Protein AF-A0A6J7UFH6-F1 (afdb_monomer)

Nearest PDB structures (foldseek):
  3pvs-assembly1_D  TM=4.794E-01  e=1.520E-27  Escherichia coli
  3pvs-assembly1_B  TM=4.710E-01  e=4.633E-27  Escherichia coli
  3pvs-assembly1_C  TM=4.801E-01  e=1.006E-26  Escherichia coli
  3pvs-assembly1_A  TM=4.812E-01  e=8.486E-26  Escherichia coli
  1njf-assembly4_D  TM=7.980E-01  e=8.397E-08  Escherichia coli

InterPro domains:
  IPR003593 AAA+ ATPase domain [SM00382] (1-115)
  IPR003959 ATPase, AAA-type, core [PF00004] (1-104)
  IPR008921 DNA polymerase III, clamp loader complex, gamma/delta/delta subunit, C-terminal [SSF48019] (193-374)
  IPR021886 MgsA AAA+ ATPase, C-terminal [PF12002] (208-372)
  IPR027417 P-loop containing nucleoside triphosphate hydrolase [G3DSA:3.40.50.300] (1-111)
  IPR027417 P-loop containing nucleoside triphosphate hydrolase [SSF52540] (2-182)
  IPR032423 AAA C-terminal domain [PF16193] (129-207)
  IPR051314 AAA ATPase RarA/MGS1/WRNIP1 [PTHR13779] (1-361)

pLDDT: mean 88.42, std 12.58, range [38.62, 98.88]

Secondary structure (DSSP, 8-state):
-B--TTSSHHHHHHHHHHHTT-EEEEEETTT--HHHHHHHHHHHHHHHHHH---EEEEEETGGGS-HHHHHHHHHHHHTTSEEEEE-BSS-HHHHS-HHHHHT---PBP-PPPHHHHHHHHHHHHHHTT-EE-HHHHHHHHHHHTT-HHHHHHHHHHHHHHHHHH-TT-SS-EE-HHHHHHHHHHS-----TTHHHHHHHHHHHHHHTT-HHHHHHHHHHHHHTT--HHHHHHHHHHHIIIIIGGGSTTHHHHHHHHHHHHHHT-TTTHHHHHHHHHHHHHHSPP--HHHHHHHHHHHHHHHS---PPPGGGS---STTGGGGTTTTT---GGGSTTS------S-GGGTT-------SSHHHHHHHHHHHHHHT-SPPP-TTGGGS--

Foldseek 3Di:
DEAFAQLCLVVVLVVVCVVVVAAEAEDELQPDDLVNLVVVLVVLVCCCVVPVHAHEYEYEALLSHDPVSLVSCLVCLVVSSYRYRYYHHDDCVPRHDPSVVVSDDDDYGYQADLVSLLVLLVVLCVVVQAEEDPLLSSLLSVVCRSRNVSSNQLSVQLQVVQCVVCVPDPHGYRYNVSSVVSCVVVVQADGPNVVCVLLVQLLVLLLVLNLVSNLVSLVSCVVNVHQQLVLLVSQLVSLCQWQNQLDPCLNVLSVVLNVCCVPVNPDVSSVSSSVSSNCSSNGWTDRQVVQLVVQVVVCVVPHDQADFPQLQADCPDDCSVVVSHNPPNDQLVVDPLSDDDDQGGHPRCSVPDRGDFDCHHNRVVVVVSVCVSVVVDPPDDPVPVPPPD

Solvent-accessible surface area (backbone atoms only — not comparable to full-atom values): 20992 Å² total; per-residue (Å²): 64,34,30,57,70,41,52,44,66,69,58,52,54,52,51,52,23,62,76,67,67,28,51,75,43,80,46,54,26,86,77,58,48,62,64,54,55,51,52,53,50,52,54,31,51,51,38,32,74,76,66,70,37,46,32,32,40,34,26,46,45,41,60,59,37,52,71,72,48,55,60,67,46,45,69,40,45,76,71,60,53,30,46,76,46,47,28,25,68,63,67,57,88,78,45,44,58,67,75,61,51,79,76,50,80,86,45,78,51,61,63,42,52,69,66,59,38,50,53,50,51,51,54,50,29,61,72,69,60,36,48,64,40,69,66,18,51,50,52,42,42,69,71,26,74,26,19,50,52,53,33,52,53,38,48,52,43,8,47,53,48,24,39,67,74,47,76,82,58,96,54,46,57,26,42,49,68,26,36,52,49,22,39,66,77,50,68,45,70,66,46,89,66,46,51,59,55,41,53,47,50,23,53,49,21,27,67,68,49,32,42,66,59,22,50,52,36,48,51,53,39,55,68,36,66,49,59,64,68,58,57,26,52,51,43,35,48,41,19,47,44,39,20,20,56,12,35,76,59,40,42,58,47,20,46,52,27,38,49,35,41,74,75,68,24,82,78,68,25,54,56,44,47,49,53,35,48,40,50,55,6,70,43,39,58,27,38,30,68,46,52,14,51,53,47,49,54,52,44,63,77,73,49,73,65,64,60,83,48,46,40,76,35,76,46,87,53,94,62,18,72,83,71,46,22,32,47,88,51,78,64,32,84,79,32,96,67,59,45,69,96,70,89,81,57,20,80,74,42,63,86,68,81,47,74,61,79,56,74,36,57,50,26,28,63,53,51,50,58,49,37,48,48,74,58,79,46,80,78,80,62,84,75,64,75,78,77,78,125

Structure (mmCIF, N/CA/C/O backbone):
data_AF-A0A6J7UFH6-F1
#
_entry.id   AF-A0A6J7UFH6-F1
#
loop_
_atom_site.group_PDB
_atom_site.id
_atom_site.type_symbol
_atom_site.label_atom_id
_atom_site.label_alt_id
_atom_site.label_comp_id
_atom_site.label_asym_id
_atom_site.label_entity_id
_atom_site.label_seq_id
_atom_site.pdbx_PDB_ins_code
_atom_site.Cartn_x
_atom_site.Cartn_y
_atom_site.Cartn_z
_atom_site.occupancy
_atom_site.B_iso_or_equiv
_atom_site.auth_seq_id
_atom_site.auth_comp_id
_atom_site.auth_asym_id
_atom_site.auth_atom_id
_atom_site.pdbx_PDB_model_num
ATOM 1 N N . MET A 1 1 ? 0.489 -13.964 16.312 1.00 94.00 1 MET A N 1
ATOM 2 C CA . MET A 1 1 ? -0.966 -13.934 16.062 1.00 94.00 1 MET A CA 1
ATOM 3 C C . MET A 1 1 ? -1.206 -13.170 14.783 1.00 94.00 1 MET A C 1
ATOM 5 O O . MET A 1 1 ? -0.707 -12.061 14.653 1.00 94.00 1 MET A O 1
ATOM 9 N N . TRP A 1 2 ? -1.936 -13.772 13.856 1.00 93.38 2 TRP A N 1
ATOM 10 C CA . TRP A 1 2 ? -2.231 -13.199 12.551 1.00 93.38 2 TRP A CA 1
ATOM 11 C C . TRP A 1 2 ? -3.736 -13.146 12.346 1.00 93.38 2 TRP A C 1
ATOM 13 O O . TRP A 1 2 ? -4.409 -14.156 12.525 1.00 93.38 2 TRP A O 1
ATOM 23 N N . GLY A 1 3 ? -4.273 -11.995 11.984 1.00 85.56 3 GLY A N 1
ATOM 24 C CA . GLY A 1 3 ? -5.670 -11.889 11.597 1.00 85.56 3 GLY A CA 1
ATOM 25 C C . GLY A 1 3 ? -6.145 -10.444 11.564 1.00 85.56 3 GLY A C 1
ATOM 26 O O . GLY A 1 3 ? -5.376 -9.563 11.960 1.00 85.56 3 GLY A O 1
ATOM 27 N N . PRO A 1 4 ? -7.402 -10.225 11.151 1.00 77.50 4 PRO A N 1
ATOM 28 C CA . PRO A 1 4 ? -7.961 -8.894 10.935 1.00 77.50 4 PRO A CA 1
ATOM 29 C C . PRO A 1 4 ? -7.903 -7.949 12.149 1.00 77.50 4 PRO A C 1
ATOM 31 O O . PRO A 1 4 ? -7.701 -8.412 13.286 1.00 77.50 4 PRO A O 1
ATOM 34 N N . PRO A 1 5 ? -8.045 -6.620 11.983 1.00 78.00 5 PRO A N 1
ATOM 35 C CA . PRO A 1 5 ? -8.246 -5.705 13.100 1.00 78.00 5 PRO A CA 1
ATOM 36 C C . PRO A 1 5 ? -9.499 -6.096 13.892 1.00 78.00 5 PRO A C 1
ATOM 38 O O . PRO A 1 5 ? -10.355 -6.853 13.438 1.00 78.00 5 PRO A O 1
ATOM 41 N N . GLY A 1 6 ? -9.547 -5.675 15.155 1.00 82.25 6 GLY A N 1
ATOM 42 C CA . GLY A 1 6 ? -10.726 -5.924 15.985 1.00 82.25 6 GLY A CA 1
ATOM 43 C C . GLY A 1 6 ? -10.953 -7.356 16.459 1.00 82.25 6 GLY A C 1
ATOM 44 O O . GLY A 1 6 ? -11.842 -7.576 17.273 1.00 82.25 6 GLY A O 1
ATOM 45 N N . THR A 1 7 ? -10.141 -8.334 16.047 1.00 89.88 7 THR A N 1
ATOM 46 C CA . THR A 1 7 ? -10.322 -9.746 16.443 1.00 89.88 7 THR A CA 1
ATOM 47 C C . THR A 1 7 ? -9.770 -10.080 17.835 1.00 89.88 7 THR A C 1
ATOM 49 O O . THR A 1 7 ? -9.611 -11.247 18.185 1.00 89.88 7 THR A O 1
ATOM 52 N N . GLY A 1 8 ? -9.390 -9.072 18.628 1.00 90.19 8 GLY A N 1
ATOM 53 C CA . GLY A 1 8 ? -8.934 -9.261 20.008 1.00 90.19 8 GLY A CA 1
ATOM 54 C C . GLY A 1 8 ? -7.473 -9.691 20.192 1.00 90.19 8 GLY A C 1
ATOM 55 O O . GLY A 1 8 ? -7.134 -10.148 21.278 1.00 90.19 8 GLY A O 1
ATOM 56 N N . LYS A 1 9 ? -6.584 -9.520 19.197 1.00 92.06 9 LYS A N 1
ATOM 57 C CA . LYS A 1 9 ? -5.138 -9.850 19.297 1.00 92.06 9 LYS A CA 1
ATOM 58 C C . LYS A 1 9 ? -4.493 -9.316 20.588 1.00 92.06 9 LYS A C 1
ATOM 60 O O . LYS A 1 9 ? -3.967 -10.084 21.392 1.00 92.06 9 LYS A O 1
ATOM 65 N N . THR A 1 10 ? -4.577 -8.006 20.813 1.00 89.62 10 THR A N 1
ATOM 66 C CA . THR A 1 10 ? -4.017 -7.343 22.003 1.00 89.62 10 THR A CA 1
ATOM 67 C C . THR A 1 10 ? -4.684 -7.829 23.291 1.00 89.62 10 THR A C 1
ATOM 69 O O . THR A 1 10 ? -4.010 -8.047 24.296 1.00 89.62 10 THR A O 1
ATOM 72 N N . THR A 1 11 ? -6.003 -8.038 23.265 1.00 91.44 11 THR A N 1
ATOM 73 C CA . THR A 1 11 ? -6.776 -8.513 24.420 1.00 91.44 11 THR A CA 1
ATOM 74 C C . THR A 1 11 ? -6.356 -9.923 24.826 1.00 91.44 11 THR A C 1
ATOM 76 O O . THR A 1 11 ? -6.086 -10.165 25.998 1.00 91.44 11 THR A O 1
ATOM 79 N N . ILE A 1 12 ? -6.209 -10.835 23.862 1.00 94.06 12 ILE A N 1
ATOM 80 C CA . ILE A 1 12 ? -5.718 -12.200 24.088 1.00 94.06 12 ILE A CA 1
ATOM 81 C C . ILE A 1 12 ? -4.306 -12.165 24.682 1.00 94.06 12 ILE A C 1
ATOM 83 O O . ILE A 1 12 ? -4.043 -12.863 25.657 1.00 94.06 12 ILE A O 1
ATOM 87 N N . ALA A 1 13 ? -3.412 -11.318 24.161 1.00 92.56 13 ALA A N 1
ATOM 88 C CA . ALA A 1 13 ? -2.058 -11.184 24.703 1.00 92.56 13 ALA A CA 1
ATOM 89 C C . ALA A 1 13 ? -2.059 -10.742 26.179 1.00 92.56 13 ALA A C 1
ATOM 91 O O . ALA A 1 13 ? -1.327 -11.306 26.994 1.00 92.56 13 ALA A O 1
ATOM 92 N N . ARG A 1 14 ? -2.916 -9.775 26.535 1.00 92.25 14 ARG A N 1
ATOM 93 C CA . ARG A 1 14 ? -3.088 -9.323 27.925 1.00 92.25 14 ARG A CA 1
ATOM 94 C C . ARG A 1 14 ? -3.644 -10.429 28.822 1.00 92.25 14 ARG A C 1
ATOM 96 O O . ARG A 1 14 ? -3.125 -10.629 29.917 1.00 92.25 14 ARG A O 1
ATOM 103 N N . LEU A 1 15 ? -4.640 -11.180 28.350 1.00 94.12 15 LEU A N 1
ATOM 104 C CA . LEU A 1 15 ? -5.210 -12.311 29.090 1.00 94.12 15 LEU A CA 1
ATOM 105 C C . LEU A 1 15 ? -4.175 -13.417 29.331 1.00 94.12 15 LEU A C 1
ATOM 107 O O . LEU A 1 15 ? -4.104 -13.953 30.433 1.00 94.12 15 LEU A O 1
ATOM 111 N N . ILE A 1 16 ? -3.330 -13.721 28.340 1.00 93.38 16 ILE A N 1
ATOM 112 C CA . ILE A 1 16 ? -2.222 -14.676 28.495 1.00 93.38 16 ILE A CA 1
ATOM 113 C C . ILE A 1 16 ? -1.241 -14.189 29.564 1.00 93.38 16 ILE A C 1
ATOM 115 O O . ILE A 1 16 ? -0.802 -14.983 30.397 1.00 93.38 16 ILE A O 1
ATOM 119 N N . ALA A 1 17 ? -0.901 -12.899 29.580 1.00 91.62 17 ALA A N 1
ATOM 120 C CA . ALA A 1 17 ? 0.002 -12.352 30.589 1.00 91.62 17 ALA A CA 1
ATOM 121 C C . ALA A 1 17 ? -0.575 -12.428 32.003 1.00 91.62 17 ALA A C 1
ATOM 123 O O . ALA A 1 17 ? 0.114 -12.880 32.918 1.00 91.62 17 ALA A O 1
ATOM 124 N N . GLN A 1 18 ? -1.858 -12.100 32.159 1.00 92.12 18 GLN A N 1
ATOM 125 C CA . GLN A 1 18 ? -2.556 -12.226 33.433 1.00 92.12 18 GLN A CA 1
ATOM 126 C C . GLN A 1 18 ? -2.632 -13.689 33.897 1.00 92.12 18 GLN A C 1
ATOM 128 O O . GLN A 1 18 ? -2.281 -13.990 35.034 1.00 92.12 18 GLN A O 1
ATOM 133 N N . ALA A 1 19 ? -3.021 -14.613 33.013 1.00 94.38 19 ALA A N 1
ATOM 134 C CA . ALA A 1 19 ? -3.126 -16.037 33.335 1.00 94.38 19 ALA A CA 1
ATOM 135 C C . ALA A 1 19 ? -1.764 -16.682 33.649 1.00 94.38 19 ALA A C 1
ATOM 137 O O . ALA A 1 19 ? -1.682 -17.591 34.471 1.00 94.38 19 ALA A O 1
ATOM 138 N N . SER A 1 20 ? -0.690 -16.209 33.010 1.00 93.00 20 SER A N 1
ATOM 139 C CA . SER A 1 20 ? 0.675 -16.702 33.237 1.00 93.00 20 SER A CA 1
ATOM 140 C C . SER A 1 20 ? 1.431 -15.967 34.345 1.00 93.00 20 SER A C 1
ATOM 142 O O . SER A 1 20 ? 2.580 -16.319 34.610 1.00 93.00 20 SER A O 1
ATOM 144 N N . SER A 1 21 ? 0.808 -14.981 35.006 1.00 93.06 21 SER A N 1
ATOM 145 C CA . SER A 1 21 ? 1.437 -14.141 36.038 1.00 93.06 21 SER A CA 1
ATOM 146 C C . SER A 1 21 ? 2.767 -13.530 35.574 1.00 93.06 21 SER A C 1
ATOM 148 O O . SER A 1 21 ? 3.748 -13.520 36.315 1.00 93.06 21 SER A O 1
ATOM 150 N N . LYS A 1 22 ? 2.821 -13.062 34.321 1.00 94.44 22 LYS A N 1
ATOM 151 C CA . LYS A 1 22 ? 3.998 -12.413 33.723 1.00 94.44 22 LYS A CA 1
ATOM 152 C C . LYS A 1 22 ? 3.743 -10.927 33.530 1.00 94.44 22 LYS A C 1
ATOM 154 O O . LYS A 1 22 ? 2.620 -10.515 33.251 1.00 94.44 22 LYS A O 1
ATOM 159 N N . GLU A 1 23 ? 4.806 -10.135 33.610 1.00 95.44 23 GLU A N 1
ATOM 160 C CA . GLU A 1 23 ? 4.727 -8.713 33.285 1.00 95.44 23 GLU A CA 1
ATOM 161 C C . GLU A 1 23 ? 4.423 -8.530 31.794 1.00 95.44 23 GLU A C 1
ATOM 163 O O . GLU A 1 23 ? 5.101 -9.119 30.948 1.00 95.44 23 GLU A O 1
ATOM 168 N N . PHE A 1 24 ? 3.430 -7.703 31.467 1.00 95.88 24 PHE A N 1
ATOM 169 C CA . PHE A 1 24 ? 3.049 -7.398 30.090 1.00 95.88 24 PHE A CA 1
ATOM 170 C C . PHE A 1 24 ? 3.663 -6.073 29.639 1.00 95.88 24 PHE A C 1
ATOM 172 O O . PHE A 1 24 ? 3.269 -5.011 30.118 1.00 95.88 24 PHE A O 1
ATOM 179 N N . ILE A 1 25 ? 4.580 -6.127 28.675 1.00 95.56 25 ILE A N 1
ATOM 180 C CA . ILE A 1 25 ? 5.214 -4.944 28.091 1.00 95.56 25 ILE A CA 1
ATOM 181 C C . ILE A 1 25 ? 4.716 -4.772 26.651 1.00 95.56 25 ILE A C 1
ATOM 183 O O . ILE A 1 25 ? 5.128 -5.538 25.777 1.00 95.56 25 ILE A O 1
ATOM 187 N N . PRO A 1 26 ? 3.826 -3.802 26.375 1.00 92.62 26 PRO A N 1
ATOM 188 C CA . PRO A 1 26 ? 3.460 -3.450 25.012 1.00 92.62 26 PRO A CA 1
ATOM 189 C C . PRO A 1 26 ? 4.528 -2.550 24.387 1.00 92.62 26 PRO A C 1
ATOM 191 O O . PRO A 1 26 ? 4.991 -1.597 25.011 1.00 92.62 26 PRO A O 1
ATOM 194 N N . LEU A 1 27 ? 4.872 -2.816 23.132 1.00 91.19 27 LEU A N 1
ATOM 195 C CA . LEU A 1 27 ? 5.768 -1.982 22.345 1.00 91.19 27 LEU A CA 1
ATOM 196 C C . LEU A 1 27 ? 5.216 -1.857 20.917 1.00 91.19 27 LEU A C 1
ATOM 198 O O . LEU A 1 27 ? 4.791 -2.840 20.310 1.00 91.19 27 LEU A O 1
ATOM 202 N N . SER A 1 28 ? 5.180 -0.630 20.394 1.00 83.88 28 SER A N 1
ATOM 203 C CA . SER A 1 28 ? 4.693 -0.352 19.039 1.00 83.88 28 SER A CA 1
ATOM 204 C C . SER A 1 28 ? 5.805 -0.576 18.025 1.00 83.88 28 SER A C 1
ATOM 206 O O . SER A 1 28 ? 6.846 0.083 18.101 1.00 83.88 28 SER A O 1
ATOM 208 N N . ALA A 1 29 ? 5.580 -1.454 17.045 1.00 80.75 29 ALA A N 1
ATOM 209 C CA . ALA A 1 29 ? 6.581 -1.725 16.020 1.00 80.75 29 ALA A CA 1
ATOM 210 C C . ALA A 1 29 ? 6.843 -0.527 15.085 1.00 80.75 29 ALA A C 1
ATOM 212 O O . ALA A 1 29 ? 7.881 -0.467 14.436 1.00 80.75 29 ALA A O 1
ATOM 213 N N . VAL A 1 30 ? 5.930 0.449 15.039 1.00 77.12 30 VAL A N 1
ATOM 214 C CA . VAL A 1 30 ? 6.052 1.649 14.192 1.00 77.12 30 VAL A CA 1
ATOM 215 C C . VAL A 1 30 ? 7.105 2.621 14.725 1.00 77.12 30 VAL A C 1
ATOM 217 O O . VAL A 1 30 ? 7.799 3.272 13.949 1.00 77.12 30 VAL A O 1
ATOM 220 N N . THR A 1 31 ? 7.219 2.742 16.048 1.00 79.88 31 THR A N 1
ATOM 221 C CA . THR A 1 31 ? 8.057 3.767 16.691 1.00 79.88 31 THR A CA 1
ATOM 222 C C . THR A 1 31 ? 9.272 3.191 17.401 1.00 79.88 31 THR A C 1
ATOM 224 O O . THR A 1 31 ? 10.207 3.930 17.695 1.00 79.88 31 THR A O 1
ATOM 227 N N . ALA A 1 32 ? 9.264 1.896 17.718 1.00 87.62 32 ALA A N 1
ATOM 228 C CA . ALA A 1 32 ? 10.317 1.292 18.515 1.00 87.62 32 ALA A CA 1
ATOM 229 C C . ALA A 1 32 ? 11.607 1.077 17.722 1.00 87.62 32 ALA A C 1
ATOM 231 O O . ALA A 1 32 ? 11.613 0.619 16.584 1.00 87.62 32 ALA A O 1
ATOM 232 N N . THR A 1 33 ? 12.728 1.357 18.366 1.00 91.81 33 THR A N 1
ATOM 233 C CA . THR A 1 33 ? 14.083 1.215 17.841 1.00 91.81 33 THR A CA 1
ATOM 234 C C . THR A 1 33 ? 14.774 -0.028 18.409 1.00 91.81 33 THR A C 1
ATOM 236 O O . THR A 1 33 ? 14.324 -0.640 19.378 1.00 91.81 33 THR A O 1
ATOM 239 N N . VAL A 1 34 ? 15.938 -0.385 17.854 1.00 92.62 34 VAL A N 1
ATOM 240 C CA . VAL A 1 34 ? 16.802 -1.446 18.418 1.00 92.62 34 VAL A CA 1
ATOM 241 C C . VAL A 1 34 ? 17.218 -1.131 19.861 1.00 92.62 34 VAL A C 1
ATOM 243 O O . VAL A 1 34 ? 17.420 -2.043 20.662 1.00 92.62 34 VAL A O 1
ATOM 246 N N . LYS A 1 35 ? 17.339 0.155 20.211 1.00 93.25 35 LYS A N 1
ATOM 247 C CA . LYS A 1 35 ? 17.670 0.584 21.570 1.00 93.25 35 LYS A CA 1
ATOM 248 C C . LYS A 1 35 ? 16.546 0.224 22.542 1.00 93.25 35 LYS A C 1
ATOM 250 O O . LYS A 1 35 ? 16.828 -0.397 23.561 1.00 93.25 35 LYS A O 1
ATOM 255 N N . ASP A 1 36 ? 15.299 0.513 22.179 1.00 93.12 36 ASP A N 1
ATOM 256 C CA . ASP A 1 36 ? 14.129 0.223 23.017 1.00 93.12 36 ASP A CA 1
ATOM 257 C C . ASP A 1 36 ? 13.998 -1.284 23.289 1.00 93.12 36 ASP A C 1
ATOM 259 O O . ASP A 1 36 ? 13.754 -1.705 24.418 1.00 93.12 36 ASP A O 1
ATOM 263 N N . ILE A 1 37 ? 14.268 -2.126 22.284 1.00 93.12 37 ILE A N 1
ATOM 264 C CA . ILE A 1 37 ? 14.275 -3.593 22.431 1.00 93.12 37 ILE A CA 1
ATOM 265 C C . ILE A 1 37 ? 15.325 -4.053 23.456 1.00 93.12 37 ILE A C 1
ATOM 267 O O . ILE A 1 37 ? 15.061 -4.931 24.286 1.00 93.12 37 ILE A O 1
ATOM 271 N N . ARG A 1 38 ? 16.525 -3.462 23.417 1.00 93.44 38 ARG A N 1
ATOM 272 C CA . ARG A 1 38 ? 17.603 -3.775 24.366 1.00 93.44 38 ARG A CA 1
ATOM 273 C C . ARG A 1 38 ? 17.263 -3.312 25.778 1.00 93.44 38 ARG A C 1
ATOM 275 O O . ARG A 1 38 ? 17.520 -4.054 26.722 1.00 93.44 38 ARG A O 1
ATOM 282 N N . GLU A 1 39 ? 16.663 -2.134 25.919 1.00 94.94 39 GLU A N 1
ATOM 283 C CA . GLU A 1 39 ? 16.207 -1.607 27.210 1.00 94.94 39 GLU A CA 1
ATOM 284 C C . GLU A 1 39 ? 15.126 -2.511 27.828 1.00 94.94 39 GLU A C 1
ATOM 286 O O . GLU A 1 39 ? 15.237 -2.896 28.993 1.00 94.94 39 GLU A O 1
ATOM 291 N N . VAL A 1 40 ? 14.147 -2.960 27.032 1.00 95.31 40 VAL A N 1
ATOM 292 C CA . VAL A 1 40 ? 13.127 -3.932 27.468 1.00 95.31 40 VAL A CA 1
ATOM 293 C C . VAL A 1 40 ? 13.757 -5.258 27.896 1.00 95.31 40 VAL A C 1
ATOM 295 O O . VAL A 1 40 ? 13.377 -5.818 28.926 1.00 95.31 40 VAL A O 1
ATOM 298 N N . SER A 1 41 ? 14.736 -5.757 27.139 1.00 95.19 41 SER A N 1
ATOM 299 C CA . SER A 1 41 ? 15.430 -7.011 27.459 1.00 95.19 41 SER A CA 1
ATOM 300 C C . SER A 1 41 ? 16.226 -6.903 28.765 1.00 95.19 41 SER A C 1
ATOM 302 O O . SER A 1 41 ? 16.154 -7.796 29.608 1.00 95.19 41 SER A O 1
ATOM 304 N N . ALA A 1 42 ? 16.933 -5.790 28.980 1.00 94.94 42 ALA A N 1
ATOM 305 C CA . ALA A 1 42 ? 17.666 -5.537 30.219 1.00 94.94 42 ALA A CA 1
ATOM 306 C C . ALA A 1 42 ? 16.724 -5.453 31.433 1.00 94.94 42 ALA A C 1
ATOM 308 O O . ALA A 1 42 ? 16.965 -6.103 32.451 1.00 94.94 42 ALA A O 1
ATOM 309 N N . ALA A 1 43 ? 15.606 -4.733 31.302 1.00 95.19 43 ALA A N 1
ATOM 310 C CA . ALA A 1 43 ? 14.596 -4.640 32.354 1.00 95.19 43 ALA A CA 1
ATOM 311 C C . ALA A 1 43 ? 13.937 -5.999 32.656 1.00 95.19 43 ALA A C 1
ATOM 313 O O . ALA A 1 43 ? 13.647 -6.313 33.812 1.00 95.19 43 ALA A O 1
ATOM 314 N N . ALA A 1 44 ? 13.715 -6.834 31.636 1.00 95.75 44 ALA A N 1
ATOM 315 C CA . ALA A 1 44 ? 13.220 -8.196 31.823 1.00 95.75 44 ALA A CA 1
ATOM 316 C C . ALA A 1 44 ? 14.218 -9.071 32.595 1.00 95.75 44 ALA A C 1
ATOM 318 O O . ALA A 1 44 ? 13.803 -9.845 33.458 1.00 95.75 44 ALA A O 1
ATOM 319 N N . GLN A 1 45 ? 15.521 -8.914 32.340 1.00 95.44 45 GLN A N 1
ATOM 320 C CA . GLN A 1 45 ? 16.573 -9.662 33.034 1.00 95.44 45 GLN A CA 1
ATOM 321 C C . GLN A 1 45 ? 16.635 -9.298 34.516 1.00 95.44 45 GLN A C 1
ATOM 323 O O . GLN A 1 45 ? 16.703 -10.184 35.369 1.00 95.44 45 GLN A O 1
ATOM 328 N N . GLU A 1 46 ? 16.564 -8.005 34.829 1.00 94.44 46 GLU A N 1
ATOM 329 C CA . GLU A 1 46 ? 16.516 -7.519 36.207 1.00 94.44 46 GLU A CA 1
ATOM 330 C C . GLU A 1 46 ? 15.269 -8.038 36.934 1.00 94.44 46 GLU A C 1
ATOM 332 O O . GLU A 1 46 ? 15.362 -8.577 38.038 1.00 94.44 46 GLU A O 1
ATOM 337 N N . ARG A 1 47 ? 14.099 -7.951 36.289 1.00 94.19 47 ARG A N 1
ATOM 338 C CA . ARG A 1 47 ? 12.825 -8.423 36.843 1.00 94.19 47 ARG A CA 1
ATOM 339 C C . ARG A 1 47 ? 12.848 -9.923 37.142 1.00 94.19 47 ARG A C 1
ATOM 341 O O . ARG A 1 47 ? 12.401 -10.339 38.215 1.00 94.19 47 ARG A O 1
ATOM 348 N N . LEU A 1 48 ? 13.396 -10.720 36.226 1.00 93.56 48 LEU A N 1
ATOM 349 C CA . LEU A 1 48 ? 13.521 -12.162 36.403 1.00 93.56 48 LEU A CA 1
ATOM 350 C C . LEU A 1 48 ? 14.502 -12.501 37.533 1.00 93.56 48 LEU A C 1
ATOM 352 O O . LEU A 1 48 ? 14.179 -13.323 38.384 1.00 93.56 48 LEU A O 1
ATOM 356 N N . GLY A 1 49 ? 15.661 -11.836 37.587 1.00 91.50 49 GLY A N 1
ATOM 357 C CA . GLY A 1 49 ? 16.683 -12.085 38.607 1.00 91.50 49 GLY A CA 1
ATOM 358 C C . GLY A 1 49 ? 16.273 -11.652 40.018 1.00 91.50 49 GLY A C 1
ATOM 359 O O . GLY A 1 49 ? 16.526 -12.374 40.978 1.00 91.50 49 GLY A O 1
ATOM 360 N N . ALA A 1 50 ? 15.619 -10.497 40.156 1.00 91.50 50 ALA A N 1
ATOM 361 C CA . ALA A 1 50 ? 15.263 -9.939 41.460 1.00 91.50 50 ALA A CA 1
ATOM 362 C C . ALA A 1 50 ? 13.945 -10.489 42.023 1.00 91.50 50 ALA A C 1
ATOM 364 O O . ALA A 1 50 ? 13.786 -10.578 43.239 1.00 91.50 50 ALA A O 1
ATOM 365 N N . ARG A 1 51 ? 12.972 -10.808 41.157 1.00 89.81 51 ARG A N 1
ATOM 366 C CA . ARG A 1 51 ? 11.595 -11.139 41.571 1.00 89.81 51 ARG A CA 1
ATOM 367 C C . ARG A 1 51 ? 11.100 -12.493 41.065 1.00 89.81 51 ARG A C 1
ATOM 369 O O . ARG A 1 51 ? 9.977 -12.864 41.385 1.00 89.81 51 ARG A O 1
ATOM 376 N N . GLY A 1 52 ? 11.882 -13.205 40.249 1.00 90.62 52 GLY A N 1
ATOM 377 C CA . GLY A 1 52 ? 11.429 -14.435 39.587 1.00 90.62 52 GLY A CA 1
ATOM 378 C C . GLY A 1 52 ? 10.283 -14.208 38.594 1.00 90.62 52 GLY A C 1
ATOM 379 O O . GLY A 1 52 ? 9.595 -15.154 38.221 1.00 90.62 52 GLY A O 1
ATOM 380 N N . LEU A 1 53 ? 10.046 -12.957 38.183 1.00 92.62 53 LEU A N 1
ATOM 381 C CA . LEU A 1 53 ? 8.882 -12.568 37.395 1.00 92.62 53 LEU A CA 1
ATOM 382 C C . LEU A 1 53 ? 9.241 -12.521 35.904 1.00 92.62 53 LEU A C 1
ATOM 384 O O . LEU A 1 53 ? 10.014 -11.672 35.458 1.00 92.62 53 LEU A O 1
ATOM 388 N N . GLY A 1 54 ? 8.669 -13.445 35.130 1.00 94.31 54 GLY A N 1
ATOM 389 C CA . GLY A 1 54 ? 8.844 -13.500 33.678 1.00 94.31 54 GLY A CA 1
ATOM 390 C C . GLY A 1 54 ? 8.173 -12.329 32.955 1.00 94.31 54 GLY A C 1
ATOM 391 O O . GLY A 1 54 ? 7.276 -11.682 33.492 1.00 94.31 54 GLY A O 1
ATOM 392 N N . THR A 1 55 ? 8.592 -12.072 31.714 1.00 96.81 55 THR A N 1
ATOM 393 C CA . THR A 1 55 ? 8.096 -10.941 30.912 1.00 96.81 55 THR A CA 1
ATOM 394 C C . THR A 1 55 ? 7.532 -11.420 29.572 1.00 96.81 55 THR A C 1
ATOM 396 O O . THR A 1 55 ? 8.142 -12.245 28.887 1.00 96.81 55 THR A O 1
ATOM 399 N N . ILE A 1 56 ? 6.363 -10.901 29.197 1.00 96.44 56 ILE A N 1
ATOM 400 C CA . ILE A 1 56 ? 5.789 -10.998 27.854 1.00 96.44 56 ILE A CA 1
ATOM 401 C C . ILE A 1 56 ? 6.000 -9.663 27.149 1.00 96.44 56 ILE A C 1
ATOM 403 O O . ILE A 1 56 ? 5.539 -8.626 27.626 1.00 96.44 56 ILE A O 1
ATOM 407 N N . LEU A 1 57 ? 6.667 -9.705 25.998 1.00 96.25 57 LEU A N 1
ATOM 408 C CA . LEU A 1 57 ? 6.777 -8.568 25.093 1.00 96.25 57 LEU A CA 1
ATOM 409 C C . LEU A 1 57 ? 5.704 -8.702 24.015 1.00 96.25 57 LEU A C 1
ATOM 411 O O . LEU A 1 57 ? 5.738 -9.637 23.212 1.00 96.25 57 LEU A O 1
ATOM 415 N N . PHE A 1 58 ? 4.753 -7.774 24.004 1.00 96.12 58 PHE A N 1
ATOM 416 C CA . PHE A 1 58 ? 3.746 -7.680 22.958 1.00 96.12 58 PHE A CA 1
ATOM 417 C C . PHE A 1 58 ? 4.178 -6.661 21.908 1.00 96.12 58 PHE A C 1
ATOM 419 O O . PHE A 1 58 ? 4.369 -5.490 22.234 1.00 96.12 58 PHE A O 1
ATOM 426 N N . LEU A 1 59 ? 4.304 -7.114 20.662 1.00 93.19 59 LEU A N 1
ATOM 427 C CA . LEU A 1 59 ? 4.594 -6.263 19.510 1.00 93.19 59 LEU A CA 1
ATOM 428 C C . LEU A 1 59 ? 3.364 -6.190 18.620 1.00 93.19 59 LEU A C 1
ATOM 430 O O . LEU A 1 59 ? 3.001 -7.193 18.004 1.00 93.19 59 LEU A O 1
ATOM 434 N N . ASP A 1 60 ? 2.745 -5.015 18.555 1.00 88.69 60 ASP A N 1
ATOM 435 C CA . ASP A 1 60 ? 1.687 -4.759 17.578 1.00 88.69 60 ASP A CA 1
ATOM 436 C C . ASP A 1 60 ? 2.299 -4.349 16.241 1.00 88.69 60 ASP A C 1
ATOM 438 O O . ASP A 1 60 ? 3.294 -3.622 16.215 1.00 88.69 60 ASP A O 1
ATOM 442 N N . GLU A 1 61 ? 1.706 -4.827 15.152 1.00 86.94 61 GLU A N 1
ATOM 443 C CA . GLU A 1 61 ? 2.195 -4.654 13.781 1.00 86.94 61 GLU A CA 1
ATOM 444 C C . GLU A 1 61 ? 3.657 -5.057 13.579 1.00 86.94 61 GLU A C 1
ATOM 446 O O . GLU A 1 61 ? 4.450 -4.321 12.995 1.00 86.94 61 GLU A O 1
ATOM 451 N N . ILE A 1 62 ? 4.024 -6.264 14.029 1.00 90.44 62 ILE A N 1
ATOM 452 C CA . ILE A 1 62 ? 5.406 -6.775 13.947 1.00 90.44 62 ILE A CA 1
ATOM 453 C C . ILE A 1 62 ? 5.992 -6.729 12.522 1.00 90.44 62 ILE A C 1
ATOM 455 O O . ILE A 1 62 ? 7.206 -6.624 12.372 1.00 90.44 62 ILE A O 1
ATOM 459 N N . HIS A 1 63 ? 5.150 -6.725 11.483 1.00 87.25 63 HIS A N 1
ATOM 460 C CA . HIS A 1 63 ? 5.569 -6.545 10.090 1.00 87.25 63 HIS A CA 1
ATOM 461 C C . HIS A 1 63 ? 6.242 -5.186 9.808 1.00 87.25 63 HIS A C 1
ATOM 463 O O . HIS A 1 63 ? 6.957 -5.036 8.826 1.00 87.25 63 HIS A O 1
ATOM 469 N N . ARG A 1 64 ? 6.056 -4.174 10.666 1.00 88.12 64 ARG A N 1
ATOM 470 C CA . ARG A 1 64 ? 6.709 -2.860 10.534 1.00 88.12 64 ARG A CA 1
ATOM 471 C C . ARG A 1 64 ? 8.153 -2.850 11.031 1.00 88.12 64 ARG A C 1
ATOM 473 O O . ARG A 1 64 ? 8.880 -1.901 10.743 1.00 88.12 64 ARG A O 1
ATOM 480 N N . PHE A 1 65 ? 8.592 -3.886 11.747 1.00 91.62 65 PHE A N 1
ATOM 481 C CA . PHE A 1 65 ? 9.991 -4.014 12.138 1.00 91.62 65 PHE A CA 1
ATOM 482 C C . PHE A 1 65 ? 10.874 -4.401 10.956 1.00 91.62 65 PHE A C 1
ATOM 484 O O . PHE A 1 65 ? 10.683 -5.425 10.304 1.00 91.62 65 PHE A O 1
ATOM 491 N N . THR A 1 66 ? 11.936 -3.624 10.769 1.00 90.69 66 THR A N 1
ATOM 492 C CA . THR A 1 66 ? 13.067 -3.977 9.911 1.00 90.69 66 THR A CA 1
ATOM 493 C C . THR A 1 66 ? 13.725 -5.278 10.374 1.00 90.69 66 THR A C 1
ATOM 495 O O . THR A 1 66 ? 13.682 -5.634 11.555 1.00 90.69 66 THR A O 1
ATOM 498 N N . LYS A 1 67 ? 14.437 -5.955 9.463 1.00 89.88 67 LYS A N 1
ATOM 499 C CA . LYS A 1 67 ? 15.198 -7.178 9.783 1.00 89.88 67 LYS A CA 1
ATOM 500 C C . LYS A 1 67 ? 16.130 -6.993 10.987 1.00 89.88 67 LYS A C 1
ATOM 502 O O . LYS A 1 67 ? 16.137 -7.828 11.879 1.00 89.88 67 LYS A O 1
ATOM 507 N N . ALA A 1 68 ? 16.822 -5.855 11.076 1.00 89.62 68 ALA A N 1
ATOM 508 C CA . ALA A 1 68 ? 17.720 -5.558 12.192 1.00 89.62 68 ALA A CA 1
ATOM 509 C C . ALA A 1 68 ? 16.996 -5.451 13.551 1.00 89.62 68 ALA A C 1
ATOM 511 O O . ALA A 1 68 ? 17.538 -5.876 14.571 1.00 89.62 68 ALA A O 1
ATOM 512 N N . GLN A 1 69 ? 15.776 -4.901 13.586 1.00 93.50 69 GLN A N 1
ATOM 513 C CA . GLN A 1 69 ? 14.959 -4.864 14.808 1.00 93.50 69 GLN A CA 1
ATOM 514 C C . GLN A 1 69 ? 14.468 -6.262 15.196 1.00 93.50 69 GLN A C 1
ATOM 516 O O . GLN A 1 69 ? 14.481 -6.608 16.374 1.00 93.50 69 GLN A O 1
ATOM 521 N N . GLN A 1 70 ? 14.088 -7.084 14.217 1.00 93.75 70 GLN A N 1
ATOM 522 C CA . GLN A 1 70 ? 13.685 -8.470 14.458 1.00 93.75 70 GLN A CA 1
ATOM 523 C C . GLN A 1 70 ? 14.851 -9.324 14.981 1.00 93.75 70 GLN A C 1
ATOM 525 O O . GLN A 1 70 ? 14.699 -10.047 15.965 1.0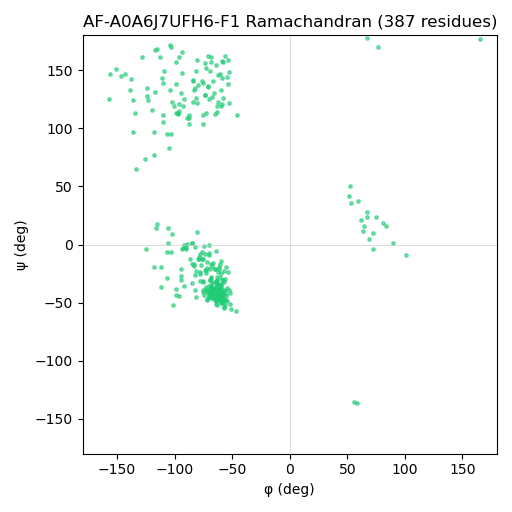0 93.75 70 GLN A O 1
ATOM 530 N N . ASP A 1 71 ? 16.039 -9.185 14.392 1.00 92.88 71 ASP A N 1
ATOM 531 C CA . ASP A 1 71 ? 17.241 -9.904 14.823 1.00 92.88 71 ASP A CA 1
ATOM 532 C C . ASP A 1 71 ? 17.658 -9.523 16.253 1.00 92.88 71 ASP A C 1
ATOM 534 O O . ASP A 1 71 ? 18.133 -10.366 17.014 1.00 92.88 71 ASP A O 1
ATOM 538 N N . ALA A 1 72 ? 17.413 -8.275 16.666 1.00 93.50 72 ALA A N 1
ATOM 539 C CA . ALA A 1 72 ? 17.692 -7.818 18.025 1.00 93.50 72 ALA A CA 1
ATOM 540 C C . ALA A 1 72 ? 16.844 -8.520 19.106 1.00 93.50 72 ALA A C 1
ATOM 542 O O . ALA A 1 72 ? 17.245 -8.529 20.270 1.00 93.50 72 ALA A O 1
ATOM 543 N N . LEU A 1 73 ? 15.701 -9.117 18.745 1.00 94.00 73 LEU A N 1
ATOM 544 C CA . LEU A 1 73 ? 14.837 -9.864 19.669 1.00 94.00 73 LEU A CA 1
ATOM 545 C C . LEU A 1 73 ? 15.314 -11.303 19.896 1.00 94.00 73 LEU A C 1
ATOM 547 O O . LEU A 1 73 ? 15.021 -11.880 20.945 1.00 94.00 73 LEU A O 1
ATOM 551 N N . LEU A 1 74 ? 16.032 -11.888 18.930 1.00 93.81 74 LEU A N 1
ATOM 552 C CA . LEU A 1 74 ? 16.360 -13.317 18.920 1.00 93.81 74 LEU A CA 1
ATOM 553 C C . LEU A 1 74 ? 17.048 -13.798 20.204 1.00 93.81 74 LEU A C 1
ATOM 555 O O . LEU A 1 74 ? 16.548 -14.764 20.781 1.00 93.81 74 LEU A O 1
ATOM 559 N N . PRO A 1 75 ? 18.100 -13.135 20.732 1.00 93.50 75 PRO A N 1
ATOM 560 C CA . PRO A 1 75 ? 18.783 -13.629 21.927 1.00 93.50 75 PRO A CA 1
ATOM 561 C C . PRO A 1 75 ? 17.857 -13.729 23.148 1.00 93.50 75 PRO A C 1
ATOM 563 O O . PRO A 1 75 ? 17.934 -14.681 23.924 1.00 93.50 75 PRO A O 1
ATOM 566 N N . ALA A 1 76 ? 16.950 -12.762 23.315 1.00 93.81 76 ALA A N 1
ATOM 567 C CA . ALA A 1 76 ? 16.025 -12.726 24.444 1.00 93.81 76 ALA A CA 1
ATOM 568 C C . ALA A 1 76 ? 14.887 -13.753 24.304 1.00 93.81 76 ALA A C 1
ATOM 570 O O . ALA A 1 76 ? 14.421 -14.299 25.304 1.00 93.81 76 ALA A O 1
ATOM 571 N N . VAL A 1 77 ? 14.455 -14.044 23.074 1.00 94.25 77 VAL A N 1
ATOM 572 C CA . VAL A 1 77 ? 13.445 -15.077 22.799 1.00 94.25 77 VAL A CA 1
ATOM 573 C C . VAL A 1 77 ? 14.041 -16.479 22.949 1.00 94.25 77 VAL A C 1
ATOM 575 O O . VAL A 1 77 ? 13.434 -17.342 23.576 1.00 94.25 77 VAL A O 1
ATOM 578 N N . GLU A 1 78 ? 15.248 -16.707 22.430 1.00 92.81 78 GLU A N 1
ATOM 579 C CA . GLU A 1 78 ? 15.936 -18.006 22.470 1.00 92.81 78 GLU A CA 1
ATOM 580 C C . GLU A 1 78 ? 16.289 -18.457 23.887 1.00 92.81 78 GLU A C 1
ATOM 582 O O . GLU A 1 78 ? 16.165 -19.634 24.217 1.00 92.81 78 GLU A O 1
ATOM 587 N N . THR A 1 79 ? 16.698 -17.518 24.738 1.00 91.94 79 THR A N 1
ATOM 588 C CA . THR A 1 79 ? 17.015 -17.792 26.147 1.00 91.94 79 THR A CA 1
ATOM 589 C C . THR A 1 79 ? 15.771 -17.939 27.026 1.00 91.94 79 THR A C 1
ATOM 591 O O . THR A 1 79 ? 15.887 -18.302 28.195 1.00 91.94 79 THR A O 1
ATOM 594 N N . GLY A 1 80 ? 14.578 -17.650 26.493 1.00 90.75 80 GLY A N 1
ATOM 595 C CA . GLY A 1 80 ? 13.327 -17.620 27.252 1.00 90.75 80 GLY A CA 1
ATOM 596 C C . GLY A 1 80 ? 13.194 -16.416 28.191 1.00 90.75 80 GLY A C 1
ATOM 597 O O . GLY A 1 80 ? 12.260 -16.374 28.994 1.00 90.75 80 GLY A O 1
ATOM 598 N N . LEU A 1 81 ? 14.098 -15.435 28.088 1.00 94.62 81 LEU A N 1
ATOM 599 C CA . LEU A 1 81 ? 14.049 -14.191 28.853 1.00 94.62 81 LEU A CA 1
ATOM 600 C C . LEU A 1 81 ? 12.770 -13.395 28.549 1.00 94.62 81 LEU A C 1
ATOM 602 O O . LEU A 1 81 ? 12.124 -12.865 29.457 1.00 94.62 81 LEU A O 1
ATOM 606 N N . LEU A 1 82 ? 12.394 -13.342 27.269 1.00 95.19 82 LEU A N 1
ATOM 607 C CA . LEU A 1 82 ? 11.155 -12.743 26.788 1.00 95.19 82 LEU A CA 1
ATOM 608 C C . LEU A 1 82 ? 10.277 -13.802 26.129 1.00 95.19 82 LEU A C 1
ATOM 610 O O . LEU A 1 82 ? 10.707 -14.518 25.227 1.00 95.19 82 LEU A O 1
ATOM 614 N N . VAL A 1 83 ? 9.000 -13.831 26.508 1.00 95.06 83 VAL A N 1
ATOM 615 C CA . VAL A 1 83 ? 7.973 -14.474 25.685 1.00 95.06 83 VAL A CA 1
ATOM 616 C C . VAL A 1 83 ? 7.450 -13.440 24.698 1.00 95.06 83 VAL A C 1
ATOM 618 O O . VAL A 1 83 ? 6.760 -12.497 25.084 1.00 95.06 83 VAL A O 1
ATOM 621 N N . LEU A 1 84 ? 7.796 -13.606 23.424 1.00 95.25 84 LEU A N 1
ATOM 622 C CA . LEU A 1 84 ? 7.350 -12.715 22.361 1.00 95.25 84 LEU A CA 1
ATOM 623 C C . LEU A 1 84 ? 5.936 -13.082 21.901 1.00 95.25 84 LEU A C 1
ATOM 625 O O . LEU A 1 84 ? 5.678 -14.208 21.477 1.00 95.25 84 LEU A O 1
ATOM 629 N N . ILE A 1 85 ? 5.035 -12.103 21.914 1.00 95.75 85 ILE A N 1
ATOM 630 C CA . ILE A 1 85 ? 3.735 -12.180 21.250 1.00 95.75 85 ILE A CA 1
ATOM 631 C C . ILE A 1 85 ? 3.689 -11.089 20.178 1.00 95.75 85 ILE A C 1
ATOM 633 O O . ILE A 1 85 ? 3.377 -9.937 20.463 1.00 95.75 85 ILE A O 1
ATOM 637 N N . GLY A 1 86 ? 3.991 -11.462 18.934 1.00 94.12 86 GLY A N 1
ATOM 638 C CA . GLY A 1 86 ? 3.797 -10.588 17.775 1.00 94.12 86 GLY A CA 1
ATOM 639 C C . GLY A 1 86 ? 2.357 -10.645 17.265 1.00 94.12 86 GLY A C 1
ATOM 640 O O . GLY A 1 86 ? 1.800 -11.737 17.101 1.00 94.12 86 GLY A O 1
ATOM 641 N N . ALA A 1 87 ? 1.756 -9.492 17.003 1.00 92.69 87 ALA A N 1
ATOM 642 C CA . ALA A 1 87 ? 0.495 -9.334 16.293 1.00 92.69 87 ALA A CA 1
ATOM 643 C C . ALA A 1 87 ? 0.759 -8.706 14.920 1.00 92.69 87 ALA A C 1
ATOM 645 O O . ALA A 1 87 ? 1.595 -7.818 14.784 1.00 92.69 87 ALA A O 1
ATOM 646 N N . THR A 1 88 ? 0.073 -9.205 13.897 1.00 87.56 88 THR A N 1
ATOM 647 C CA . THR A 1 88 ? 0.125 -8.652 12.543 1.00 87.56 88 THR A CA 1
ATOM 648 C C . THR A 1 88 ? -1.189 -8.913 11.830 1.00 87.56 88 THR A C 1
ATOM 650 O O . THR A 1 88 ? -1.877 -9.905 12.107 1.00 87.56 88 THR A O 1
ATOM 653 N N . THR A 1 89 ? -1.528 -8.030 10.912 1.00 82.44 89 THR A N 1
ATOM 654 C CA . THR A 1 89 ? -2.583 -8.235 9.924 1.00 82.44 89 THR A CA 1
ATOM 655 C C . THR A 1 89 ? -2.025 -8.781 8.608 1.00 82.44 89 THR A C 1
ATOM 657 O O . THR A 1 89 ? -2.645 -9.638 7.977 1.00 82.44 89 THR A O 1
ATOM 660 N N . GLU A 1 90 ? -0.779 -8.425 8.291 1.00 80.06 90 GLU A N 1
ATOM 661 C CA . GLU A 1 90 ? -0.019 -8.945 7.153 1.00 80.06 90 GLU A CA 1
ATOM 662 C C . GLU A 1 90 ? 0.372 -10.414 7.295 1.00 80.06 90 GLU A C 1
ATOM 664 O O . GLU A 1 90 ? 0.496 -10.947 8.404 1.00 80.06 90 GLU A O 1
ATOM 669 N N . ASN A 1 91 ? 0.622 -11.063 6.154 1.00 83.00 91 ASN A N 1
ATOM 670 C CA . ASN A 1 91 ? 1.054 -12.453 6.109 1.00 83.00 91 ASN A CA 1
ATOM 671 C C . ASN A 1 91 ? 2.449 -12.618 6.759 1.00 83.00 91 ASN A C 1
ATOM 673 O O . ASN A 1 91 ? 3.459 -12.188 6.194 1.00 83.00 91 ASN A O 1
ATOM 677 N N . PRO A 1 92 ? 2.546 -13.312 7.909 1.00 85.81 92 PRO A N 1
ATOM 678 C CA . PRO A 1 92 ? 3.783 -13.383 8.682 1.00 85.81 92 PRO A CA 1
ATOM 679 C C . PRO A 1 92 ? 4.901 -14.171 7.990 1.00 85.81 92 PRO A C 1
ATOM 681 O O . PRO A 1 92 ? 6.054 -14.020 8.372 1.00 85.81 92 PRO A O 1
ATOM 684 N N . TYR A 1 93 ? 4.595 -14.990 6.977 1.00 85.75 93 TYR A N 1
ATOM 685 C CA . TYR A 1 93 ? 5.617 -15.732 6.230 1.00 85.75 93 TYR A CA 1
ATOM 686 C C . TYR A 1 93 ? 6.506 -14.834 5.356 1.00 85.75 93 TYR A C 1
ATOM 688 O O . TYR A 1 93 ? 7.605 -15.255 5.000 1.00 85.75 93 TYR A O 1
ATOM 696 N N . PHE A 1 94 ? 6.046 -13.626 5.014 1.00 80.81 94 PHE A N 1
ATOM 697 C CA . PHE A 1 94 ? 6.818 -12.656 4.230 1.00 80.81 94 PHE A CA 1
ATOM 698 C C . PHE A 1 94 ? 7.479 -11.593 5.110 1.00 80.81 94 PHE A C 1
ATOM 700 O O . PHE A 1 94 ? 8.619 -11.207 4.863 1.00 80.81 94 PHE A O 1
ATOM 707 N N . GLU A 1 95 ? 6.775 -11.157 6.152 1.00 83.31 95 GLU A N 1
ATOM 708 C CA . GLU A 1 95 ? 7.158 -9.978 6.934 1.00 83.31 95 GLU A CA 1
ATOM 709 C C . GLU A 1 95 ? 7.992 -10.298 8.182 1.00 83.31 95 GLU A C 1
ATOM 711 O O . GLU A 1 95 ? 8.708 -9.438 8.700 1.00 83.31 95 GLU A O 1
ATOM 716 N N . VAL A 1 96 ? 7.929 -11.535 8.687 1.00 90.50 96 VAL A N 1
ATOM 717 C CA . VAL A 1 96 ? 8.710 -11.965 9.854 1.00 90.50 96 VAL A CA 1
ATOM 718 C C . VAL A 1 96 ? 9.881 -12.827 9.397 1.00 90.50 96 VAL A C 1
ATOM 720 O O . VAL A 1 96 ? 9.727 -13.748 8.594 1.00 90.50 96 VAL A O 1
ATOM 723 N N . ASN A 1 97 ? 11.075 -12.543 9.919 1.00 90.25 97 ASN A N 1
ATOM 724 C CA . ASN A 1 97 ? 12.285 -13.252 9.540 1.00 90.25 97 ASN A CA 1
ATOM 725 C C . ASN A 1 97 ? 12.176 -14.768 9.864 1.00 90.25 97 ASN A C 1
ATOM 727 O O . ASN A 1 97 ? 11.552 -15.172 10.855 1.00 90.25 97 ASN A O 1
ATOM 731 N N . PRO A 1 98 ? 12.799 -15.645 9.052 1.00 92.12 98 PRO A N 1
ATOM 732 C CA . PRO A 1 98 ? 12.747 -17.090 9.284 1.00 92.12 98 PRO A CA 1
ATOM 733 C C . PRO A 1 98 ? 13.211 -17.531 10.689 1.00 92.12 98 PRO A C 1
ATOM 735 O O . PRO A 1 98 ? 12.578 -18.423 11.263 1.00 92.12 98 PRO A O 1
ATOM 738 N N . PRO A 1 99 ? 14.249 -16.915 11.300 1.00 92.12 99 PRO A N 1
ATOM 739 C CA . PRO A 1 99 ? 14.666 -17.260 12.656 1.00 92.12 99 PRO A CA 1
ATOM 740 C C . PRO A 1 99 ? 13.575 -17.075 13.719 1.00 92.12 99 PRO A C 1
ATOM 742 O O . PRO A 1 99 ? 13.366 -17.999 14.510 1.00 92.12 99 PRO A O 1
ATOM 745 N N . LEU A 1 100 ? 12.845 -15.951 13.738 1.00 92.31 100 LEU A N 1
ATOM 746 C CA . LEU A 1 100 ? 11.746 -15.754 14.692 1.00 92.31 100 LEU A CA 1
ATOM 747 C C . LEU A 1 100 ? 10.558 -16.653 14.361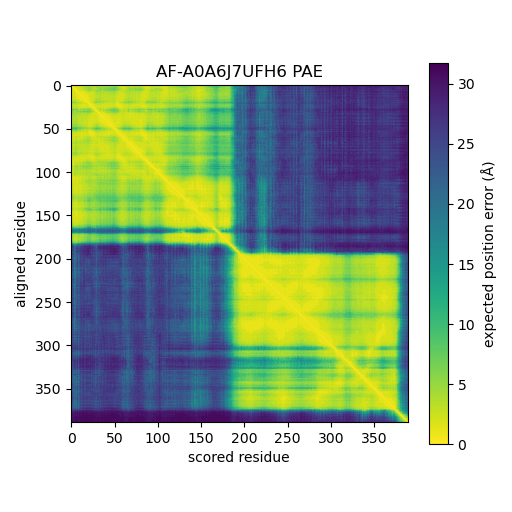 1.00 92.31 100 LEU A C 1
ATOM 749 O O . LEU A 1 100 ? 9.964 -17.230 15.274 1.00 92.31 100 LEU A O 1
ATOM 753 N N . MET A 1 101 ? 10.235 -16.820 13.075 1.00 91.81 101 MET A N 1
ATOM 754 C CA . MET A 1 101 ? 9.131 -17.683 12.647 1.00 91.81 101 MET A CA 1
ATOM 755 C C . MET A 1 101 ? 9.334 -19.136 13.072 1.00 91.81 101 MET A C 1
ATOM 757 O O . MET A 1 101 ? 8.410 -19.744 13.602 1.00 91.81 101 MET A O 1
ATOM 761 N N . SER A 1 102 ? 10.549 -19.673 12.931 1.00 90.06 102 SER A N 1
ATOM 762 C CA . SER A 1 102 ? 10.872 -21.050 13.342 1.00 90.06 102 SER A CA 1
ATOM 763 C C . SER A 1 102 ? 10.691 -21.316 14.844 1.00 90.06 102 SER A C 1
ATOM 765 O O . SER A 1 102 ? 10.521 -22.462 15.252 1.00 90.06 102 SER A O 1
ATOM 767 N N . ARG A 1 103 ? 10.706 -20.260 15.668 1.00 89.69 103 ARG A N 1
ATOM 768 C CA . ARG A 1 103 ? 10.559 -20.309 17.133 1.00 89.69 103 ARG A CA 1
ATOM 769 C C . ARG A 1 103 ? 9.187 -19.833 17.611 1.00 89.69 103 ARG A C 1
ATOM 771 O O . ARG A 1 103 ? 8.934 -19.792 18.813 1.00 89.69 103 ARG A O 1
ATOM 778 N N . SER A 1 104 ? 8.306 -19.467 16.683 1.00 91.38 104 SER A N 1
ATOM 779 C CA . SER A 1 104 ? 6.991 -18.904 16.974 1.00 91.38 104 SER A CA 1
ATOM 780 C C . SER A 1 104 ? 5.883 -19.880 16.600 1.00 91.38 104 SER A C 1
ATOM 782 O O . SER A 1 104 ? 5.937 -20.558 15.579 1.00 91.38 104 SER A O 1
ATOM 784 N N . THR A 1 105 ? 4.823 -19.916 17.407 1.00 93.44 105 THR A N 1
ATOM 785 C CA . THR A 1 105 ? 3.581 -20.607 17.033 1.00 93.44 105 THR A CA 1
ATOM 786 C C . THR A 1 105 ? 2.632 -19.624 16.357 1.00 93.44 105 THR A C 1
ATOM 788 O O . THR A 1 105 ? 2.295 -18.576 16.918 1.00 93.44 105 THR A O 1
ATOM 791 N N . LEU A 1 106 ? 2.182 -19.958 15.147 1.00 92.75 106 LEU A N 1
ATOM 792 C CA . LEU A 1 106 ? 1.266 -19.114 14.389 1.00 92.75 106 LEU A CA 1
ATOM 793 C C . LEU A 1 106 ? -0.194 -19.424 14.743 1.00 92.75 106 LEU A C 1
ATOM 795 O O . LEU A 1 106 ? -0.733 -20.463 14.373 1.00 92.75 106 LEU A O 1
ATOM 799 N N . PHE A 1 107 ? -0.855 -18.475 15.404 1.00 94.19 107 PHE A N 1
ATOM 800 C CA . PHE A 1 107 ? -2.302 -18.499 15.630 1.00 94.19 107 PHE A CA 1
ATOM 801 C C . PHE A 1 107 ? -3.002 -17.572 14.641 1.00 94.19 107 PHE A C 1
ATOM 803 O O . PHE A 1 107 ? -2.739 -16.365 14.656 1.00 94.19 107 PHE A O 1
ATOM 810 N N . ARG A 1 108 ? -3.892 -18.130 13.811 1.00 92.88 108 ARG A N 1
ATOM 811 C CA . ARG A 1 108 ? -4.731 -17.364 12.884 1.00 92.88 108 ARG A CA 1
ATOM 812 C C . ARG A 1 108 ? -6.070 -17.027 13.536 1.00 92.88 108 ARG A C 1
ATOM 814 O O . ARG A 1 108 ? -6.831 -17.929 13.876 1.00 92.88 108 ARG A O 1
ATOM 821 N N . LEU A 1 109 ? -6.357 -15.741 13.678 1.00 93.19 109 LEU A N 1
ATOM 822 C CA . LEU A 1 109 ? -7.647 -15.225 14.113 1.00 93.19 109 LEU A CA 1
ATOM 823 C C . LEU A 1 109 ? -8.512 -14.912 12.893 1.00 93.19 109 LEU A C 1
ATOM 825 O O . LEU A 1 109 ? -8.011 -14.557 11.824 1.00 93.19 109 LEU A O 1
ATOM 829 N N . ARG A 1 110 ? -9.819 -15.078 13.059 1.00 90.06 110 ARG A N 1
ATOM 830 C CA . ARG A 1 110 ? -10.833 -14.736 12.061 1.00 90.06 110 ARG A CA 1
ATOM 831 C C . ARG A 1 110 ? -11.664 -13.576 12.593 1.00 90.06 110 ARG A C 1
ATOM 833 O O . ARG A 1 110 ? -11.656 -13.326 13.798 1.00 90.06 110 ARG A O 1
ATOM 840 N N . VAL A 1 111 ? -12.360 -12.896 11.688 1.00 88.31 111 VAL A N 1
ATOM 841 C CA . VAL A 1 111 ? -13.391 -11.922 12.055 1.00 88.31 111 VAL A CA 1
ATOM 842 C C . VAL A 1 111 ? -14.413 -12.548 13.005 1.00 88.31 111 VAL A C 1
ATOM 844 O O . VAL A 1 111 ? -14.656 -13.758 12.949 1.00 88.31 111 VAL A O 1
ATOM 847 N N . LEU A 1 112 ? -14.973 -11.730 13.893 1.00 91.88 112 LEU A N 1
ATOM 848 C CA . LEU A 1 112 ? -16.021 -12.171 14.805 1.00 91.88 112 LEU A CA 1
ATOM 849 C C . LEU A 1 112 ? -17.308 -12.411 14.015 1.00 91.88 112 LEU A C 1
ATOM 851 O O . LEU A 1 112 ? -17.666 -11.618 13.145 1.00 91.88 112 LEU A O 1
ATOM 855 N N . ASP A 1 113 ? -17.999 -13.508 14.311 1.00 94.19 113 ASP A N 1
ATOM 856 C CA . ASP A 1 113 ? -19.328 -13.731 13.755 1.00 94.19 113 ASP A CA 1
ATOM 857 C C . ASP A 1 113 ? -20.358 -12.764 14.383 1.00 94.19 113 ASP A C 1
ATOM 859 O O . ASP A 1 113 ? -20.107 -12.185 15.449 1.00 94.19 113 ASP A O 1
ATOM 863 N N . PRO A 1 114 ? -21.525 -12.572 13.742 1.00 91.94 114 PRO A N 1
ATOM 864 C CA . PRO A 1 114 ? -22.533 -11.641 14.237 1.00 91.94 114 PRO A CA 1
ATOM 865 C C . PRO A 1 114 ? -23.009 -11.926 15.667 1.00 91.94 114 PRO A C 1
ATOM 867 O O . PRO A 1 114 ? -23.324 -10.990 16.395 1.00 91.94 114 PRO A O 1
ATOM 870 N N . GLU A 1 115 ? -23.048 -13.187 16.112 1.00 95.69 115 GLU A N 1
ATOM 871 C CA . GLU A 1 115 ? -23.494 -13.497 17.475 1.00 95.69 115 GLU A CA 1
ATOM 872 C C . GLU A 1 115 ? -22.424 -13.146 18.512 1.00 95.69 115 GLU A C 1
ATOM 874 O O . GLU A 1 115 ? -22.739 -12.574 19.558 1.00 95.69 115 GLU A O 1
ATOM 879 N N . ALA A 1 116 ? -21.150 -13.398 18.204 1.00 96.06 116 ALA A N 1
ATOM 880 C CA . ALA A 1 116 ? -20.030 -12.948 19.023 1.00 96.06 116 ALA A CA 1
ATOM 881 C C . ALA A 1 116 ? -20.007 -11.415 19.158 1.00 96.06 116 ALA A C 1
ATOM 883 O O . ALA A 1 116 ? -19.762 -10.891 20.247 1.00 96.06 116 ALA A O 1
ATOM 884 N N . LEU A 1 117 ? -20.316 -10.691 18.079 1.00 95.00 117 LEU A N 1
ATOM 885 C CA . LEU A 1 117 ? -20.445 -9.234 18.092 1.00 95.00 117 LEU A CA 1
ATOM 886 C C . LEU A 1 117 ? -21.640 -8.760 18.928 1.00 95.00 117 LEU A C 1
ATOM 888 O O . LEU A 1 117 ? -21.472 -7.883 19.772 1.00 95.00 117 LEU A O 1
ATOM 892 N N . ARG A 1 118 ? -22.822 -9.377 18.794 1.00 96.69 118 ARG A N 1
ATOM 893 C CA . ARG A 1 118 ? -23.970 -9.078 19.674 1.00 96.69 118 ARG A CA 1
ATOM 894 C C . ARG A 1 118 ? -23.630 -9.308 21.140 1.00 96.69 118 ARG A C 1
ATOM 896 O O . ARG A 1 118 ? -23.989 -8.500 21.994 1.00 96.69 118 ARG A O 1
ATOM 903 N N . GLN A 1 119 ? -22.919 -10.391 21.451 1.00 97.19 119 GLN A N 1
ATOM 904 C CA . GLN A 1 119 ? -22.466 -10.659 22.812 1.00 97.19 119 GLN A CA 1
ATOM 905 C C . GLN A 1 119 ? -21.495 -9.581 23.311 1.00 97.19 119 GLN A C 1
ATOM 907 O O . GLN A 1 119 ? -21.583 -9.177 24.471 1.00 97.19 119 GLN A O 1
ATOM 912 N N . LEU A 1 120 ? -20.588 -9.107 22.454 1.00 96.62 120 LEU A N 1
ATOM 913 C CA . LEU A 1 120 ? -19.673 -8.017 22.780 1.00 96.62 120 LEU A CA 1
ATOM 914 C C . LEU A 1 120 ? -20.426 -6.705 23.049 1.00 96.62 120 LEU A C 1
ATOM 916 O O . LEU A 1 120 ? -20.159 -6.069 24.065 1.00 96.62 120 LEU A O 1
ATOM 920 N N . ALA A 1 121 ? -21.401 -6.350 22.205 1.00 96.44 121 ALA A N 1
ATOM 921 C CA . ALA A 1 121 ? -22.249 -5.171 22.398 1.00 96.44 121 ALA A CA 1
ATOM 922 C C . ALA A 1 121 ? -23.037 -5.238 23.714 1.00 96.44 121 ALA A C 1
ATOM 924 O O . ALA A 1 121 ? -23.020 -4.279 24.478 1.00 96.44 121 ALA A O 1
ATOM 925 N N . ARG A 1 122 ? -23.660 -6.385 24.027 1.00 96.00 122 ARG A N 1
ATOM 926 C CA . ARG A 1 122 ? -24.382 -6.587 25.300 1.00 96.00 122 ARG A CA 1
ATOM 927 C C . ARG A 1 122 ? -23.472 -6.354 26.506 1.00 96.00 122 ARG A C 1
ATOM 929 O O . ARG A 1 122 ? -23.823 -5.592 27.393 1.00 96.00 122 ARG A O 1
ATOM 936 N N . ARG A 1 123 ? -22.267 -6.940 26.504 1.00 96.25 123 ARG A N 1
ATOM 937 C CA . ARG A 1 123 ? -21.294 -6.747 27.596 1.00 96.25 123 ARG A CA 1
ATOM 938 C C . ARG A 1 123 ? -20.858 -5.289 27.749 1.00 96.25 123 ARG A C 1
ATOM 940 O O . ARG A 1 123 ? -20.616 -4.853 28.868 1.00 96.25 123 ARG A O 1
ATOM 947 N N . ALA A 1 124 ? -20.721 -4.564 26.641 1.00 95.00 124 ALA A N 1
ATOM 948 C CA . ALA A 1 124 ? -20.379 -3.147 26.667 1.00 95.00 124 ALA A CA 1
ATOM 949 C C . ALA A 1 124 ? -21.526 -2.305 27.244 1.00 95.00 124 ALA A C 1
ATOM 951 O O . ALA A 1 124 ? -21.291 -1.509 28.143 1.00 95.00 124 ALA A O 1
ATOM 952 N N . LEU A 1 125 ? -22.765 -2.548 26.806 1.00 95.31 125 LEU A N 1
ATOM 953 C CA . LEU A 1 125 ? -23.962 -1.896 27.348 1.00 95.31 125 LEU A CA 1
ATOM 954 C C . LEU A 1 125 ? -24.128 -2.151 28.852 1.00 95.31 125 LEU A C 1
ATOM 956 O O . LEU A 1 125 ? -24.352 -1.208 29.606 1.00 95.31 125 LEU A O 1
ATOM 960 N N . ASP A 1 126 ? -23.933 -3.396 29.297 1.00 94.94 126 ASP A N 1
ATOM 961 C CA . ASP A 1 126 ? -23.979 -3.758 30.718 1.00 94.94 126 ASP A CA 1
ATOM 962 C C . ASP A 1 126 ? -22.909 -3.005 31.531 1.00 94.94 126 ASP A C 1
ATOM 964 O O . ASP A 1 126 ? -23.174 -2.550 32.645 1.00 94.94 126 ASP A O 1
ATOM 968 N N . SER A 1 127 ? -21.700 -2.854 30.974 1.00 93.25 127 SER A N 1
ATOM 969 C CA . SER A 1 127 ? -20.595 -2.112 31.600 1.00 93.25 127 SER A CA 1
ATOM 970 C C . SER A 1 127 ? -20.906 -0.620 31.741 1.00 93.25 127 SER A C 1
ATOM 972 O O . SER A 1 127 ? -20.591 -0.028 32.771 1.00 93.25 127 SER A O 1
ATOM 974 N N . GLU A 1 128 ? -21.544 -0.032 30.730 1.00 90.56 128 GLU A N 1
ATOM 975 C CA . GLU A 1 128 ? -21.939 1.383 30.701 1.00 90.56 128 GLU A CA 1
ATOM 976 C C . GLU A 1 128 ? -23.290 1.647 31.391 1.00 90.56 128 GLU A C 1
ATOM 978 O O . GLU A 1 128 ? -23.756 2.783 31.423 1.00 90.56 128 GLU A O 1
ATOM 983 N N . GLN A 1 129 ? -23.932 0.613 31.953 1.00 91.69 129 GLN A N 1
ATOM 984 C CA . GLN A 1 129 ? -25.272 0.693 32.555 1.00 91.69 129 GLN A CA 1
ATOM 985 C C . GLN A 1 129 ? -26.317 1.300 31.599 1.00 91.69 129 GLN A C 1
ATOM 987 O O . GLN A 1 129 ? -27.226 2.025 32.010 1.00 91.69 129 GLN A O 1
ATOM 992 N N . ALA A 1 130 ? -26.180 0.992 30.311 1.00 93.19 130 ALA A N 1
ATOM 993 C CA . ALA A 1 130 ? -27.009 1.501 29.232 1.00 93.19 130 ALA A CA 1
ATOM 994 C C . ALA A 1 130 ? -27.815 0.376 28.569 1.00 93.19 130 ALA A C 1
ATOM 996 O O . ALA A 1 130 ? -27.578 -0.813 28.778 1.00 93.19 130 ALA A O 1
ATOM 997 N N . SER A 1 131 ? -28.780 0.758 27.739 1.00 94.88 131 SER A N 1
ATOM 998 C CA . SER A 1 131 ? -29.575 -0.170 26.933 1.00 94.88 131 SER A CA 1
ATOM 999 C C . SER A 1 131 ? -29.570 0.245 25.465 1.00 94.88 131 SER A C 1
ATOM 1001 O O . SER A 1 131 ? -29.251 1.385 25.131 1.00 94.88 131 SER A O 1
ATOM 1003 N N . ALA A 1 132 ? -29.907 -0.683 24.578 1.00 94.75 132 ALA A N 1
ATOM 1004 C CA . ALA A 1 132 ? -30.059 -0.406 23.159 1.00 94.75 132 ALA A CA 1
ATOM 1005 C C . ALA A 1 132 ? -31.211 -1.227 22.588 1.00 94.75 132 ALA A C 1
ATOM 1007 O O . ALA A 1 132 ? -31.438 -2.365 23.016 1.00 94.75 132 ALA A O 1
ATOM 1008 N N . ASP A 1 133 ? -31.907 -0.661 21.608 1.00 96.19 133 ASP A N 1
ATOM 1009 C CA . ASP A 1 133 ? -32.919 -1.391 20.856 1.00 96.19 133 ASP A CA 1
ATOM 1010 C C . ASP A 1 133 ? -32.262 -2.462 19.978 1.00 96.19 133 ASP A C 1
ATOM 1012 O O . ASP A 1 133 ? -31.109 -2.342 19.553 1.00 96.19 133 ASP A O 1
ATOM 1016 N N . SER A 1 134 ? -32.978 -3.564 19.741 1.00 93.94 134 SER A N 1
ATOM 1017 C CA . SER A 1 134 ? -32.417 -4.710 19.018 1.00 93.94 134 SER A CA 1
ATOM 1018 C C . SER A 1 134 ? -31.994 -4.347 17.597 1.00 93.94 134 SER A C 1
ATOM 1020 O O . SER A 1 134 ? -30.959 -4.816 17.137 1.00 93.94 134 SER A O 1
ATOM 1022 N N . ASP A 1 135 ? -32.763 -3.488 16.930 1.00 92.62 135 ASP A N 1
ATOM 1023 C CA . ASP A 1 135 ? -32.468 -2.983 15.589 1.00 92.62 135 ASP A CA 1
ATOM 1024 C C . ASP A 1 135 ? -31.241 -2.061 15.569 1.00 92.62 135 ASP A C 1
ATOM 1026 O O . ASP A 1 135 ? -30.432 -2.156 14.650 1.00 92.62 135 ASP A O 1
ATOM 1030 N N . ALA A 1 136 ? -31.035 -1.242 16.603 1.00 93.38 136 ALA A N 1
ATOM 1031 C CA . ALA A 1 136 ? -29.827 -0.439 16.769 1.00 93.38 136 ALA A CA 1
ATOM 1032 C C . ALA A 1 136 ? -28.581 -1.326 16.936 1.00 93.38 136 ALA A C 1
ATOM 1034 O O . ALA A 1 136 ? -27.557 -1.096 16.289 1.00 93.38 136 ALA A O 1
ATOM 1035 N N . VAL A 1 137 ? -28.668 -2.375 17.763 1.00 94.56 137 VAL A N 1
ATOM 1036 C CA . VAL A 1 137 ? -27.571 -3.342 17.943 1.00 94.56 137 VAL A CA 1
ATOM 1037 C C . VAL A 1 137 ? -27.295 -4.101 16.650 1.00 94.56 137 VAL A C 1
ATOM 1039 O O . VAL A 1 137 ? -26.135 -4.202 16.254 1.00 94.56 137 VAL A O 1
ATOM 1042 N N . ASP A 1 138 ? -28.329 -4.614 15.984 1.00 91.12 138 ASP A N 1
ATOM 1043 C CA . ASP A 1 138 ? -28.180 -5.324 14.712 1.00 91.12 138 ASP A CA 1
ATOM 1044 C C . ASP A 1 138 ? -27.553 -4.417 13.646 1.00 91.12 138 ASP A C 1
ATOM 1046 O O . ASP A 1 138 ? -26.615 -4.832 12.966 1.00 91.12 138 ASP A O 1
ATOM 1050 N N . HIS A 1 139 ? -27.964 -3.147 13.580 1.00 87.81 139 HIS A N 1
ATOM 1051 C CA . HIS A 1 139 ? -27.375 -2.169 12.672 1.00 87.81 139 HIS A CA 1
ATOM 1052 C C . HIS A 1 139 ? -25.877 -1.952 12.938 1.00 87.81 139 HIS A C 1
ATOM 1054 O O . HIS A 1 139 ? -25.068 -1.970 12.009 1.00 87.81 139 HIS A O 1
ATOM 1060 N N . LEU A 1 140 ? -25.471 -1.793 14.201 1.00 87.88 140 LEU A N 1
ATOM 1061 C CA . LEU A 1 140 ? -24.058 -1.646 14.567 1.00 87.88 140 LEU A CA 1
ATOM 1062 C C . LEU A 1 140 ? -23.247 -2.920 14.274 1.00 87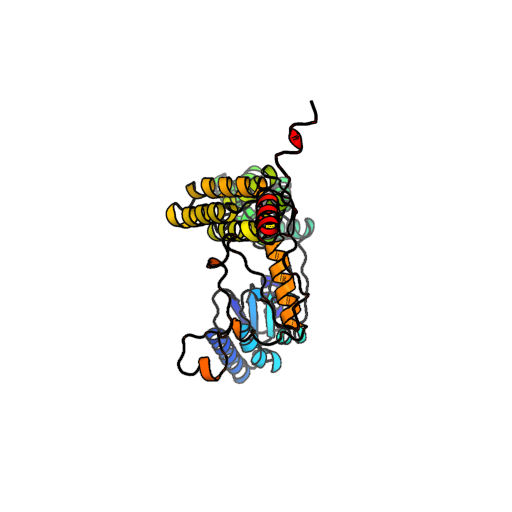.88 140 LEU A C 1
ATOM 1064 O O . LEU A 1 140 ? -22.111 -2.836 13.805 1.00 87.88 140 LEU A O 1
ATOM 1068 N N . VAL A 1 141 ? -23.827 -4.100 14.511 1.00 89.44 141 VAL A N 1
ATOM 1069 C CA . VAL A 1 141 ? -23.202 -5.403 14.235 1.00 89.44 141 VAL A CA 1
ATOM 1070 C C . VAL A 1 141 ? -22.967 -5.584 12.740 1.00 89.44 141 VAL A C 1
ATOM 1072 O O . VAL A 1 141 ? -21.830 -5.841 12.340 1.00 89.44 141 VAL A O 1
ATOM 1075 N N . ASP A 1 142 ? -23.990 -5.379 11.913 1.00 82.44 142 ASP A N 1
ATOM 1076 C CA . ASP A 1 142 ? -23.898 -5.528 10.457 1.00 82.44 142 ASP A CA 1
ATOM 1077 C C . ASP A 1 142 ? -22.845 -4.589 9.861 1.00 82.44 142 ASP A C 1
ATOM 1079 O O . ASP A 1 142 ? -22.105 -4.944 8.940 1.00 82.44 142 ASP A O 1
ATOM 1083 N N . ARG A 1 143 ? -22.727 -3.385 10.425 1.00 80.56 143 ARG A N 1
ATOM 1084 C CA . ARG A 1 143 ? -21.816 -2.340 9.942 1.00 80.56 143 ARG A CA 1
ATOM 1085 C C . ARG A 1 143 ? -20.399 -2.477 10.489 1.00 80.56 143 ARG A C 1
ATOM 1087 O O . ARG A 1 143 ? -19.470 -1.926 9.901 1.00 80.56 143 ARG A O 1
ATOM 1094 N N . SER A 1 144 ? -20.212 -3.251 11.557 1.00 79.50 144 SER A N 1
ATOM 1095 C CA . SER A 1 144 ? -18.893 -3.531 12.127 1.00 79.50 144 SER A CA 1
ATOM 1096 C C . SER A 1 144 ? -18.034 -4.466 11.267 1.00 79.50 144 SER A C 1
ATOM 1098 O O . SER A 1 144 ? -16.818 -4.488 11.434 1.00 79.50 144 SER A O 1
ATOM 1100 N N . GLY A 1 145 ? -18.637 -5.241 10.353 1.00 77.75 145 GLY A N 1
ATOM 1101 C CA . GLY A 1 145 ? -17.908 -6.138 9.447 1.00 77.75 145 GLY A CA 1
ATOM 1102 C C . GLY A 1 145 ? -17.113 -7.246 10.151 1.00 77.75 145 GLY A C 1
ATOM 1103 O O . GLY A 1 145 ? -16.160 -7.772 9.581 1.00 77.75 145 GLY A O 1
ATOM 1104 N N . GLY A 1 146 ? -17.465 -7.592 11.395 1.00 80.94 146 GLY A N 1
ATOM 1105 C CA . GLY A 1 146 ? -16.712 -8.567 12.192 1.00 80.94 146 GLY A CA 1
ATOM 1106 C C . GLY A 1 146 ? -15.577 -7.977 13.041 1.00 80.94 146 GLY A C 1
ATOM 1107 O O . GLY A 1 146 ? -14.895 -8.732 13.742 1.00 80.94 146 GLY A O 1
ATOM 1108 N N . ASP A 1 147 ? -15.375 -6.653 13.010 1.00 86.44 147 ASP A N 1
ATOM 1109 C CA . ASP A 1 147 ? -14.405 -5.930 13.839 1.00 86.44 147 ASP A CA 1
ATOM 1110 C C . ASP A 1 147 ? -15.048 -5.502 15.172 1.00 86.44 147 ASP A C 1
ATOM 1112 O O . ASP A 1 147 ? -15.865 -4.580 15.248 1.00 86.44 147 ASP A O 1
ATOM 1116 N N . GLY A 1 148 ? -14.638 -6.154 16.265 1.00 89.50 148 GLY A N 1
ATOM 1117 C CA . GLY A 1 148 ? -15.151 -5.846 17.599 1.00 89.50 148 GLY A CA 1
ATOM 1118 C C . GLY A 1 148 ? -14.718 -4.481 18.143 1.00 89.50 148 GLY A C 1
ATOM 1119 O O . GLY A 1 148 ? -15.444 -3.889 18.934 1.00 89.50 148 GLY A O 1
ATOM 1120 N N . ARG A 1 149 ? -13.562 -3.947 17.728 1.00 87.25 149 ARG A N 1
ATOM 1121 C CA . ARG A 1 149 ? -13.123 -2.600 18.129 1.00 87.25 149 ARG A CA 1
ATOM 1122 C C . ARG A 1 149 ? -14.011 -1.552 17.464 1.00 87.25 149 ARG A C 1
ATOM 1124 O O . ARG A 1 149 ? -14.456 -0.635 18.144 1.00 87.25 149 ARG A O 1
ATOM 1131 N N . HIS A 1 150 ? -14.284 -1.711 16.171 1.00 83.38 150 HIS A N 1
ATOM 1132 C CA . HIS A 1 150 ? -15.168 -0.826 15.424 1.00 83.38 150 HIS A CA 1
ATOM 1133 C C . HIS A 1 150 ? -16.570 -0.814 16.033 1.00 83.38 150 HIS A C 1
ATOM 1135 O O . HIS A 1 150 ? -17.074 0.265 16.329 1.00 83.38 150 HIS A O 1
ATOM 1141 N N . LEU A 1 151 ? -17.137 -1.991 16.328 1.00 92.62 151 LEU A N 1
ATOM 1142 C CA . LEU A 1 151 ? -18.417 -2.106 17.030 1.00 92.62 151 LEU A CA 1
ATOM 1143 C C . LEU A 1 151 ? -18.438 -1.292 18.331 1.00 92.62 151 LEU A C 1
ATOM 1145 O O . LEU A 1 151 ? -19.357 -0.507 18.545 1.00 92.62 151 LEU A O 1
ATOM 1149 N N . LEU A 1 152 ? -17.430 -1.472 19.192 1.00 92.75 152 LEU A N 1
ATOM 1150 C CA . LEU A 1 152 ? -17.364 -0.785 20.484 1.00 92.75 152 LEU A CA 1
ATOM 1151 C C . LEU A 1 152 ? -17.241 0.733 20.326 1.00 92.75 152 LEU A C 1
ATOM 1153 O O . LEU A 1 152 ? -17.921 1.466 21.033 1.00 92.75 152 LEU A O 1
ATOM 1157 N N . THR A 1 153 ? -16.426 1.213 19.384 1.00 87.75 153 THR A N 1
ATOM 1158 C CA . THR A 1 153 ? -16.298 2.655 19.132 1.00 87.75 153 THR A CA 1
ATOM 1159 C C . THR A 1 153 ? -17.577 3.251 18.545 1.00 87.75 153 THR A C 1
ATOM 1161 O O . THR A 1 153 ? -17.972 4.347 18.929 1.00 87.75 153 THR A O 1
ATOM 1164 N N . SER A 1 154 ? -18.247 2.559 17.622 1.00 88.56 154 SER A N 1
ATOM 1165 C CA . SER A 1 154 ? -19.528 3.026 17.081 1.00 88.56 154 SER A CA 1
ATOM 1166 C C . SER A 1 154 ? -20.611 3.044 18.157 1.00 88.56 154 SER A C 1
ATOM 1168 O O . SER A 1 154 ? -21.390 3.990 18.221 1.00 88.56 154 SER A O 1
ATOM 1170 N N . LEU A 1 155 ? -20.624 2.043 19.040 1.00 92.88 155 LEU A N 1
ATOM 1171 C CA . LEU A 1 155 ? -21.523 2.000 20.186 1.00 92.88 155 LEU A CA 1
ATOM 1172 C C . LEU A 1 155 ? -21.251 3.143 21.175 1.00 92.88 155 LEU A C 1
ATOM 1174 O O . LEU A 1 155 ? -22.195 3.765 21.644 1.00 92.88 155 LEU A O 1
ATOM 1178 N N . GLU A 1 156 ? -19.986 3.465 21.452 1.00 90.88 156 GLU A N 1
ATOM 1179 C CA . GLU A 1 156 ? -19.594 4.604 22.296 1.00 90.88 156 GLU A CA 1
ATOM 1180 C C . GLU A 1 156 ? -20.124 5.936 21.737 1.00 90.88 156 GLU A C 1
ATOM 1182 O O . GLU A 1 156 ? -20.709 6.736 22.468 1.00 90.88 156 GLU A O 1
ATOM 1187 N N . VAL A 1 157 ? -19.999 6.156 20.423 1.00 86.69 157 VAL A N 1
ATOM 1188 C CA . VAL A 1 157 ? -20.563 7.348 19.766 1.00 86.69 157 VAL A CA 1
ATOM 1189 C C . VAL A 1 157 ? -22.092 7.340 19.834 1.00 86.69 157 VAL A C 1
ATOM 1191 O O . VAL A 1 157 ? -22.689 8.373 20.132 1.00 86.69 157 VAL A O 1
ATOM 1194 N N . ALA A 1 158 ? -22.732 6.191 19.607 1.00 90.50 158 ALA A N 1
ATOM 1195 C CA . ALA A 1 158 ? -24.185 6.067 19.694 1.00 90.50 158 ALA A CA 1
ATOM 1196 C C . ALA A 1 158 ? -24.696 6.371 21.114 1.00 90.50 158 ALA A C 1
ATOM 1198 O O . ALA A 1 158 ? -25.687 7.077 21.275 1.00 90.50 158 ALA A O 1
ATOM 1199 N N . LEU A 1 159 ? -23.979 5.929 22.152 1.00 90.38 159 LEU A N 1
ATOM 1200 C CA . LEU A 1 159 ? -24.273 6.260 23.549 1.00 90.38 159 LEU A CA 1
ATOM 1201 C C . LEU A 1 159 ? -24.139 7.763 23.826 1.00 90.38 159 LEU A C 1
ATOM 1203 O O . LEU A 1 159 ? -24.981 8.338 24.519 1.00 90.38 159 LEU A O 1
ATOM 1207 N N . ALA A 1 160 ? -23.121 8.423 23.270 1.00 87.62 160 ALA A N 1
ATOM 1208 C CA . ALA A 1 160 ? -22.945 9.869 23.413 1.00 87.62 160 ALA A CA 1
ATOM 1209 C C . ALA A 1 160 ? -24.074 10.667 22.730 1.00 87.62 160 ALA A C 1
ATOM 1211 O O . ALA A 1 160 ? -24.574 11.648 23.292 1.00 87.62 160 ALA A O 1
ATOM 1212 N N . LEU A 1 161 ? -24.509 10.232 21.542 1.00 87.12 161 LEU A N 1
ATOM 1213 C CA . LEU A 1 161 ? -25.648 10.820 20.831 1.00 87.12 161 LEU A CA 1
ATOM 1214 C C . LEU A 1 161 ? -26.951 10.624 21.617 1.00 87.12 161 LEU A C 1
ATOM 1216 O O . LEU A 1 161 ? -27.640 11.606 21.900 1.00 87.12 161 LEU A O 1
ATOM 1220 N N . ALA A 1 162 ? -27.208 9.400 22.084 1.00 89.25 162 ALA A N 1
ATOM 1221 C CA . ALA A 1 162 ? -28.368 9.069 22.908 1.00 89.25 162 ALA A CA 1
ATOM 1222 C C . ALA A 1 162 ? -28.418 9.902 24.204 1.00 89.25 162 ALA A C 1
ATOM 1224 O O . ALA A 1 162 ? -29.465 10.429 24.574 1.00 89.25 162 ALA A O 1
ATOM 1225 N N . SER A 1 163 ? -27.269 10.097 24.8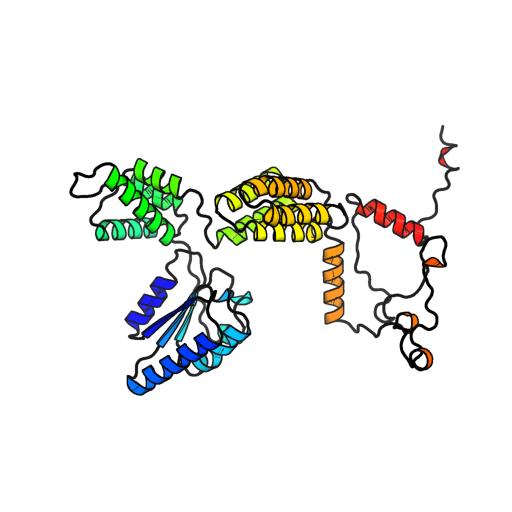60 1.00 86.75 163 SER A N 1
ATOM 1226 C CA . SER A 1 163 ? -27.156 10.927 26.071 1.00 86.75 163 SER A CA 1
ATOM 1227 C C . SER A 1 163 ? -27.470 12.404 25.812 1.00 86.75 163 SER A C 1
ATOM 1229 O O . SER A 1 163 ? -27.966 13.104 26.691 1.00 86.75 163 SER A O 1
ATOM 1231 N N . THR A 1 164 ? -27.177 12.896 24.607 1.00 84.69 164 THR A N 1
ATOM 1232 C CA . THR A 1 164 ? -27.480 14.280 24.213 1.00 84.69 164 THR A CA 1
ATOM 1233 C C . THR A 1 164 ? -28.958 14.451 23.864 1.00 84.69 164 THR A C 1
ATOM 1235 O O . THR A 1 164 ? -29.522 15.522 24.090 1.00 84.69 164 THR A O 1
ATOM 1238 N N . ARG A 1 165 ? -29.583 13.396 23.327 1.00 85.00 165 ARG A N 1
ATOM 1239 C CA . ARG A 1 165 ? -31.007 13.346 22.983 1.00 85.00 165 ARG A CA 1
ATOM 1240 C C . ARG A 1 165 ? -31.889 13.421 24.234 1.00 85.00 165 ARG A C 1
ATOM 1242 O O . ARG A 1 165 ? -32.810 14.232 24.253 1.00 85.00 165 ARG A O 1
ATOM 1249 N N . ASP A 1 166 ? -31.546 12.665 25.282 1.00 76.44 166 ASP A N 1
ATOM 1250 C CA . ASP A 1 166 ? -32.302 12.600 26.544 1.00 76.44 166 ASP A CA 1
ATOM 1251 C C . ASP A 1 166 ? -31.430 12.898 27.787 1.00 76.44 166 ASP A C 1
ATOM 1253 O O . ASP A 1 166 ? -31.142 12.012 28.593 1.00 76.44 166 ASP A O 1
ATOM 1257 N N . PRO A 1 167 ? -31.036 14.164 28.021 1.00 69.12 167 PRO A N 1
ATOM 1258 C CA . PRO A 1 167 ? -30.114 14.530 29.103 1.00 69.12 167 PRO A CA 1
ATOM 1259 C C . PRO A 1 167 ? -30.703 14.405 30.523 1.00 69.12 167 PRO A C 1
ATOM 1261 O O . PRO A 1 167 ? -29.987 14.606 31.504 1.00 69.12 167 PRO A O 1
ATOM 1264 N N . SER A 1 168 ? -32.004 14.125 30.657 1.00 64.50 168 SER A N 1
ATOM 1265 C CA . SER A 1 168 ? -32.710 14.006 31.942 1.00 64.50 168 SER A CA 1
ATOM 1266 C C . SER A 1 168 ? -32.996 12.569 32.385 1.00 64.50 168 SER A C 1
ATOM 1268 O O . SER A 1 168 ? -33.515 12.383 33.487 1.00 64.50 168 SER A O 1
ATOM 1270 N N . GLU A 1 169 ? -32.714 11.560 31.555 1.00 65.00 169 GLU A N 1
ATOM 1271 C CA . GLU A 1 169 ? -32.917 10.160 31.937 1.00 65.00 169 GLU A CA 1
ATOM 1272 C C . GLU A 1 169 ? -31.729 9.610 32.732 1.00 65.00 169 GLU A C 1
ATOM 1274 O O . GLU A 1 169 ? -30.567 9.898 32.458 1.00 65.00 169 GLU A O 1
ATOM 1279 N N . SER A 1 170 ? -32.023 8.784 33.739 1.00 66.38 170 SER A N 1
ATOM 1280 C CA . SER A 1 170 ? -31.003 8.124 34.562 1.00 66.38 170 SER A CA 1
ATOM 1281 C C . SER A 1 170 ? -30.304 6.958 33.856 1.00 66.38 170 SER A C 1
ATOM 1283 O O . SER A 1 170 ? -29.309 6.459 34.373 1.00 66.38 170 SER A O 1
ATOM 1285 N N . SER A 1 171 ? -30.835 6.491 32.724 1.00 76.88 171 SER A N 1
ATOM 1286 C CA . SER A 1 171 ? -30.293 5.374 31.947 1.00 76.88 171 SER A CA 1
ATOM 1287 C C . SER A 1 171 ? -30.308 5.715 30.464 1.00 76.88 171 SER A C 1
ATOM 1289 O O . SER A 1 171 ? -31.366 6.005 29.916 1.00 76.88 171 SER A O 1
ATOM 1291 N N . VAL A 1 172 ? -29.152 5.639 29.810 1.00 89.38 172 VAL A N 1
ATOM 1292 C CA . VAL A 1 172 ? -29.025 5.923 28.377 1.00 89.38 172 VAL A CA 1
ATOM 1293 C C . VAL A 1 172 ? -29.627 4.768 27.573 1.00 89.38 172 VAL A C 1
ATOM 1295 O O . VAL A 1 172 ? -29.282 3.603 27.795 1.00 89.38 172 VAL A O 1
ATOM 1298 N N . ARG A 1 173 ? -30.516 5.083 26.625 1.00 93.69 173 ARG A N 1
ATOM 1299 C CA . ARG A 1 173 ? -31.077 4.118 25.670 1.00 93.69 173 ARG A CA 1
ATOM 1300 C C . ARG A 1 173 ? -30.734 4.512 24.237 1.00 93.69 173 ARG A C 1
ATOM 1302 O O . ARG A 1 173 ? -31.191 5.544 23.753 1.00 93.69 173 ARG A O 1
ATOM 1309 N N . VAL A 1 174 ? -29.959 3.664 23.567 1.00 93.19 174 VAL A N 1
ATOM 1310 C CA . VAL A 1 174 ? -29.571 3.820 22.160 1.00 93.19 174 VAL A CA 1
ATOM 1311 C C . VAL A 1 174 ? -30.702 3.333 21.257 1.00 93.19 174 VAL A C 1
ATOM 1313 O O . VAL A 1 174 ? -31.094 2.166 21.331 1.00 93.19 174 VAL A O 1
ATOM 1316 N N . VAL A 1 175 ? -31.202 4.211 20.390 1.00 94.56 175 VAL A N 1
ATOM 1317 C CA . VAL A 1 175 ? -32.165 3.858 19.335 1.00 94.56 175 VAL A CA 1
ATOM 1318 C C . VAL A 1 175 ? -31.483 3.792 17.966 1.00 94.56 175 VAL A C 1
ATOM 1320 O O . VAL A 1 175 ? -30.315 4.158 17.820 1.00 94.56 175 VAL A O 1
ATOM 1323 N N . LEU A 1 176 ? -32.203 3.321 16.943 1.00 90.38 176 LEU A N 1
ATOM 1324 C CA . LEU A 1 176 ? -31.655 3.175 15.591 1.00 90.38 176 LEU A CA 1
ATOM 1325 C C . LEU A 1 176 ? -31.086 4.492 15.032 1.00 90.38 176 LEU A C 1
ATOM 1327 O O . LEU A 1 176 ? -30.016 4.473 14.435 1.00 90.38 176 LEU A O 1
ATOM 1331 N N . GLU A 1 177 ? -31.735 5.631 15.286 1.00 88.38 177 GLU A N 1
ATOM 1332 C CA . GLU A 1 177 ? -31.259 6.955 14.845 1.00 88.38 177 GLU A CA 1
ATOM 1333 C C . GLU A 1 177 ? -29.879 7.308 15.432 1.00 88.38 177 GLU A C 1
ATOM 1335 O O . GLU A 1 177 ? -29.014 7.828 14.726 1.00 88.38 177 GLU A O 1
ATOM 1340 N N . ASP A 1 178 ? -29.629 6.957 16.699 1.00 90.25 178 ASP A N 1
ATOM 1341 C CA . ASP A 1 178 ? -28.334 7.172 17.352 1.00 90.25 178 ASP A CA 1
ATOM 1342 C C . ASP A 1 178 ? -27.249 6.285 16.714 1.00 90.25 178 ASP A C 1
ATOM 1344 O O . ASP A 1 178 ? -26.119 6.727 16.493 1.00 90.25 178 ASP A O 1
ATOM 1348 N N . ALA A 1 179 ? -27.593 5.036 16.375 1.00 87.44 179 ALA A N 1
ATOM 1349 C CA . ALA A 1 179 ? -26.700 4.101 15.690 1.00 87.44 179 ALA A CA 1
ATOM 1350 C C . ALA A 1 179 ? -26.387 4.539 14.246 1.00 87.44 179 ALA A C 1
ATOM 1352 O O . ALA A 1 179 ? -25.231 4.489 13.817 1.00 87.44 179 ALA A O 1
ATOM 1353 N N . GLU A 1 180 ? -27.390 5.013 13.506 1.00 83.62 180 GLU A N 1
ATOM 1354 C CA . GLU A 1 180 ? -27.224 5.573 12.163 1.00 83.62 180 GLU A CA 1
ATOM 1355 C C . GLU A 1 180 ? -26.384 6.855 12.194 1.00 83.62 180 GLU A C 1
ATOM 1357 O O . GLU A 1 180 ? -25.480 7.017 11.373 1.00 83.62 180 GLU A O 1
ATOM 1362 N N . GLY A 1 181 ? -26.612 7.736 13.173 1.00 76.50 181 GLY A N 1
ATOM 1363 C CA . GLY A 1 181 ? -25.827 8.953 13.387 1.00 76.50 181 GLY A CA 1
ATOM 1364 C C . GLY A 1 181 ? -24.375 8.664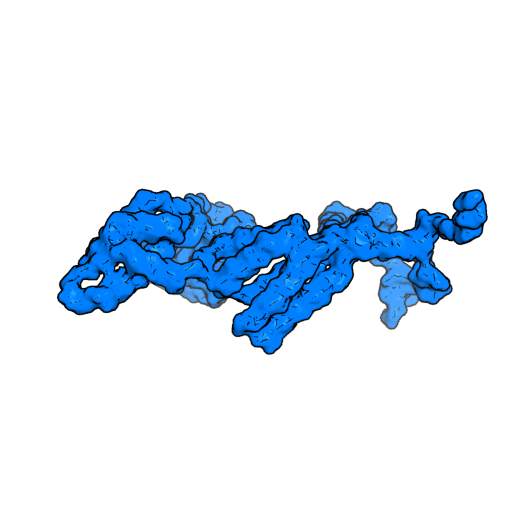 13.772 1.00 76.50 181 GLY A C 1
ATOM 1365 O O . GLY A 1 181 ? -23.452 9.286 13.236 1.00 76.50 181 GLY A O 1
ATOM 1366 N N . ALA A 1 182 ? -24.151 7.666 14.630 1.00 78.25 182 ALA A N 1
ATOM 1367 C CA . ALA A 1 182 ? -22.817 7.209 15.008 1.00 78.25 182 ALA A CA 1
ATOM 1368 C C . ALA A 1 182 ? -22.036 6.695 13.800 1.00 78.25 182 ALA A C 1
ATOM 1370 O O . ALA A 1 182 ? -20.847 6.983 13.641 1.00 78.25 182 ALA A O 1
ATOM 1371 N N . LEU A 1 183 ? -22.720 5.984 12.906 1.00 65.50 183 LEU A N 1
ATOM 1372 C CA . LEU A 1 183 ? -22.141 5.548 11.652 1.00 65.50 183 LEU A CA 1
ATOM 1373 C C . LEU A 1 183 ? -22.027 6.675 10.643 1.00 65.50 183 LEU A C 1
ATOM 1375 O O . LEU A 1 183 ? -21.062 6.640 9.917 1.00 65.50 183 LEU A O 1
ATOM 1379 N N . GLY A 1 184 ? -22.900 7.681 10.604 1.00 52.88 184 GLY A N 1
ATOM 1380 C CA . GLY A 1 184 ? -22.760 8.861 9.741 1.00 52.88 184 GLY A CA 1
ATOM 1381 C C . GLY A 1 184 ? -21.523 9.703 10.074 1.00 52.88 184 GLY A C 1
ATOM 1382 O O . GLY A 1 184 ? -20.832 10.174 9.172 1.00 52.88 184 GLY A O 1
ATOM 1383 N N . ALA A 1 185 ? -21.187 9.818 11.362 1.00 49.72 185 ALA A N 1
ATOM 1384 C CA . ALA A 1 185 ? -19.948 10.435 11.843 1.00 49.72 185 ALA A CA 1
ATOM 1385 C C . ALA A 1 185 ? -18.717 9.511 11.706 1.00 49.72 185 ALA A C 1
ATOM 1387 O O . ALA A 1 185 ? -17.591 9.990 11.581 1.00 49.72 185 ALA A O 1
ATOM 1388 N N . SER A 1 186 ? -18.927 8.189 11.693 1.00 44.50 186 SER A N 1
ATOM 1389 C CA . SER A 1 186 ? -17.894 7.152 11.530 1.00 44.50 186 SER A CA 1
ATOM 1390 C C . SER A 1 186 ? -17.845 6.554 10.106 1.00 44.50 186 SER A C 1
ATOM 1392 O O . SER A 1 186 ? -17.130 5.574 9.887 1.00 44.50 186 SER A O 1
ATOM 1394 N N . ALA A 1 187 ? -18.576 7.126 9.133 1.00 40.00 187 ALA A N 1
ATOM 1395 C CA . ALA A 1 187 ? -19.007 6.471 7.876 1.00 40.00 187 ALA A CA 1
ATOM 1396 C C . ALA A 1 187 ? -17.885 6.204 6.885 1.00 40.00 187 ALA A C 1
ATOM 1398 O O . ALA A 1 187 ? -18.117 5.647 5.810 1.00 40.00 187 ALA A O 1
ATOM 1399 N N . VAL A 1 188 ? -16.663 6.579 7.235 1.00 45.34 188 VAL A N 1
ATOM 1400 C CA . VAL A 1 188 ? -15.514 6.220 6.434 1.00 45.34 188 VAL A CA 1
ATOM 1401 C C . VAL A 1 188 ? -14.395 5.688 7.305 1.00 45.34 188 VAL A C 1
ATOM 1403 O O . VAL A 1 188 ? -13.322 6.265 7.422 1.00 45.34 188 VAL A O 1
ATOM 1406 N N . ARG A 1 189 ? -14.648 4.542 7.937 1.00 46.84 189 ARG A N 1
ATOM 1407 C CA . ARG A 1 189 ? -13.586 3.734 8.538 1.00 46.84 189 ARG A CA 1
ATOM 1408 C C . ARG A 1 189 ? -13.296 2.509 7.695 1.00 46.84 189 ARG A C 1
ATOM 1410 O O . ARG A 1 189 ? -13.771 1.409 7.922 1.00 46.84 189 ARG A O 1
ATOM 1417 N N . TYR A 1 190 ? -12.479 2.793 6.700 1.00 46.00 190 TYR A N 1
ATOM 1418 C CA . TYR A 1 190 ? -11.447 1.930 6.149 1.00 46.00 190 TYR A CA 1
ATOM 1419 C C . TYR A 1 190 ? -10.643 1.297 7.283 1.00 46.00 190 TYR A C 1
ATOM 1421 O O . TYR A 1 190 ? -9.957 1.994 8.038 1.00 46.00 190 TYR A O 1
ATOM 1429 N N . GLY A 1 191 ? -10.787 -0.014 7.460 1.00 49.88 191 GLY A N 1
ATOM 1430 C CA . GLY A 1 191 ? -9.936 -0.753 8.384 1.00 49.88 191 GLY A CA 1
ATOM 1431 C C . GLY A 1 191 ? -8.481 -0.714 7.910 1.00 49.88 191 GLY A C 1
ATOM 1432 O O . GLY A 1 191 ? -8.215 -0.600 6.716 1.00 49.88 191 GLY A O 1
ATOM 1433 N N . GLN A 1 192 ? -7.521 -0.856 8.828 1.00 42.00 192 GLN A N 1
ATOM 1434 C CA . GLN A 1 192 ? -6.099 -0.984 8.465 1.00 42.00 192 GLN A CA 1
ATOM 1435 C C . GLN A 1 192 ? -5.825 -2.146 7.482 1.00 42.00 192 GLN A C 1
ATOM 1437 O O . GLN A 1 192 ? -4.826 -2.090 6.773 1.00 42.00 192 GLN A O 1
ATOM 1442 N N . ASP A 1 193 ? -6.737 -3.123 7.373 1.00 47.00 193 ASP A N 1
ATOM 1443 C CA . ASP A 1 193 ? -6.659 -4.250 6.424 1.00 47.00 193 ASP A CA 1
ATOM 1444 C C . ASP A 1 193 ? -7.408 -3.998 5.112 1.00 47.00 193 ASP A C 1
ATOM 1446 O O . ASP A 1 193 ? -7.000 -4.504 4.067 1.00 47.00 193 ASP A O 1
ATOM 1450 N N . ASP A 1 194 ? -8.441 -3.148 5.130 1.00 59.28 194 ASP A N 1
ATOM 1451 C CA . ASP A 1 194 ? -9.086 -2.676 3.900 1.00 59.28 194 ASP A CA 1
ATOM 1452 C C . ASP A 1 194 ? -8.116 -1.831 3.071 1.00 59.28 194 ASP A C 1
ATOM 1454 O O . ASP A 1 194 ? -8.298 -1.705 1.866 1.00 59.28 194 ASP A O 1
ATOM 1458 N N . HIS A 1 195 ? -7.063 -1.286 3.689 1.00 66.31 195 HIS A N 1
ATOM 1459 C CA . HIS A 1 195 ? -6.024 -0.529 3.003 1.00 66.31 195 HIS A CA 1
ATOM 1460 C C . HIS A 1 195 ? -5.444 -1.273 1.805 1.00 66.31 195 HIS A C 1
ATOM 1462 O O . HIS A 1 195 ? -5.473 -0.769 0.678 1.00 66.31 195 HIS A O 1
ATOM 1468 N N . TYR A 1 196 ? -4.958 -2.492 2.039 1.00 65.94 196 TYR A N 1
ATOM 1469 C CA . TYR A 1 196 ? -4.303 -3.288 1.009 1.00 65.94 196 TYR A CA 1
ATOM 1470 C C . TYR A 1 196 ? -5.295 -3.826 -0.012 1.00 65.94 196 TYR A C 1
ATOM 1472 O O . TYR A 1 196 ? -4.997 -3.810 -1.206 1.00 65.94 196 TYR A O 1
ATOM 1480 N N . ASP A 1 197 ? -6.483 -4.239 0.419 1.00 81.25 197 ASP A N 1
ATOM 1481 C CA . ASP A 1 197 ? -7.501 -4.753 -0.493 1.00 81.25 197 ASP A CA 1
ATOM 1482 C C . ASP A 1 197 ? -8.096 -3.645 -1.367 1.00 81.25 197 ASP A C 1
ATOM 1484 O O . ASP A 1 197 ? -8.253 -3.833 -2.575 1.00 81.25 197 ASP A O 1
ATOM 1488 N N . VAL A 1 198 ? -8.337 -2.455 -0.813 1.00 87.25 198 VAL A N 1
ATOM 1489 C CA . VAL A 1 198 ? -8.859 -1.308 -1.560 1.00 87.25 198 VAL A CA 1
ATOM 1490 C C . VAL A 1 198 ? -7.810 -0.756 -2.520 1.00 87.25 198 VAL A C 1
ATOM 1492 O O . VAL A 1 198 ? -8.134 -0.533 -3.686 1.00 87.25 198 VAL A O 1
ATOM 1495 N N . ILE A 1 199 ? -6.547 -0.590 -2.106 1.00 92.56 199 ILE A N 1
ATOM 1496 C CA . ILE A 1 199 ? -5.499 -0.146 -3.039 1.00 92.56 199 ILE A CA 1
ATOM 1497 C C . ILE A 1 199 ? -5.201 -1.212 -4.105 1.00 92.56 199 ILE A C 1
ATOM 1499 O O . ILE A 1 199 ? -4.907 -0.895 -5.259 1.00 92.56 199 ILE A O 1
ATOM 1503 N N . SER A 1 200 ? -5.307 -2.492 -3.751 1.00 90.81 200 SER A N 1
ATOM 1504 C CA . SER A 1 200 ? -5.197 -3.617 -4.678 1.00 90.81 200 SER A CA 1
ATOM 1505 C C . SER A 1 200 ? -6.326 -3.588 -5.707 1.00 90.81 200 SER A C 1
ATOM 1507 O O . SER A 1 200 ? -6.051 -3.694 -6.904 1.00 90.81 200 SER A O 1
ATOM 1509 N N . ALA A 1 201 ? -7.572 -3.388 -5.272 1.00 96.19 201 ALA A N 1
ATOM 1510 C CA . ALA A 1 201 ? -8.733 -3.243 -6.144 1.00 96.19 201 ALA A CA 1
ATOM 1511 C C . ALA A 1 201 ? -8.628 -1.991 -7.025 1.00 96.19 201 ALA A C 1
ATOM 1513 O O . ALA A 1 201 ? -8.916 -2.060 -8.218 1.00 96.19 201 ALA A O 1
ATOM 1514 N N . PHE A 1 202 ? -8.126 -0.882 -6.479 1.00 98.38 202 PHE A N 1
ATOM 1515 C CA . PHE A 1 202 ? -7.847 0.348 -7.213 1.00 98.38 202 PHE A CA 1
ATOM 1516 C C . PHE A 1 202 ? -6.886 0.110 -8.382 1.00 98.38 202 PHE A C 1
ATOM 1518 O O . PHE A 1 202 ? -7.233 0.375 -9.533 1.00 98.38 202 PHE A O 1
ATOM 1525 N N . ILE A 1 203 ? -5.710 -0.470 -8.116 1.00 98.44 203 ILE A N 1
ATOM 1526 C CA . ILE A 1 203 ? -4.716 -0.743 -9.164 1.00 98.44 203 ILE A CA 1
ATOM 1527 C C . ILE A 1 203 ? -5.207 -1.810 -10.145 1.00 98.44 203 ILE A C 1
ATOM 1529 O O . ILE A 1 203 ? -5.017 -1.662 -11.349 1.00 98.44 203 ILE A O 1
ATOM 1533 N N . LYS A 1 204 ? -5.907 -2.849 -9.674 1.00 98.25 204 LYS A N 1
ATOM 1534 C CA . LYS A 1 204 ? -6.522 -3.850 -10.561 1.00 98.25 204 LYS A CA 1
ATOM 1535 C C . LYS A 1 204 ? -7.595 -3.248 -11.465 1.00 98.25 204 LYS A C 1
ATOM 1537 O O . LYS A 1 204 ? -7.690 -3.668 -12.611 1.00 98.25 204 LYS A O 1
ATOM 1542 N N . SER A 1 205 ? -8.353 -2.260 -10.992 1.00 98.75 205 SER A N 1
ATOM 1543 C CA . SER A 1 205 ? -9.355 -1.553 -11.802 1.00 98.75 205 SER A CA 1
ATOM 1544 C C . SER A 1 205 ? -8.687 -0.698 -12.880 1.00 98.75 205 SER A C 1
ATOM 1546 O O . SER A 1 205 ? -9.083 -0.758 -14.040 1.00 98.75 205 SER A O 1
ATOM 1548 N N . ILE A 1 206 ? -7.599 0.007 -12.541 1.00 98.81 206 ILE A N 1
ATOM 1549 C CA . ILE A 1 206 ? -6.777 0.733 -13.525 1.00 98.81 206 ILE A CA 1
ATOM 1550 C C . ILE A 1 206 ? -6.211 -0.234 -14.571 1.00 98.81 206 ILE A C 1
ATOM 1552 O O . ILE A 1 206 ? -6.381 -0.010 -15.768 1.00 98.81 206 ILE A O 1
ATOM 1556 N N . ARG A 1 207 ? -5.581 -1.333 -14.137 1.00 98.62 207 ARG A N 1
ATOM 1557 C CA . ARG A 1 207 ? -5.027 -2.385 -15.008 1.00 98.62 207 ARG A CA 1
ATOM 1558 C C . ARG A 1 207 ? -6.093 -3.022 -15.899 1.00 98.62 207 ARG A C 1
ATOM 1560 O O . ARG A 1 207 ? -5.836 -3.271 -17.072 1.00 98.62 207 ARG A O 1
ATOM 1567 N N . GLY A 1 208 ? -7.281 -3.251 -15.344 1.00 98.38 208 GLY A N 1
ATOM 1568 C CA . GLY A 1 208 ? -8.457 -3.779 -16.034 1.00 98.38 208 GLY A CA 1
ATOM 1569 C C . GLY A 1 208 ? -9.159 -2.772 -16.946 1.00 98.38 208 GLY A C 1
ATOM 1570 O O . GLY A 1 208 ? -10.119 -3.143 -17.612 1.00 98.38 208 GLY A O 1
ATOM 1571 N N . SER A 1 209 ? -8.669 -1.530 -17.011 1.00 98.62 209 SER A N 1
ATOM 1572 C CA . SER A 1 209 ? -9.238 -0.439 -17.805 1.00 98.62 209 SER A CA 1
ATOM 1573 C C . SER A 1 209 ? -10.684 -0.082 -17.438 1.00 98.62 209 SER A C 1
ATOM 1575 O O . SER A 1 209 ? -11.478 0.267 -18.308 1.00 98.62 209 SER A O 1
ATOM 1577 N N . ASP A 1 210 ? -11.014 -0.142 -16.146 1.00 98.75 210 ASP A N 1
ATOM 1578 C CA . ASP A 1 210 ? -12.308 0.270 -15.595 1.00 98.75 210 ASP A CA 1
ATOM 1579 C C . ASP A 1 210 ? -12.156 1.607 -14.834 1.00 98.75 210 ASP A C 1
ATOM 1581 O O . ASP A 1 210 ? -11.733 1.617 -13.668 1.00 98.75 210 ASP A O 1
ATOM 1585 N N . PRO A 1 211 ? -12.432 2.758 -15.484 1.00 98.50 211 PRO A N 1
ATOM 1586 C CA . PRO A 1 211 ? -12.277 4.069 -14.859 1.00 98.50 211 PRO A CA 1
ATOM 1587 C C . PRO A 1 211 ? -13.305 4.321 -13.749 1.00 98.50 211 PRO A C 1
ATOM 1589 O O . PRO A 1 211 ? -12.979 5.009 -12.781 1.00 98.50 211 PRO A O 1
ATOM 1592 N N . ASP A 1 212 ? -14.510 3.754 -13.852 1.00 98.69 212 ASP A N 1
ATOM 1593 C CA . ASP A 1 212 ? -15.579 3.953 -12.871 1.00 98.69 212 ASP A CA 1
ATOM 1594 C C . ASP A 1 212 ? -15.254 3.215 -11.571 1.00 98.69 212 ASP A C 1
ATOM 1596 O O . ASP A 1 212 ? -15.287 3.805 -10.485 1.00 98.69 212 ASP A O 1
ATOM 1600 N N . ALA A 1 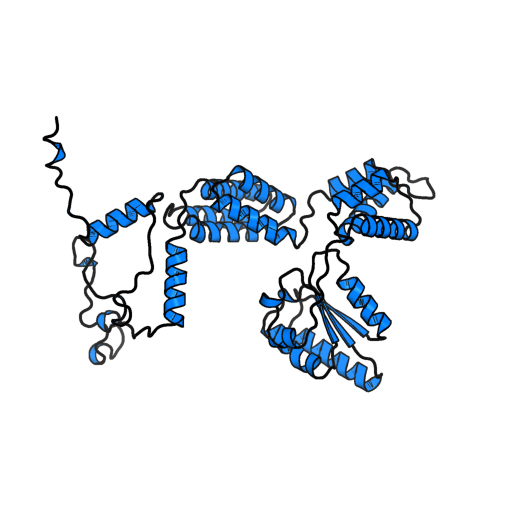213 ? -14.843 1.947 -11.671 1.00 97.94 213 ALA A N 1
ATOM 1601 C CA . ALA A 1 213 ? -14.376 1.186 -10.520 1.00 97.94 213 ALA A CA 1
ATOM 1602 C C . ALA A 1 213 ? -13.127 1.831 -9.901 1.00 97.94 213 ALA A C 1
ATOM 1604 O O . ALA A 1 213 ? -13.057 1.994 -8.682 1.00 97.94 213 ALA A O 1
ATOM 1605 N N . ALA A 1 214 ? -12.158 2.269 -10.712 1.00 98.69 214 ALA A N 1
ATOM 1606 C CA . ALA A 1 214 ? -10.963 2.942 -10.206 1.00 98.69 214 ALA A CA 1
ATOM 1607 C C . ALA A 1 214 ? -11.304 4.231 -9.432 1.00 98.69 214 ALA A C 1
ATOM 1609 O O . ALA A 1 214 ? -10.786 4.444 -8.333 1.00 98.69 214 ALA A O 1
ATOM 1610 N N . LEU A 1 215 ? -12.215 5.065 -9.945 1.00 98.62 215 LEU A N 1
ATOM 1611 C CA . LEU A 1 215 ? -12.691 6.255 -9.234 1.00 98.62 215 LEU A CA 1
ATOM 1612 C C . LEU A 1 215 ? -13.442 5.906 -7.946 1.00 98.62 215 LEU A C 1
ATOM 1614 O O . LEU A 1 215 ? -13.263 6.594 -6.941 1.00 98.62 215 LEU A O 1
ATOM 1618 N N . HIS A 1 216 ? -14.238 4.834 -7.941 1.00 97.25 216 HIS A N 1
ATOM 1619 C CA . HIS A 1 216 ? -14.912 4.359 -6.734 1.00 97.25 216 HIS A CA 1
ATOM 1620 C C . HIS A 1 216 ? -13.908 3.993 -5.632 1.00 97.25 216 HIS A C 1
ATOM 1622 O O . HIS A 1 216 ? -14.035 4.459 -4.498 1.00 97.25 216 HIS A O 1
ATOM 1628 N N . TRP A 1 217 ? -12.875 3.209 -5.957 1.00 97.00 217 TRP A N 1
ATOM 1629 C CA . TRP A 1 217 ? -11.844 2.833 -4.987 1.00 97.00 217 TRP A CA 1
ATOM 1630 C C . TRP A 1 217 ? -11.015 4.035 -4.526 1.00 97.00 217 TRP A C 1
ATOM 1632 O O . TRP A 1 217 ? -10.738 4.156 -3.334 1.00 97.00 217 TRP A O 1
ATOM 1642 N N . LEU A 1 218 ? -10.697 4.973 -5.426 1.00 97.56 218 LEU A N 1
ATOM 1643 C CA . LEU A 1 218 ? -10.061 6.242 -5.064 1.00 97.56 218 LEU A CA 1
ATOM 1644 C C . LEU A 1 218 ? -10.908 7.040 -4.067 1.00 97.56 218 LEU A C 1
ATOM 1646 O O . LEU A 1 218 ? -10.396 7.490 -3.044 1.00 97.56 218 LEU A O 1
ATOM 1650 N N . ALA A 1 219 ? -12.200 7.210 -4.352 1.00 93.88 219 ALA A N 1
ATOM 1651 C CA . ALA A 1 219 ? -13.114 7.941 -3.484 1.00 93.88 219 ALA A CA 1
ATOM 1652 C C . ALA A 1 219 ? -13.222 7.280 -2.105 1.00 93.88 219 ALA A C 1
ATOM 1654 O O . ALA A 1 219 ? -13.187 7.983 -1.096 1.00 93.88 219 ALA A O 1
ATOM 1655 N N . ARG A 1 220 ? -13.274 5.941 -2.055 1.00 87.88 220 ARG A N 1
ATOM 1656 C CA . ARG A 1 220 ? -13.247 5.180 -0.799 1.00 87.88 220 ARG A CA 1
ATOM 1657 C C . ARG A 1 220 ? -11.981 5.447 0.012 1.00 87.88 220 ARG A C 1
ATOM 1659 O O . ARG A 1 220 ? -12.106 5.726 1.197 1.00 87.88 220 ARG A O 1
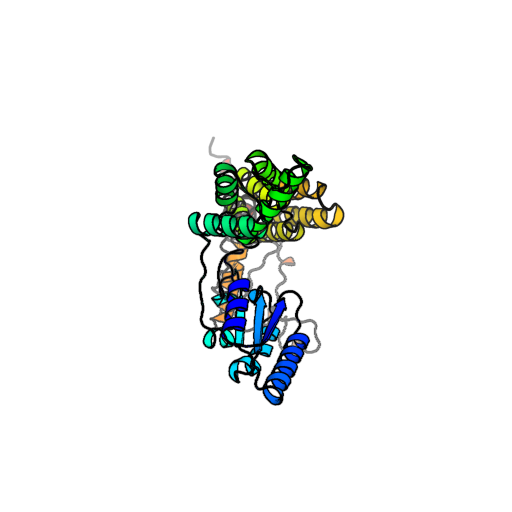ATOM 1666 N N . MET A 1 221 ? -10.798 5.411 -0.608 1.00 89.75 221 MET A N 1
ATOM 1667 C CA . MET A 1 221 ? -9.525 5.716 0.069 1.00 89.75 221 MET A CA 1
ATOM 1668 C C . MET A 1 221 ? -9.474 7.158 0.586 1.00 89.75 221 MET A C 1
ATOM 1670 O O . MET A 1 221 ? -9.096 7.408 1.725 1.00 89.75 221 MET A O 1
ATOM 1674 N N . LEU A 1 222 ? -9.882 8.131 -0.229 1.00 85.38 222 LEU A N 1
ATOM 1675 C CA . LEU A 1 222 ? -9.828 9.543 0.159 1.00 85.38 222 LEU A CA 1
ATOM 1676 C C . LEU A 1 222 ? -10.787 9.870 1.298 1.00 85.38 222 LEU A C 1
ATOM 1678 O O . LEU A 1 222 ? -10.422 10.564 2.242 1.00 85.38 222 LEU A O 1
ATOM 1682 N N . ALA A 1 223 ? -12.016 9.370 1.207 1.00 78.69 223 ALA A N 1
ATOM 1683 C CA . ALA A 1 223 ? -13.015 9.584 2.238 1.00 78.69 223 ALA A CA 1
ATOM 1684 C C . ALA A 1 223 ? -12.568 8.941 3.567 1.00 78.69 223 ALA A C 1
ATOM 1686 O O . ALA A 1 223 ? -12.869 9.460 4.635 1.00 78.69 223 ALA A O 1
ATOM 1687 N N . ALA A 1 224 ? -11.801 7.852 3.483 1.00 71.31 224 ALA A N 1
ATOM 1688 C CA . ALA A 1 224 ? -11.237 7.117 4.603 1.00 71.31 224 ALA A CA 1
ATOM 1689 C C . ALA A 1 224 ? -10.027 7.766 5.284 1.00 71.31 224 ALA A C 1
ATOM 1691 O O . ALA A 1 224 ? -9.544 7.252 6.292 1.00 71.31 224 ALA A O 1
ATOM 1692 N N . GLY A 1 225 ? -9.512 8.865 4.731 1.00 68.56 225 GLY A N 1
ATOM 1693 C CA . GLY A 1 225 ? -8.301 9.505 5.233 1.00 68.56 225 GLY A CA 1
ATOM 1694 C C . GLY A 1 225 ? -7.012 8.762 4.876 1.00 68.56 225 GLY A C 1
ATOM 1695 O O . GLY A 1 225 ? -6.014 8.929 5.575 1.00 68.56 225 GLY A O 1
ATOM 1696 N N . GLU A 1 226 ? -7.016 7.960 3.806 1.00 79.06 226 GLU A N 1
ATOM 1697 C CA . GLU A 1 226 ? -5.794 7.376 3.249 1.00 79.06 226 GLU A CA 1
ATOM 1698 C C . GLU A 1 226 ? -4.761 8.463 2.923 1.00 79.06 226 GLU A C 1
ATOM 1700 O O . GLU A 1 226 ? -5.111 9.547 2.442 1.00 79.06 226 GLU A O 1
ATOM 1705 N N . ASP A 1 227 ? -3.474 8.165 3.127 1.00 78.62 227 ASP A N 1
ATOM 1706 C CA . ASP A 1 227 ? -2.413 9.101 2.767 1.00 78.62 227 ASP A CA 1
ATOM 1707 C C . ASP A 1 227 ? -2.425 9.339 1.247 1.00 78.62 227 ASP A C 1
ATOM 1709 O O . ASP A 1 227 ? -2.108 8.460 0.443 1.00 78.62 227 ASP A O 1
ATOM 1713 N N . ALA A 1 228 ? -2.744 10.564 0.826 1.00 80.56 228 ALA A N 1
ATOM 1714 C CA . ALA A 1 228 ? -2.753 10.939 -0.587 1.00 80.56 228 ALA A CA 1
ATOM 1715 C C . ALA A 1 228 ? -1.398 10.690 -1.270 1.00 80.56 228 ALA A C 1
ATOM 1717 O O . ALA A 1 228 ? -1.357 10.374 -2.463 1.00 80.56 228 ALA A O 1
ATOM 1718 N N . ARG A 1 229 ? -0.284 10.768 -0.524 1.00 80.88 229 ARG A N 1
ATOM 1719 C CA . ARG A 1 229 ? 1.046 10.434 -1.052 1.00 80.88 229 ARG A CA 1
ATOM 1720 C C . ARG A 1 229 ? 1.167 8.947 -1.347 1.00 80.88 229 ARG A C 1
ATOM 1722 O O . ARG A 1 229 ? 1.833 8.567 -2.308 1.00 80.88 229 ARG A O 1
ATOM 1729 N N . PHE A 1 230 ? 0.538 8.094 -0.541 1.00 86.19 230 PHE A N 1
ATOM 1730 C CA . PHE A 1 230 ? 0.487 6.660 -0.794 1.00 86.19 230 PHE A CA 1
ATOM 1731 C C . PHE A 1 230 ? -0.277 6.350 -2.084 1.00 86.19 230 PHE A C 1
ATOM 1733 O O . PHE A 1 230 ? 0.268 5.665 -2.952 1.00 86.19 230 PHE A O 1
ATOM 1740 N N . ILE A 1 231 ? -1.464 6.932 -2.269 1.00 94.94 231 ILE A N 1
ATOM 1741 C CA . ILE A 1 231 ? -2.252 6.787 -3.505 1.00 94.94 231 ILE A CA 1
ATOM 1742 C C . ILE A 1 231 ? -1.436 7.250 -4.723 1.00 94.94 231 ILE A C 1
ATOM 1744 O O . ILE A 1 231 ? -1.336 6.533 -5.721 1.00 94.94 231 ILE A O 1
ATOM 1748 N N . ALA A 1 232 ? -0.788 8.415 -4.626 1.00 95.94 232 ALA A N 1
ATOM 1749 C CA . ALA A 1 232 ? 0.046 8.957 -5.694 1.00 95.94 232 ALA A CA 1
ATOM 1750 C C . ALA A 1 232 ? 1.228 8.039 -6.052 1.00 95.94 232 ALA A C 1
ATOM 1752 O O . ALA A 1 232 ? 1.462 7.773 -7.231 1.00 95.94 232 ALA A O 1
ATOM 1753 N N . ARG A 1 233 ? 1.938 7.482 -5.057 1.00 94.94 233 ARG A N 1
ATOM 1754 C CA . ARG A 1 233 ? 3.012 6.498 -5.295 1.00 94.94 233 ARG A CA 1
ATOM 1755 C C . ARG A 1 233 ? 2.503 5.280 -6.067 1.00 94.94 233 ARG A C 1
ATOM 1757 O O . ARG A 1 233 ? 3.193 4.784 -6.953 1.00 94.94 233 ARG A O 1
ATOM 1764 N N . ARG A 1 234 ? 1.295 4.803 -5.761 1.00 97.88 234 ARG A N 1
ATOM 1765 C CA . ARG A 1 234 ? 0.694 3.642 -6.436 1.00 97.88 234 ARG A CA 1
ATOM 1766 C C . ARG A 1 234 ? 0.290 3.948 -7.879 1.00 97.88 234 ARG A C 1
ATOM 1768 O O . ARG A 1 234 ? 0.499 3.095 -8.736 1.00 97.88 234 ARG A O 1
ATOM 1775 N N . LEU A 1 235 ? -0.181 5.163 -8.167 1.00 98.56 235 LEU A N 1
ATOM 1776 C CA . LEU A 1 235 ? -0.393 5.639 -9.541 1.00 98.56 235 LEU A CA 1
ATOM 1777 C C . LEU A 1 235 ? 0.921 5.709 -10.336 1.00 98.56 235 LEU A C 1
ATOM 1779 O O . LEU A 1 235 ? 0.962 5.267 -11.479 1.00 98.56 235 LEU A O 1
ATOM 1783 N N . VAL A 1 236 ? 2.003 6.211 -9.730 1.00 98.44 236 VAL A N 1
ATOM 1784 C CA . VAL A 1 236 ? 3.335 6.275 -10.367 1.00 98.44 236 VAL A CA 1
ATOM 1785 C C . VAL A 1 236 ? 3.862 4.878 -10.714 1.00 98.44 236 VAL A C 1
ATOM 1787 O O . VAL A 1 236 ? 4.384 4.674 -11.811 1.00 98.44 236 VAL A O 1
ATOM 1790 N N . ILE A 1 237 ? 3.676 3.903 -9.817 1.00 97.38 237 ILE A N 1
ATOM 1791 C CA . ILE A 1 237 ? 4.025 2.499 -10.079 1.00 97.38 237 ILE A CA 1
ATOM 1792 C C . ILE A 1 237 ? 3.181 1.952 -11.236 1.00 97.38 237 ILE A C 1
ATOM 1794 O O . ILE A 1 237 ? 3.747 1.473 -12.214 1.00 97.38 237 ILE A O 1
ATOM 1798 N N . ALA A 1 238 ? 1.852 2.087 -11.176 1.00 98.38 238 ALA A N 1
ATOM 1799 C CA . ALA A 1 238 ? 0.949 1.582 -12.215 1.00 98.38 238 ALA A CA 1
ATOM 1800 C C . ALA A 1 238 ? 1.217 2.205 -13.595 1.00 98.38 238 ALA A C 1
ATOM 1802 O O . ALA A 1 238 ? 1.126 1.523 -14.613 1.00 98.38 238 ALA A O 1
ATOM 1803 N N . ALA A 1 239 ? 1.617 3.478 -13.648 1.00 98.69 239 ALA A N 1
ATOM 1804 C CA . ALA A 1 239 ? 2.011 4.126 -14.893 1.00 98.69 239 ALA A CA 1
ATOM 1805 C C . ALA A 1 239 ? 3.199 3.428 -15.579 1.00 98.69 239 ALA A C 1
ATOM 1807 O O . ALA A 1 239 ? 3.242 3.364 -16.803 1.00 98.69 239 ALA A O 1
ATOM 1808 N N . SER A 1 240 ? 4.140 2.873 -14.811 1.00 98.12 240 SER A N 1
ATOM 1809 C CA . SER A 1 240 ? 5.303 2.155 -15.360 1.00 98.12 240 SER A CA 1
ATOM 1810 C C . SER A 1 240 ? 5.059 0.652 -15.525 1.00 98.12 240 SER A C 1
ATOM 1812 O O . SER A 1 240 ? 5.568 0.052 -16.467 1.00 98.12 240 SER A O 1
ATOM 1814 N N . GLU A 1 241 ? 4.299 0.046 -14.609 1.00 98.38 241 GLU A N 1
ATOM 1815 C CA . GLU A 1 241 ? 4.042 -1.399 -14.557 1.00 98.38 241 GLU A CA 1
ATOM 1816 C C . GLU A 1 241 ? 2.943 -1.835 -15.533 1.00 98.38 241 GLU A C 1
ATOM 1818 O O . GLU A 1 241 ? 3.103 -2.840 -16.218 1.00 98.38 241 GLU A O 1
ATOM 1823 N N . ASP A 1 242 ? 1.834 -1.091 -15.589 1.00 98.31 242 ASP A N 1
ATOM 1824 C CA . ASP A 1 242 ? 0.603 -1.508 -16.270 1.00 98.31 242 ASP A CA 1
ATOM 1825 C C . ASP A 1 242 ? 0.362 -0.762 -17.593 1.00 98.31 242 ASP A C 1
ATOM 1827 O O . ASP A 1 242 ? -0.268 -1.302 -18.507 1.00 98.31 242 ASP A O 1
ATOM 1831 N N . VAL A 1 243 ? 0.849 0.478 -17.709 1.00 98.69 243 VAL A N 1
ATOM 1832 C CA . VAL A 1 243 ? 0.722 1.311 -18.920 1.00 98.69 243 VAL A CA 1
ATOM 1833 C C . VAL A 1 243 ? 2.019 1.311 -19.734 1.00 98.69 243 VAL A C 1
ATOM 1835 O O . VAL 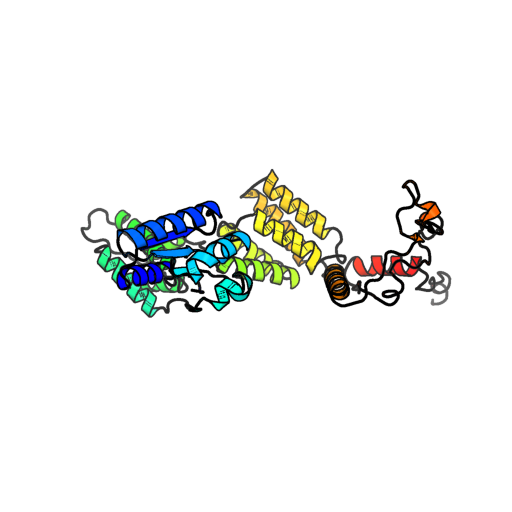A 1 243 ? 2.001 1.008 -20.929 1.00 98.69 243 VAL A O 1
ATOM 1838 N N . GLY A 1 244 ? 3.150 1.610 -19.092 1.00 97.94 244 GLY A N 1
ATOM 1839 C CA . GLY A 1 244 ? 4.483 1.452 -19.666 1.00 97.94 244 GLY A CA 1
ATOM 1840 C C . GLY A 1 244 ? 4.673 2.202 -20.988 1.00 97.94 244 GLY A C 1
ATOM 1841 O O . GLY A 1 244 ? 4.264 3.350 -21.151 1.00 97.94 244 GLY A O 1
ATOM 1842 N N . MET A 1 245 ? 5.296 1.540 -21.966 1.00 97.88 245 MET A N 1
ATOM 1843 C CA . MET A 1 245 ? 5.595 2.144 -23.272 1.00 97.88 245 MET A CA 1
ATOM 1844 C C . MET A 1 245 ? 4.366 2.313 -24.175 1.00 97.88 245 MET A C 1
ATOM 1846 O O . MET A 1 245 ? 4.475 2.958 -25.223 1.00 97.88 245 MET A O 1
ATOM 1850 N N . ALA A 1 246 ? 3.206 1.765 -23.794 1.00 98.25 246 ALA A N 1
ATOM 1851 C CA . ALA A 1 246 ? 1.977 1.962 -24.553 1.00 98.25 246 ALA A CA 1
ATOM 1852 C C . ALA A 1 246 ? 1.472 3.412 -24.450 1.00 98.25 246 ALA A C 1
ATOM 1854 O O . ALA A 1 246 ? 0.941 3.928 -25.435 1.00 98.25 246 ALA A O 1
ATOM 1855 N N . ASP A 1 247 ? 1.721 4.099 -23.331 1.00 98.31 247 ASP A N 1
ATOM 1856 C CA . ASP A 1 247 ? 1.616 5.557 -23.225 1.00 98.31 247 ASP A CA 1
ATOM 1857 C C . ASP A 1 247 ? 2.822 6.143 -22.462 1.00 98.31 247 ASP A C 1
ATOM 1859 O O . ASP A 1 247 ? 2.815 6.213 -21.232 1.00 98.31 247 ASP A O 1
ATOM 1863 N N . PRO A 1 248 ? 3.855 6.626 -23.178 1.00 94.56 248 PRO A N 1
ATOM 1864 C CA . PRO A 1 248 ? 5.049 7.205 -22.566 1.00 94.56 248 PRO A CA 1
ATOM 1865 C C . PRO A 1 248 ? 4.794 8.446 -21.695 1.00 94.56 248 PRO A C 1
ATOM 1867 O O . PRO A 1 248 ? 5.667 8.824 -20.913 1.00 94.56 248 PRO A O 1
ATOM 1870 N N . PHE A 1 249 ? 3.632 9.103 -21.813 1.00 97.75 249 PHE A N 1
ATOM 1871 C CA . PHE A 1 249 ? 3.285 10.256 -20.979 1.00 97.75 249 PHE A CA 1
ATOM 1872 C C . PHE A 1 249 ? 2.633 9.862 -19.650 1.00 97.75 249 PHE A C 1
ATOM 1874 O O . PHE A 1 249 ? 2.561 10.698 -18.746 1.00 97.75 249 PHE A O 1
ATOM 1881 N N . ALA A 1 250 ? 2.221 8.603 -19.482 1.00 98.31 250 ALA A N 1
ATOM 1882 C CA . ALA A 1 250 ? 1.534 8.124 -18.287 1.00 98.31 250 ALA A CA 1
ATOM 1883 C C . ALA A 1 250 ? 2.331 8.387 -17.000 1.00 98.31 250 ALA A C 1
ATOM 1885 O O . ALA A 1 250 ? 1.781 8.886 -16.015 1.00 98.31 250 ALA A O 1
ATOM 1886 N N . LEU A 1 251 ? 3.644 8.122 -17.015 1.00 98.38 251 LEU A N 1
ATOM 1887 C CA . LEU A 1 251 ? 4.517 8.373 -15.864 1.00 98.38 251 LEU A CA 1
ATOM 1888 C C . LEU A 1 251 ? 4.618 9.869 -15.539 1.00 98.38 251 LEU A C 1
ATOM 1890 O O . LEU A 1 251 ? 4.595 10.250 -14.370 1.00 98.38 251 LEU A O 1
ATOM 1894 N N . LEU A 1 252 ? 4.683 10.726 -16.563 1.00 98.44 252 LEU A N 1
ATOM 1895 C CA . LEU A 1 252 ? 4.721 12.180 -16.386 1.00 98.44 252 LEU A CA 1
ATOM 1896 C C . LEU A 1 252 ? 3.419 12.697 -15.767 1.00 98.44 252 LEU A C 1
ATOM 1898 O O . LEU A 1 252 ? 3.462 13.519 -14.854 1.00 98.44 252 LEU A O 1
ATOM 1902 N N . ILE A 1 253 ? 2.274 12.181 -16.215 1.00 98.56 253 ILE A N 1
ATOM 1903 C CA . ILE A 1 253 ? 0.953 12.545 -15.691 1.00 98.56 253 ILE A CA 1
ATOM 1904 C C . ILE A 1 253 ? 0.791 12.076 -14.242 1.00 98.56 253 ILE A C 1
ATOM 1906 O O . ILE A 1 253 ? 0.378 12.860 -13.386 1.00 98.56 253 ILE A O 1
ATOM 1910 N N . ALA A 1 254 ? 1.174 10.834 -13.935 1.00 98.38 254 ALA A N 1
ATOM 1911 C CA . ALA A 1 254 ? 1.142 10.316 -12.569 1.00 98.38 254 ALA A CA 1
ATOM 1912 C C . ALA A 1 254 ? 2.074 11.108 -11.634 1.00 98.38 254 ALA A C 1
ATOM 1914 O O . ALA A 1 254 ? 1.694 11.434 -10.509 1.00 98.38 254 ALA A O 1
ATOM 1915 N N . ASN A 1 255 ? 3.266 11.485 -12.107 1.00 97.81 255 ASN A N 1
ATOM 1916 C CA . ASN A 1 255 ? 4.201 12.298 -11.333 1.00 97.81 255 ASN A CA 1
ATOM 1917 C C . ASN A 1 255 ? 3.693 13.733 -11.119 1.00 97.81 255 ASN A C 1
ATOM 1919 O O . ASN A 1 255 ? 3.850 14.278 -10.030 1.00 97.81 255 ASN A O 1
ATOM 1923 N N . ALA A 1 256 ? 3.037 14.336 -12.114 1.00 98.12 256 ALA A N 1
ATOM 1924 C CA . ALA A 1 256 ? 2.394 15.639 -11.957 1.00 98.12 256 ALA A CA 1
ATOM 1925 C C . ALA A 1 256 ? 1.270 15.593 -10.906 1.00 98.12 256 ALA A C 1
ATOM 1927 O O . ALA A 1 256 ? 1.151 16.509 -10.092 1.00 98.12 256 ALA A O 1
ATOM 1928 N N . ALA A 1 257 ? 0.488 14.509 -10.859 1.00 97.81 257 ALA A N 1
ATOM 1929 C CA . ALA A 1 257 ? -0.494 14.301 -9.795 1.00 97.81 257 ALA A CA 1
ATOM 1930 C C . ALA A 1 257 ? 0.164 14.123 -8.416 1.00 97.81 257 ALA A C 1
ATOM 1932 O O . ALA A 1 257 ? -0.311 14.704 -7.443 1.00 97.81 257 ALA A O 1
ATOM 1933 N N . ALA A 1 258 ? 1.283 13.396 -8.325 1.00 93.44 258 ALA A N 1
ATOM 1934 C CA . ALA A 1 258 ? 2.047 13.274 -7.081 1.00 93.44 258 ALA A CA 1
ATOM 1935 C C . ALA A 1 258 ? 2.600 14.626 -6.597 1.00 93.44 258 ALA A C 1
ATOM 1937 O O . ALA A 1 258 ? 2.478 14.963 -5.423 1.00 93.44 258 ALA A O 1
ATOM 1938 N N . GLN A 1 259 ? 3.142 15.441 -7.504 1.00 94.50 259 GLN A N 1
ATOM 1939 C CA . GLN A 1 259 ? 3.586 16.801 -7.189 1.00 94.50 259 GLN A CA 1
ATOM 1940 C C . GLN A 1 259 ? 2.425 17.696 -6.751 1.00 94.50 259 GLN A C 1
ATOM 1942 O O . GLN A 1 259 ? 2.584 18.478 -5.818 1.00 94.50 259 GLN A O 1
ATOM 1947 N N . ALA A 1 260 ? 1.250 17.566 -7.374 1.00 91.00 260 ALA A N 1
ATOM 1948 C CA . ALA A 1 260 ? 0.060 18.301 -6.961 1.00 91.00 260 ALA A CA 1
ATOM 1949 C C . ALA A 1 260 ? -0.385 17.927 -5.539 1.00 91.00 260 ALA A C 1
ATOM 1951 O O . ALA A 1 260 ? -0.813 18.807 -4.799 1.00 91.00 260 ALA A O 1
ATOM 1952 N N . VAL A 1 261 ? -0.233 16.667 -5.115 1.00 85.31 261 VAL A N 1
ATOM 1953 C CA . VAL A 1 261 ? -0.492 16.272 -3.718 1.00 85.31 261 VAL A CA 1
ATOM 1954 C C . VAL A 1 261 ? 0.403 17.039 -2.741 1.00 85.31 261 VAL A C 1
ATOM 1956 O O . VAL A 1 261 ? -0.094 17.494 -1.716 1.00 85.31 261 VAL A O 1
ATOM 1959 N N . GLU A 1 262 ? 1.685 17.236 -3.060 1.00 80.88 262 GLU A N 1
ATOM 1960 C CA . GLU A 1 262 ? 2.603 17.997 -2.197 1.00 80.88 262 GLU A CA 1
ATOM 1961 C C . GLU A 1 262 ? 2.374 19.511 -2.264 1.00 80.88 262 GLU A C 1
ATOM 1963 O O . GLU A 1 262 ? 2.452 20.199 -1.249 1.00 80.88 262 GLU A O 1
ATOM 1968 N N . PHE A 1 263 ? 2.132 20.039 -3.465 1.00 79.44 263 PHE A N 1
ATOM 1969 C CA . PHE A 1 263 ? 2.058 21.479 -3.706 1.00 79.44 263 PHE A CA 1
ATOM 1970 C C . PHE A 1 263 ? 0.688 22.075 -3.367 1.00 79.44 263 PHE A C 1
ATOM 1972 O O . PHE A 1 263 ? 0.615 23.184 -2.846 1.00 79.44 263 PHE A O 1
ATOM 1979 N N . VAL A 1 264 ? -0.392 21.352 -3.675 1.00 85.25 264 VAL A N 1
ATOM 1980 C CA . VAL A 1 264 ? -1.777 21.800 -3.469 1.00 85.25 264 VAL A CA 1
ATOM 1981 C C . VAL A 1 264 ? -2.334 21.267 -2.149 1.00 85.25 264 VAL A C 1
ATOM 1983 O O . VAL A 1 264 ? -2.940 22.022 -1.397 1.00 85.25 264 VAL A O 1
ATOM 1986 N N . GLY A 1 265 ? -2.107 19.987 -1.841 1.00 69.88 265 GLY A N 1
ATOM 1987 C CA . GLY A 1 265 ? -2.682 19.332 -0.663 1.00 69.88 265 GLY A CA 1
ATOM 1988 C C . GLY A 1 265 ? -4.165 18.964 -0.812 1.00 69.88 265 GLY A C 1
ATOM 1989 O O . GLY A 1 265 ? -4.836 19.309 -1.785 1.00 69.88 265 GLY A O 1
ATOM 1990 N N . LEU A 1 266 ? -4.681 18.192 0.147 1.00 65.00 266 LEU A N 1
ATOM 1991 C CA . LEU A 1 266 ? -6.108 17.869 0.232 1.00 65.00 266 LEU A CA 1
ATOM 1992 C C . LEU A 1 266 ? -6.894 19.020 0.893 1.00 65.00 266 LEU A C 1
ATOM 1994 O O . LEU A 1 266 ? -6.354 19.659 1.797 1.00 65.00 266 LEU A O 1
ATOM 1998 N N . PRO A 1 267 ? -8.176 19.228 0.523 1.00 78.12 267 PRO A N 1
ATOM 1999 C CA . PRO A 1 267 ? -9.002 18.371 -0.338 1.00 78.12 267 PRO A CA 1
ATOM 2000 C C . PRO A 1 267 ? -8.822 18.565 -1.853 1.00 78.12 267 PRO A C 1
ATOM 2002 O O . PRO A 1 267 ? -9.207 17.669 -2.600 1.00 78.12 267 PRO A O 1
ATOM 2005 N N . GLU A 1 268 ? -8.257 19.668 -2.339 1.00 82.81 268 GLU A N 1
ATOM 2006 C CA . GLU A 1 268 ? -8.227 20.022 -3.768 1.00 82.81 268 GLU A CA 1
ATOM 2007 C C . GLU A 1 268 ? -7.435 19.024 -4.626 1.00 82.81 268 GLU A C 1
ATOM 2009 O O . GLU A 1 268 ? -7.888 18.663 -5.717 1.00 82.81 268 GLU A O 1
ATOM 2014 N N . ALA A 1 269 ? -6.324 18.482 -4.113 1.00 90.62 269 ALA A N 1
ATOM 2015 C CA . ALA A 1 269 ? -5.500 17.500 -4.824 1.00 90.62 269 ALA A CA 1
ATOM 2016 C C . ALA A 1 269 ? -6.247 16.203 -5.195 1.00 90.62 269 ALA A C 1
ATOM 2018 O O . ALA A 1 269 ? -5.787 15.454 -6.063 1.00 90.62 269 ALA A O 1
ATOM 2019 N N . ARG A 1 270 ? -7.434 15.940 -4.618 1.00 92.81 270 ARG A N 1
ATOM 2020 C CA . ARG A 1 270 ? -8.300 14.823 -5.039 1.00 92.81 270 ARG A CA 1
ATOM 2021 C C . ARG A 1 270 ? -8.685 14.900 -6.516 1.00 92.81 270 ARG A C 1
ATOM 2023 O O . ARG A 1 270 ? -8.879 13.867 -7.148 1.00 92.81 270 ARG A O 1
ATOM 2030 N N . ILE A 1 271 ? -8.778 16.112 -7.066 1.00 97.38 271 ILE A N 1
ATOM 2031 C CA . ILE A 1 271 ? -9.134 16.352 -8.468 1.00 97.38 271 ILE A CA 1
ATOM 2032 C C . ILE A 1 271 ? -7.985 15.896 -9.376 1.00 97.38 271 ILE A C 1
ATOM 2034 O O . ILE A 1 271 ? -8.210 15.194 -10.360 1.00 97.38 271 ILE A O 1
ATOM 2038 N N . ASN A 1 272 ? -6.743 16.219 -9.006 1.00 98.50 272 ASN A N 1
ATOM 2039 C CA . ASN A 1 272 ? -5.540 15.801 -9.729 1.00 98.50 272 ASN A CA 1
ATOM 2040 C C . ASN A 1 272 ? -5.350 14.277 -9.675 1.00 98.50 272 ASN A C 1
ATOM 2042 O O . ASN A 1 272 ? -5.042 13.656 -10.693 1.00 98.50 272 ASN A O 1
ATOM 2046 N N . LEU A 1 273 ? -5.586 13.666 -8.507 1.00 98.38 273 LEU A N 1
ATOM 2047 C CA . LEU A 1 273 ? -5.566 12.208 -8.352 1.00 98.38 273 LEU A CA 1
ATOM 2048 C C . LEU A 1 273 ? -6.630 11.531 -9.223 1.00 98.38 273 LEU A C 1
ATOM 2050 O O . LEU A 1 273 ? -6.333 10.536 -9.886 1.00 98.38 273 LEU A O 1
ATOM 2054 N N . ALA A 1 274 ? -7.847 12.080 -9.274 1.00 98.75 274 ALA A N 1
ATOM 2055 C CA . ALA A 1 274 ? -8.916 11.565 -10.125 1.00 98.75 274 ALA A CA 1
ATOM 2056 C C . ALA A 1 274 ? -8.559 11.667 -11.616 1.00 98.75 274 ALA A C 1
ATOM 2058 O O . ALA A 1 274 ? -8.727 10.697 -12.354 1.00 98.75 274 ALA A O 1
ATOM 2059 N N . GLN A 1 275 ? -7.993 12.797 -12.054 1.00 98.75 275 GLN A N 1
ATOM 2060 C CA . GLN A 1 275 ? -7.553 12.981 -13.438 1.00 98.75 275 GLN A CA 1
ATOM 2061 C C . GLN A 1 275 ? -6.492 11.949 -13.844 1.00 98.75 275 GLN A C 1
ATOM 2063 O O . GLN A 1 275 ? -6.629 11.309 -14.887 1.00 98.75 275 GLN A O 1
ATOM 2068 N N . ALA A 1 276 ? -5.454 11.758 -13.023 1.00 98.81 276 ALA A N 1
ATOM 2069 C CA . ALA A 1 276 ? -4.418 10.766 -13.300 1.00 98.81 276 ALA A CA 1
ATOM 2070 C C . ALA A 1 276 ? -4.977 9.337 -13.293 1.00 98.81 276 ALA A C 1
ATOM 2072 O O . ALA A 1 276 ? -4.651 8.550 -14.176 1.00 98.81 276 ALA A O 1
ATOM 2073 N N . THR A 1 277 ? -5.869 9.020 -12.353 1.00 98.88 277 THR A N 1
ATOM 2074 C CA . THR A 1 277 ? -6.543 7.715 -12.275 1.00 98.88 277 THR A CA 1
ATOM 2075 C C . THR A 1 277 ? -7.274 7.381 -13.572 1.00 98.88 277 THR A C 1
ATOM 2077 O O . THR A 1 277 ? -7.046 6.320 -14.149 1.00 98.88 277 THR A O 1
ATOM 2080 N N . VAL A 1 278 ? -8.120 8.295 -14.057 1.00 98.81 278 VAL A N 1
ATOM 2081 C CA . VAL A 1 278 ? -8.893 8.089 -15.291 1.00 98.81 278 VAL A CA 1
ATOM 2082 C C . VAL A 1 278 ? -7.974 7.998 -16.503 1.00 98.81 278 VAL A C 1
ATOM 2084 O O . VAL A 1 278 ? -8.175 7.134 -17.352 1.00 98.81 278 VAL A O 1
ATOM 2087 N N . HIS A 1 279 ? -6.937 8.838 -16.570 1.00 98.88 279 HIS A N 1
ATOM 2088 C CA . HIS A 1 279 ? -5.952 8.767 -17.643 1.00 98.88 279 HIS A CA 1
ATOM 2089 C C . HIS A 1 279 ? -5.287 7.383 -17.704 1.00 98.88 279 HIS A C 1
ATOM 2091 O O . HIS A 1 279 ? -5.301 6.756 -18.759 1.00 98.88 279 HIS A O 1
ATOM 2097 N N . LEU A 1 280 ? -4.780 6.862 -16.580 1.00 98.81 280 LEU A N 1
ATOM 2098 C CA . LEU A 1 280 ? -4.147 5.539 -16.544 1.00 98.81 280 LEU A CA 1
ATOM 2099 C C . LEU A 1 280 ? -5.141 4.404 -16.832 1.00 98.81 280 LEU A C 1
ATOM 2101 O O . LEU A 1 280 ? -4.789 3.438 -17.511 1.00 98.81 280 LEU A O 1
ATOM 2105 N N . ALA A 1 281 ? -6.383 4.510 -16.350 1.00 98.81 281 ALA A N 1
ATOM 2106 C CA . ALA A 1 281 ? -7.422 3.518 -16.619 1.00 98.81 281 ALA A CA 1
ATOM 2107 C C . ALA A 1 281 ? -7.766 3.456 -18.118 1.00 98.81 281 ALA A C 1
ATOM 2109 O O . ALA A 1 281 ? -7.872 2.365 -18.671 1.00 98.81 281 ALA A O 1
ATOM 2110 N N . LEU A 1 282 ? -7.846 4.600 -18.801 1.00 98.62 282 LEU A N 1
ATOM 2111 C CA . LEU A 1 282 ? -8.140 4.673 -20.237 1.00 98.62 282 LEU A CA 1
ATOM 2112 C C . LEU A 1 282 ? -6.913 4.468 -21.140 1.00 98.62 282 LEU A C 1
ATOM 2114 O O . LEU A 1 282 ? -7.073 4.208 -22.333 1.00 98.62 282 LEU A O 1
ATOM 2118 N N . ALA A 1 283 ? -5.698 4.586 -20.602 1.00 98.62 283 ALA A N 1
ATOM 2119 C CA . ALA A 1 283 ? -4.475 4.417 -21.375 1.00 98.62 283 ALA A CA 1
ATOM 2120 C C . ALA A 1 283 ? -4.356 2.988 -21.945 1.00 98.62 283 ALA A C 1
ATOM 2122 O O . ALA A 1 283 ? -4.753 2.016 -21.291 1.00 98.62 283 ALA A O 1
ATOM 2123 N N . PRO A 1 284 ? -3.779 2.817 -23.146 1.00 98.31 284 PRO A N 1
ATOM 2124 C CA . PRO A 1 284 ? -3.423 1.493 -23.644 1.00 98.31 284 PRO A CA 1
ATOM 2125 C C . PRO A 1 284 ? -2.435 0.821 -22.677 1.00 98.31 284 PRO A C 1
ATOM 2127 O O . PRO A 1 284 ? -1.588 1.485 -22.088 1.00 98.31 284 PRO A O 1
ATOM 2130 N N . LYS A 1 285 ? -2.560 -0.494 -22.485 1.00 98.56 285 LYS A N 1
ATOM 2131 C CA . LYS A 1 285 ? -1.800 -1.231 -21.464 1.00 98.56 285 LYS A CA 1
ATOM 2132 C C . LYS A 1 285 ? -0.581 -1.923 -22.057 1.00 98.56 285 LYS A C 1
ATOM 2134 O O . LYS A 1 285 ? -0.682 -2.546 -23.117 1.00 98.56 285 LYS A O 1
ATOM 2139 N N . SER A 1 286 ? 0.540 -1.857 -21.351 1.00 98.38 286 SER A N 1
ATOM 2140 C CA . SER A 1 286 ? 1.735 -2.642 -21.639 1.00 98.38 286 SER A CA 1
ATOM 2141 C C . SER A 1 286 ? 2.599 -2.776 -20.393 1.00 98.38 286 SER A C 1
ATOM 2143 O O . SER A 1 286 ? 3.013 -1.786 -19.796 1.00 98.38 286 SER A O 1
ATOM 2145 N N . ASN A 1 287 ? 2.908 -4.021 -20.041 1.00 98.00 287 ASN A N 1
ATOM 2146 C CA . ASN A 1 287 ? 3.843 -4.368 -18.978 1.00 98.00 287 ASN A CA 1
ATOM 2147 C C . ASN A 1 287 ? 5.183 -4.889 -19.529 1.00 98.00 287 ASN A C 1
ATOM 2149 O O . ASN A 1 287 ? 5.966 -5.469 -18.779 1.00 98.00 287 ASN A O 1
ATOM 2153 N N . SER A 1 288 ? 5.458 -4.708 -20.827 1.00 98.12 288 SER A N 1
ATOM 2154 C CA . SER A 1 288 ? 6.615 -5.292 -21.526 1.00 98.12 288 SER A CA 1
ATOM 2155 C C . SER A 1 288 ? 7.958 -4.868 -20.925 1.00 98.12 288 SER A C 1
ATOM 2157 O O . SER A 1 288 ? 8.840 -5.699 -20.719 1.00 98.12 288 SER A O 1
ATOM 2159 N N . ALA A 1 289 ? 8.111 -3.584 -20.591 1.00 96.88 289 ALA A N 1
ATOM 2160 C CA . ALA A 1 289 ? 9.320 -3.052 -19.967 1.00 96.88 289 ALA A CA 1
ATOM 2161 C C . ALA A 1 289 ? 9.519 -3.609 -18.548 1.00 96.88 289 ALA A C 1
ATOM 2163 O O . ALA A 1 289 ? 10.631 -3.984 -18.180 1.00 96.88 289 ALA A O 1
ATOM 2164 N N . TYR A 1 290 ? 8.434 -3.716 -17.773 1.00 97.88 290 TYR A N 1
ATOM 2165 C CA . TYR A 1 290 ? 8.459 -4.306 -16.435 1.00 97.88 290 TYR A CA 1
ATOM 2166 C C . TYR A 1 290 ? 8.830 -5.795 -16.478 1.00 97.88 290 TYR A C 1
ATOM 2168 O O . TYR A 1 290 ? 9.732 -6.224 -15.763 1.00 97.88 290 TYR A O 1
ATOM 2176 N N . GLN A 1 291 ? 8.196 -6.573 -17.360 1.00 98.19 291 GLN A N 1
ATOM 2177 C CA . GLN A 1 291 ? 8.517 -7.990 -17.549 1.00 98.19 291 GLN A CA 1
ATOM 2178 C C . GLN A 1 291 ? 9.949 -8.193 -18.052 1.00 98.19 291 GLN A C 1
ATOM 2180 O O . GLN A 1 291 ? 10.635 -9.091 -17.572 1.00 98.19 291 GLN A O 1
ATOM 2185 N N . GLY A 1 292 ? 10.434 -7.328 -18.948 1.00 97.75 292 GLY A N 1
ATOM 2186 C CA . GLY A 1 292 ? 11.819 -7.372 -19.410 1.00 97.75 292 GLY A CA 1
ATOM 2187 C C . GLY A 1 292 ? 12.829 -7.149 -18.283 1.00 97.75 292 GLY A C 1
ATOM 2188 O O . GLY A 1 292 ? 13.828 -7.860 -18.214 1.00 97.75 292 GLY A O 1
ATOM 2189 N N . LEU A 1 293 ? 12.548 -6.230 -17.353 1.00 97.94 293 LEU A N 1
ATOM 2190 C CA . LEU A 1 293 ? 13.392 -6.041 -16.170 1.00 97.94 293 LEU A CA 1
ATOM 2191 C C . LEU A 1 293 ? 13.393 -7.280 -15.266 1.00 97.94 293 LEU A C 1
ATOM 2193 O O . LEU A 1 293 ? 14.457 -7.687 -14.807 1.00 97.94 293 LEU A O 1
ATOM 2197 N N . LEU A 1 294 ? 12.226 -7.887 -15.020 1.00 96.88 294 LEU A N 1
ATOM 2198 C CA . LEU A 1 294 ? 12.137 -9.108 -14.214 1.00 96.88 294 LEU A CA 1
ATOM 2199 C C . LEU A 1 294 ? 12.896 -10.276 -14.853 1.00 96.88 294 LEU A C 1
ATOM 2201 O O . LEU A 1 294 ? 13.601 -10.995 -14.151 1.00 96.88 294 LEU A O 1
ATOM 2205 N N . ALA A 1 295 ? 12.782 -10.444 -16.173 1.00 96.19 295 ALA A N 1
ATOM 2206 C CA . ALA A 1 295 ? 13.498 -11.479 -16.910 1.00 96.19 295 ALA A CA 1
ATOM 2207 C C . ALA A 1 295 ? 15.019 -11.278 -16.825 1.00 96.19 295 ALA A C 1
ATOM 2209 O O . ALA A 1 295 ? 15.740 -12.211 -16.481 1.00 96.19 295 ALA A O 1
ATOM 2210 N N . ALA A 1 296 ? 15.498 -10.049 -17.047 1.00 95.62 296 ALA A N 1
ATOM 2211 C CA . ALA A 1 296 ? 16.917 -9.721 -16.925 1.00 95.62 296 ALA A CA 1
ATOM 2212 C C . ALA A 1 296 ? 17.445 -9.932 -15.500 1.00 95.62 296 ALA A C 1
ATOM 2214 O O . ALA A 1 296 ? 18.522 -10.493 -15.319 1.00 95.62 296 ALA A O 1
ATOM 2215 N N . ALA A 1 297 ? 16.681 -9.530 -14.480 1.00 94.25 297 ALA A N 1
ATOM 2216 C CA . ALA A 1 297 ? 17.058 -9.739 -13.084 1.00 94.25 297 ALA A CA 1
ATOM 2217 C C . ALA A 1 297 ? 17.161 -11.233 -12.734 1.00 94.25 297 ALA A C 1
ATOM 2219 O O . ALA A 1 297 ? 18.125 -11.647 -12.097 1.00 94.25 297 ALA A O 1
ATOM 2220 N N . ALA A 1 298 ? 16.210 -12.049 -13.197 1.00 93.94 298 ALA A N 1
ATOM 2221 C CA . ALA A 1 298 ? 16.236 -13.492 -12.979 1.00 93.94 298 ALA A CA 1
ATOM 2222 C C . ALA A 1 298 ? 17.430 -14.169 -13.676 1.00 93.94 298 ALA A C 1
ATOM 2224 O O . ALA A 1 298 ? 18.050 -15.068 -13.107 1.00 93.94 298 ALA A O 1
ATOM 2225 N N . GLU A 1 299 ? 17.783 -13.736 -14.889 1.00 93.00 299 GLU A N 1
ATOM 2226 C CA . GLU A 1 299 ? 18.935 -14.279 -15.619 1.00 93.00 299 GLU A CA 1
ATOM 2227 C C . GLU A 1 299 ? 20.257 -13.949 -14.913 1.00 93.00 299 GLU A C 1
ATOM 2229 O O . GLU A 1 299 ? 21.114 -14.822 -14.777 1.00 93.00 299 GLU A O 1
ATOM 2234 N N . VAL A 1 300 ? 20.376 -12.741 -14.347 1.00 93.50 300 VAL A N 1
ATOM 2235 C CA . VAL A 1 300 ? 21.541 -12.334 -13.543 1.00 93.50 300 VAL A CA 1
ATOM 2236 C C . VAL A 1 300 ? 21.745 -13.219 -12.309 1.00 93.50 300 VAL A C 1
ATOM 2238 O O . VAL A 1 300 ? 22.883 -13.479 -11.922 1.00 93.50 300 VAL A O 1
ATOM 2241 N N . GLU A 1 301 ? 20.668 -13.701 -11.690 1.00 91.88 301 GLU A N 1
ATOM 2242 C CA . GLU A 1 301 ? 20.749 -14.570 -10.509 1.00 91.88 301 GLU A CA 1
ATOM 2243 C C . GLU A 1 301 ? 21.099 -16.028 -10.841 1.00 91.88 301 GLU A C 1
ATOM 2245 O O . GLU A 1 301 ? 21.585 -16.758 -9.974 1.00 91.88 301 GLU A O 1
ATOM 2250 N N . THR A 1 302 ? 20.832 -16.476 -12.070 1.00 89.88 302 THR A N 1
ATOM 2251 C CA . THR A 1 302 ? 20.794 -17.909 -12.414 1.00 89.88 302 THR A CA 1
ATOM 2252 C C . THR A 1 302 ? 21.828 -18.342 -13.448 1.00 89.88 302 THR A C 1
ATOM 2254 O O . THR A 1 302 ? 22.131 -19.535 -13.525 1.00 89.88 302 THR A O 1
ATOM 2257 N N . SER A 1 303 ? 22.382 -17.410 -14.225 1.00 87.81 303 SER A N 1
ATOM 2258 C CA . SER A 1 303 ? 23.227 -17.707 -15.387 1.00 87.81 303 SER A CA 1
ATOM 2259 C C . SER A 1 303 ? 24.658 -17.190 -15.236 1.00 87.81 303 SER A C 1
ATOM 2261 O O . SER A 1 303 ? 24.979 -16.394 -14.353 1.00 87.81 303 SER A O 1
ATOM 2263 N N . VAL A 1 304 ? 25.550 -17.649 -16.118 1.00 88.25 304 VAL A N 1
ATOM 2264 C CA . VAL A 1 304 ? 26.891 -17.066 -16.254 1.00 88.25 304 VAL A CA 1
ATOM 2265 C C . VAL A 1 304 ? 26.744 -15.735 -16.987 1.00 88.25 304 VAL A C 1
ATOM 2267 O O . VAL A 1 304 ? 26.534 -15.709 -18.192 1.00 88.25 304 VAL A O 1
ATOM 2270 N N . ILE A 1 305 ? 26.833 -14.632 -16.246 1.00 89.81 305 ILE A N 1
ATOM 2271 C CA . ILE A 1 305 ? 26.531 -13.290 -16.765 1.00 89.81 305 ILE A CA 1
ATOM 2272 C C . ILE A 1 305 ? 27.616 -12.688 -17.669 1.00 89.81 305 ILE A C 1
ATOM 2274 O O . ILE A 1 305 ? 27.356 -11.674 -18.307 1.00 89.81 305 ILE A O 1
ATOM 2278 N N . GLY A 1 306 ? 28.813 -13.281 -17.712 1.00 89.69 306 GLY A N 1
ATOM 2279 C CA . GLY A 1 306 ? 29.963 -12.737 -18.438 1.00 89.69 306 GLY A CA 1
ATOM 2280 C C . GLY A 1 306 ? 30.513 -11.430 -17.847 1.00 89.69 306 GLY A C 1
ATOM 2281 O O . GLY A 1 306 ? 29.998 -10.882 -16.870 1.00 89.69 306 GLY A O 1
ATOM 2282 N N . GLU A 1 307 ? 31.594 -10.919 -18.436 1.00 93.00 307 GLU A N 1
ATOM 2283 C CA . GLU A 1 307 ? 32.103 -9.574 -18.138 1.00 93.00 307 GLU A CA 1
ATOM 2284 C C . GLU A 1 307 ? 31.586 -8.550 -19.157 1.00 93.00 307 GLU A C 1
ATOM 2286 O O . GLU A 1 307 ? 31.202 -8.890 -20.274 1.00 93.00 307 GLU A O 1
ATOM 2291 N N . VAL A 1 308 ? 31.648 -7.260 -18.811 1.00 94.19 308 VAL A N 1
ATOM 2292 C CA . VAL A 1 308 ? 31.378 -6.183 -19.778 1.00 94.19 308 VAL A CA 1
ATOM 2293 C C . VAL A 1 308 ? 32.344 -6.318 -20.969 1.00 94.19 308 VAL A C 1
ATOM 2295 O O . VAL A 1 308 ? 33.562 -6.329 -20.734 1.00 94.19 308 VAL A O 1
ATOM 2298 N N . PRO A 1 309 ? 31.852 -6.379 -22.225 1.00 94.00 309 PRO A N 1
ATOM 2299 C CA . PRO A 1 309 ? 32.708 -6.446 -23.407 1.00 94.00 309 PRO A CA 1
ATOM 2300 C C . PRO A 1 309 ? 33.742 -5.307 -23.443 1.00 94.00 309 PRO A C 1
ATOM 2302 O O . PRO A 1 309 ? 33.379 -4.167 -23.135 1.00 94.00 309 PRO A O 1
ATOM 2305 N N . PRO A 1 310 ? 35.013 -5.558 -23.821 1.00 93.38 310 PRO A N 1
ATOM 2306 C CA . PRO A 1 310 ? 36.080 -4.553 -23.760 1.00 93.38 310 PRO A CA 1
ATOM 2307 C C . PRO A 1 310 ? 35.754 -3.230 -24.466 1.00 93.38 310 PRO A C 1
ATOM 2309 O O . PRO A 1 310 ? 36.021 -2.162 -23.912 1.00 93.38 310 PRO A O 1
ATOM 2312 N N . HIS A 1 311 ? 35.089 -3.283 -25.626 1.00 94.31 311 HIS A N 1
ATOM 2313 C CA . HIS A 1 311 ? 34.673 -2.105 -26.399 1.00 94.31 311 HIS A CA 1
ATOM 2314 C C . HIS A 1 311 ? 33.547 -1.287 -25.748 1.00 94.31 311 HIS A C 1
ATOM 2316 O O . HIS A 1 311 ? 33.239 -0.202 -26.223 1.00 94.31 311 HIS A O 1
ATOM 2322 N N . LEU A 1 312 ? 32.921 -1.769 -24.671 1.00 95.25 312 LEU A N 1
ATOM 2323 C CA . LEU A 1 312 ? 31.920 -1.026 -23.890 1.00 95.25 312 LEU A CA 1
ATOM 2324 C C . LEU A 1 312 ? 32.455 -0.542 -22.538 1.00 95.25 312 LEU A C 1
ATOM 2326 O O . LEU A 1 312 ? 31.753 0.177 -21.826 1.00 95.25 312 LEU A O 1
ATOM 2330 N N . ARG A 1 313 ? 33.676 -0.936 -22.156 1.00 94.44 313 ARG A N 1
ATOM 2331 C CA . ARG A 1 313 ? 34.309 -0.488 -20.909 1.00 94.44 313 ARG A CA 1
ATOM 2332 C C . ARG A 1 313 ? 34.738 0.971 -21.018 1.00 94.44 313 ARG A C 1
ATOM 2334 O O . ARG A 1 313 ? 35.069 1.453 -22.099 1.00 94.44 313 ARG A O 1
ATOM 2341 N N . ASP A 1 314 ? 34.780 1.655 -19.877 1.00 91.25 314 ASP A N 1
ATOM 2342 C CA . ASP A 1 314 ? 35.238 3.042 -19.817 1.00 91.25 314 ASP A CA 1
ATOM 2343 C C . ASP A 1 314 ? 36.692 3.166 -20.310 1.00 91.25 314 ASP A C 1
ATOM 2345 O O . ASP A 1 314 ? 37.611 2.567 -19.749 1.00 91.25 314 ASP A O 1
ATOM 2349 N N . GLY A 1 315 ? 36.882 3.945 -21.375 1.00 88.44 315 GLY A N 1
ATOM 2350 C CA . GLY A 1 315 ? 38.179 4.223 -21.989 1.00 88.44 315 GLY A CA 1
ATOM 2351 C C . GLY A 1 315 ? 38.870 5.488 -21.462 1.00 88.44 315 GLY A C 1
ATOM 2352 O O . GLY A 1 315 ? 39.974 5.801 -21.906 1.00 88.44 315 GLY A O 1
ATOM 2353 N N . HIS A 1 316 ? 38.239 6.251 -20.560 1.00 86.25 316 HIS A N 1
ATOM 2354 C CA . HIS A 1 316 ? 38.667 7.614 -20.217 1.00 86.25 316 HIS A CA 1
ATOM 2355 C C . HIS A 1 316 ? 39.669 7.718 -19.057 1.00 86.25 316 HIS A C 1
ATOM 2357 O O . HIS A 1 316 ? 40.158 8.815 -18.777 1.00 86.25 316 HIS A O 1
ATOM 2363 N N . TYR A 1 317 ? 40.016 6.614 -18.393 1.00 82.56 317 TYR A N 1
ATOM 2364 C CA . TYR A 1 317 ? 40.944 6.628 -17.260 1.00 82.56 317 TYR A CA 1
ATOM 2365 C C . TYR A 1 317 ? 42.379 6.234 -17.642 1.00 82.56 317 TYR A C 1
ATOM 2367 O O . TYR A 1 317 ? 42.647 5.548 -18.634 1.00 82.56 317 TYR A O 1
ATOM 2375 N N . GLN A 1 318 ? 43.342 6.671 -16.825 1.00 81.00 318 GLN A N 1
ATOM 2376 C CA . GLN A 1 318 ? 44.760 6.405 -17.055 1.00 81.00 318 GLN A CA 1
ATOM 2377 C C . GLN A 1 318 ? 45.042 4.893 -17.000 1.00 81.00 318 GLN A C 1
ATOM 2379 O O . GLN A 1 318 ? 44.837 4.251 -15.975 1.00 81.00 318 GLN A O 1
ATOM 2384 N N . GLY A 1 319 ? 45.528 4.331 -18.110 1.00 81.50 319 GLY A N 1
ATOM 2385 C CA . GLY A 1 319 ? 45.800 2.894 -18.246 1.00 81.50 319 GLY A CA 1
ATOM 2386 C C . GLY A 1 319 ? 44.735 2.103 -19.015 1.00 81.50 319 GLY A C 1
ATOM 2387 O O . GLY A 1 319 ? 45.014 0.968 -19.388 1.00 81.50 319 GLY A O 1
ATOM 2388 N N . ALA A 1 320 ? 43.582 2.697 -19.347 1.00 81.75 320 ALA A N 1
ATOM 2389 C CA . ALA A 1 320 ? 42.508 2.031 -20.095 1.00 81.75 320 ALA A CA 1
ATOM 2390 C C . ALA A 1 320 ? 42.978 1.436 -21.439 1.00 81.75 320 ALA A C 1
ATOM 2392 O O . ALA A 1 320 ? 42.688 0.281 -21.740 1.00 81.75 320 ALA A O 1
ATOM 2393 N N . GLN A 1 321 ? 43.802 2.169 -22.199 1.00 79.19 321 GLN A N 1
ATOM 2394 C CA . GLN A 1 321 ? 44.371 1.684 -23.468 1.00 79.19 321 GLN A CA 1
ATOM 2395 C C . GLN A 1 321 ? 45.285 0.460 -23.301 1.00 79.19 321 GLN A C 1
ATOM 2397 O O . GLN A 1 321 ? 45.299 -0.410 -24.164 1.00 79.19 321 GLN A O 1
ATOM 2402 N N . HIS A 1 322 ? 46.027 0.366 -22.191 1.00 83.88 322 HIS A N 1
ATOM 2403 C CA . HIS A 1 322 ? 46.883 -0.797 -21.914 1.00 83.88 322 HIS A CA 1
ATOM 2404 C C . HIS A 1 322 ? 46.059 -2.034 -21.533 1.00 83.88 322 HIS A C 1
ATOM 2406 O O . HIS A 1 322 ? 46.521 -3.155 -21.710 1.00 83.88 322 HIS A O 1
ATOM 2412 N N . LEU A 1 323 ? 44.845 -1.820 -21.019 1.00 81.38 323 LEU A N 1
ATOM 2413 C CA . LEU A 1 323 ? 43.887 -2.859 -20.643 1.00 81.38 323 LEU A CA 1
ATOM 2414 C C . LEU A 1 323 ? 42.917 -3.218 -21.783 1.00 81.38 323 LEU A C 1
ATOM 2416 O O . LEU A 1 323 ? 42.053 -4.068 -21.591 1.00 81.38 323 LEU A O 1
ATOM 2420 N N . GLY A 1 324 ? 43.032 -2.574 -22.953 1.00 85.56 324 GLY A N 1
ATOM 2421 C CA . GLY A 1 324 ? 42.110 -2.775 -24.076 1.00 85.56 324 GLY A CA 1
ATOM 2422 C C . GLY A 1 324 ? 40.687 -2.272 -23.806 1.00 85.56 324 GLY A C 1
ATOM 2423 O O . GLY A 1 324 ? 39.732 -2.767 -24.392 1.00 85.56 324 GLY A O 1
ATOM 2424 N N . HIS A 1 325 ? 40.506 -1.330 -22.879 1.00 90.12 325 HIS A N 1
ATOM 2425 C CA . HIS A 1 325 ? 39.187 -0.783 -22.563 1.00 90.12 325 HIS A CA 1
ATOM 2426 C C . HIS A 1 325 ? 38.796 0.315 -23.551 1.00 90.12 325 HIS A C 1
ATOM 2428 O O . HIS A 1 325 ? 39.593 1.204 -23.859 1.00 90.12 325 HIS A O 1
ATOM 2434 N N . GLY A 1 326 ? 37.555 0.256 -24.034 1.00 84.62 326 GLY A N 1
ATOM 2435 C CA . GLY A 1 326 ? 37.001 1.217 -24.986 1.00 84.62 326 GLY A CA 1
ATOM 2436 C C . GLY A 1 326 ? 37.625 1.141 -26.384 1.00 84.62 326 GLY A C 1
ATOM 2437 O O . GLY A 1 326 ? 37.294 1.961 -27.241 1.00 84.62 326 GLY A O 1
ATOM 2438 N N . THR A 1 327 ? 38.518 0.176 -26.639 1.00 84.94 327 THR A N 1
ATOM 2439 C CA . THR A 1 327 ? 39.045 -0.080 -27.983 1.00 84.94 327 THR A CA 1
ATOM 2440 C C . THR A 1 327 ? 37.922 -0.599 -28.874 1.00 84.94 327 THR A C 1
ATOM 2442 O O . THR A 1 327 ? 37.080 -1.367 -28.422 1.00 84.94 327 THR A O 1
ATOM 2445 N N . ASP A 1 328 ? 37.893 -0.159 -30.131 1.00 89.12 328 ASP A N 1
ATOM 2446 C CA . ASP A 1 328 ? 36.928 -0.597 -31.151 1.00 89.12 328 ASP A CA 1
ATOM 2447 C C . ASP A 1 328 ? 35.450 -0.265 -30.876 1.00 89.12 328 ASP A C 1
ATOM 2449 O O . ASP A 1 328 ? 34.572 -0.721 -31.610 1.00 89.12 328 ASP A O 1
ATOM 2453 N N . TYR A 1 329 ? 35.151 0.587 -29.885 1.00 92.81 329 TYR A N 1
ATOM 2454 C CA . TYR A 1 329 ? 33.795 1.102 -29.690 1.00 92.81 329 TYR A CA 1
ATOM 2455 C C . TYR A 1 329 ? 33.309 1.851 -30.935 1.00 92.81 329 TYR A C 1
ATOM 2457 O O . TYR A 1 329 ? 33.878 2.874 -31.335 1.00 92.81 329 TYR A O 1
ATOM 2465 N N . ARG A 1 330 ? 32.204 1.392 -31.526 1.00 92.50 330 ARG A N 1
ATOM 2466 C CA . ARG A 1 330 ? 31.566 2.060 -32.660 1.00 92.50 330 ARG A CA 1
ATOM 2467 C C . ARG A 1 330 ? 30.418 2.930 -32.162 1.00 92.50 330 ARG A C 1
ATOM 2469 O O . ARG A 1 330 ? 29.399 2.437 -31.685 1.00 92.50 330 ARG A O 1
ATOM 2476 N N . THR A 1 331 ? 30.571 4.245 -32.306 1.00 91.25 331 THR A N 1
ATOM 2477 C CA . THR A 1 331 ? 29.523 5.202 -31.933 1.00 91.25 331 THR A CA 1
ATOM 2478 C C . THR A 1 331 ? 28.327 5.131 -32.896 1.00 91.25 331 THR A C 1
ATOM 2480 O O . THR A 1 331 ? 28.510 5.326 -34.103 1.00 91.25 331 THR A O 1
ATOM 2483 N N . PRO A 1 332 ? 27.087 4.925 -32.404 1.00 93.44 332 PRO A N 1
ATOM 2484 C CA . PRO A 1 332 ? 25.892 4.933 -33.253 1.00 93.44 332 PRO A CA 1
ATOM 2485 C C . PRO A 1 332 ? 25.659 6.261 -33.987 1.00 93.44 332 PRO A C 1
ATOM 2487 O O . PRO A 1 332 ? 25.045 6.268 -35.049 1.00 93.44 332 PRO A O 1
ATOM 2490 N N . HIS A 1 333 ? 26.172 7.384 -33.465 1.00 91.38 333 HIS A N 1
ATOM 2491 C CA . HIS A 1 333 ? 26.051 8.703 -34.101 1.00 91.38 333 HIS A CA 1
ATOM 2492 C C . HIS A 1 333 ? 26.822 8.825 -35.425 1.00 91.38 333 HIS A C 1
ATOM 2494 O O . HIS A 1 333 ? 26.576 9.760 -36.182 1.00 91.38 333 HIS A O 1
ATOM 2500 N N . GLY A 1 334 ? 27.752 7.904 -35.701 1.00 87.94 334 GLY A N 1
ATOM 2501 C CA . GLY A 1 334 ? 28.452 7.837 -36.984 1.00 87.94 334 GLY A CA 1
ATOM 2502 C C . GLY A 1 334 ? 27.619 7.217 -38.113 1.00 87.94 334 GLY A C 1
ATOM 2503 O O . GLY A 1 334 ? 27.955 7.410 -39.278 1.00 87.94 334 GLY A O 1
ATOM 2504 N N . ASP A 1 335 ? 26.540 6.493 -37.795 1.00 89.75 335 ASP A N 1
ATOM 2505 C CA . ASP A 1 335 ? 25.611 5.937 -38.783 1.00 89.75 335 ASP A CA 1
ATOM 2506 C C . ASP A 1 335 ? 24.423 6.903 -38.982 1.00 89.75 335 ASP A C 1
ATOM 2508 O O . ASP A 1 335 ? 23.802 7.310 -37.997 1.00 89.75 335 ASP A O 1
ATOM 2512 N N . PRO A 1 336 ? 24.043 7.263 -40.225 1.00 88.31 336 PRO A N 1
ATOM 2513 C CA . PRO A 1 336 ? 22.909 8.155 -40.491 1.00 88.31 336 PRO A CA 1
ATOM 2514 C C . PRO A 1 336 ? 21.563 7.683 -39.920 1.00 88.31 336 PRO A C 1
ATOM 2516 O O . PRO A 1 336 ? 20.663 8.497 -39.718 1.00 88.31 336 PRO A O 1
ATOM 2519 N N . ARG A 1 337 ? 21.401 6.380 -39.659 1.00 88.50 337 ARG A N 1
ATOM 2520 C CA . ARG A 1 337 ? 20.205 5.804 -39.019 1.00 88.50 337 ARG A CA 1
ATOM 2521 C C . ARG A 1 337 ? 20.202 6.005 -37.501 1.00 88.50 337 ARG A C 1
ATOM 2523 O O . ARG A 1 337 ? 19.187 5.737 -36.856 1.00 88.50 337 ARG A O 1
ATOM 2530 N N . GLY A 1 338 ? 21.326 6.443 -36.928 1.00 89.38 338 GLY A N 1
ATOM 2531 C CA . GLY A 1 338 ? 21.547 6.518 -35.485 1.00 89.38 338 GLY A CA 1
ATOM 2532 C C . GLY A 1 338 ? 21.598 5.140 -34.824 1.00 89.38 338 GLY A C 1
ATOM 2533 O O . GLY A 1 338 ? 21.206 5.003 -33.666 1.00 89.38 338 GLY A O 1
ATOM 2534 N N . TRP A 1 339 ? 22.003 4.111 -35.571 1.00 93.62 339 TRP A N 1
ATOM 2535 C CA . TRP A 1 339 ? 22.081 2.723 -35.124 1.00 93.62 339 TRP A CA 1
ATOM 2536 C C . TRP A 1 339 ? 23.254 2.017 -35.799 1.00 93.62 339 TRP A C 1
ATOM 2538 O O . TRP A 1 339 ? 23.539 2.275 -36.965 1.00 93.62 339 TRP A O 1
ATOM 2548 N N . ILE A 1 340 ? 23.909 1.106 -35.082 1.00 93.19 340 ILE A N 1
ATOM 2549 C CA . ILE A 1 340 ? 25.022 0.317 -35.601 1.00 93.19 340 ILE A CA 1
ATOM 2550 C C . ILE A 1 340 ? 24.899 -1.129 -35.135 1.00 93.19 340 ILE A C 1
ATOM 2552 O O . ILE A 1 340 ? 24.491 -1.396 -34.005 1.00 93.19 340 ILE A O 1
ATOM 2556 N N . GLU A 1 341 ? 25.266 -2.057 -36.011 1.00 91.81 341 GLU A N 1
ATOM 2557 C CA . GLU A 1 341 ? 25.392 -3.461 -35.647 1.00 91.81 341 GLU A CA 1
ATOM 2558 C C . GLU A 1 341 ? 26.681 -3.654 -34.838 1.00 91.81 341 GLU A C 1
ATOM 2560 O O . GLU A 1 341 ? 27.793 -3.456 -35.345 1.00 91.81 341 GLU A O 1
ATOM 2565 N N . GLN A 1 342 ? 26.517 -3.964 -33.554 1.00 92.88 342 GLN A N 1
ATOM 2566 C CA . GLN A 1 342 ? 27.587 -4.220 -32.596 1.00 92.88 342 GLN A CA 1
ATOM 2567 C C . GLN A 1 342 ? 27.036 -5.083 -31.455 1.00 92.88 342 GLN A C 1
ATOM 2569 O O . GLN A 1 342 ? 25.877 -4.938 -31.069 1.00 92.88 342 GLN A O 1
ATOM 2574 N N . GLN A 1 343 ? 27.876 -5.949 -30.891 1.00 93.88 343 GLN A N 1
ATOM 2575 C CA . GLN A 1 343 ? 27.539 -6.711 -29.694 1.00 93.88 343 GLN A CA 1
ATOM 2576 C C . GLN A 1 343 ? 27.426 -5.773 -28.480 1.00 93.88 343 GLN A C 1
ATOM 2578 O O . GLN A 1 343 ? 28.349 -5.001 -28.207 1.00 93.88 343 GLN A O 1
ATOM 2583 N N . TYR A 1 344 ? 26.308 -5.835 -27.754 1.00 94.69 344 TYR A N 1
ATOM 2584 C CA . TYR A 1 344 ? 26.087 -5.029 -26.543 1.00 94.69 344 TYR A CA 1
ATOM 2585 C C . TYR A 1 344 ? 26.043 -5.862 -25.258 1.00 94.69 344 TYR A C 1
ATOM 2587 O O . TYR A 1 344 ? 26.546 -5.418 -24.229 1.00 94.69 344 TYR A O 1
ATOM 2595 N N . LEU A 1 345 ? 25.467 -7.064 -25.318 1.00 95.25 345 LEU A N 1
ATOM 2596 C CA . LEU A 1 345 ? 25.509 -8.022 -24.214 1.00 95.25 345 LEU A CA 1
ATOM 2597 C C . LEU A 1 345 ? 26.854 -8.774 -24.198 1.00 95.25 345 LEU A C 1
ATOM 2599 O O . LEU A 1 345 ? 27.522 -8.839 -25.231 1.00 95.25 345 LEU A O 1
ATOM 2603 N N . PRO A 1 346 ? 27.265 -9.357 -23.064 1.00 94.62 346 PRO A N 1
ATOM 2604 C CA . PRO A 1 346 ? 28.353 -10.336 -23.021 1.00 94.62 346 PRO A CA 1
ATOM 2605 C C . PRO A 1 346 ? 28.120 -11.499 -23.997 1.00 94.62 346 PRO A C 1
ATOM 2607 O O . PRO A 1 346 ? 26.989 -11.738 -24.425 1.00 94.62 346 PRO A O 1
ATOM 2610 N N . GLU A 1 347 ? 29.184 -12.204 -24.382 1.00 92.56 347 GLU A N 1
ATOM 2611 C CA . GLU A 1 347 ? 29.102 -13.307 -25.354 1.00 92.56 347 GLU A CA 1
ATOM 2612 C C . GLU A 1 347 ? 28.197 -14.432 -24.838 1.00 92.56 347 GLU A C 1
ATOM 2614 O O . GLU A 1 347 ? 27.376 -14.972 -25.580 1.00 92.56 347 GLU A O 1
ATOM 2619 N N . GLU A 1 348 ? 28.267 -14.691 -23.534 1.00 92.94 348 GLU A N 1
ATOM 2620 C CA . GLU A 1 348 ? 27.468 -15.672 -22.806 1.00 92.94 348 GLU A CA 1
ATOM 2621 C C . GLU A 1 348 ? 25.963 -15.375 -22.848 1.00 92.94 348 GLU A C 1
ATOM 2623 O O . GLU A 1 348 ? 25.159 -16.292 -22.706 1.00 92.94 348 GLU A O 1
ATOM 2628 N N . LEU A 1 349 ? 25.591 -14.109 -23.072 1.00 93.25 349 LEU A N 1
ATOM 2629 C CA . LEU A 1 349 ? 24.210 -13.617 -23.112 1.00 93.25 349 LEU A CA 1
ATOM 2630 C C . LEU A 1 349 ? 23.827 -13.091 -24.505 1.00 93.25 349 LEU A C 1
ATOM 2632 O O . LEU A 1 349 ? 22.886 -12.310 -24.648 1.00 93.25 349 LEU A O 1
ATOM 2636 N N . SER A 1 350 ? 24.585 -13.451 -25.543 1.00 88.19 350 SER A N 1
ATOM 2637 C CA . SER A 1 350 ? 24.422 -12.885 -26.888 1.00 88.19 350 SER A CA 1
ATOM 2638 C C . SER A 1 350 ? 23.063 -13.189 -27.529 1.00 88.19 350 SER A C 1
ATOM 2640 O O . SER A 1 350 ? 22.558 -12.360 -28.288 1.00 88.19 350 SER A O 1
ATOM 2642 N N . ASP A 1 351 ? 22.444 -14.310 -27.156 1.00 88.62 351 ASP A N 1
ATOM 2643 C CA . ASP A 1 351 ? 21.118 -14.729 -27.621 1.00 88.62 351 ASP A CA 1
ATOM 2644 C C . ASP A 1 351 ? 19.967 -14.284 -26.693 1.00 88.62 351 ASP A C 1
ATOM 2646 O O . ASP A 1 351 ? 18.791 -14.500 -27.010 1.00 88.62 351 ASP A O 1
ATOM 2650 N N . SER A 1 352 ? 20.264 -13.655 -25.550 1.00 93.38 352 SER A N 1
ATOM 2651 C CA . SER A 1 352 ? 19.247 -13.285 -24.561 1.00 93.38 352 SER A CA 1
ATOM 2652 C C . SER A 1 352 ? 18.369 -12.133 -25.068 1.00 93.38 352 SER A C 1
ATOM 2654 O O . SER A 1 352 ? 18.837 -11.125 -25.608 1.00 93.38 352 SER A O 1
ATOM 2656 N N . SER A 1 353 ? 17.053 -12.257 -24.870 1.00 93.38 353 SER A N 1
ATOM 2657 C CA . SER A 1 353 ? 16.068 -11.248 -25.266 1.00 93.38 353 SER A CA 1
ATOM 2658 C C . SER A 1 353 ? 15.067 -11.001 -24.145 1.00 93.38 353 SER A C 1
ATOM 2660 O O . SER A 1 353 ? 14.261 -11.864 -23.809 1.00 93.38 353 SER A O 1
ATOM 2662 N N . TYR A 1 354 ? 15.115 -9.799 -23.573 1.00 95.94 354 TYR A N 1
ATOM 2663 C CA . TYR A 1 354 ? 14.307 -9.444 -22.402 1.00 95.94 354 TYR A CA 1
ATOM 2664 C C . TYR A 1 354 ? 13.049 -8.656 -22.759 1.00 95.94 354 TYR A C 1
ATOM 2666 O O . TYR A 1 354 ? 11.968 -8.889 -22.225 1.00 95.94 354 TYR A O 1
ATOM 2674 N N . TYR A 1 355 ? 13.185 -7.685 -23.660 1.00 96.75 355 TYR A N 1
ATOM 2675 C CA . TYR A 1 355 ? 12.094 -6.789 -24.010 1.00 96.75 355 TYR A CA 1
ATOM 2676 C C . TYR A 1 355 ? 11.243 -7.392 -25.128 1.00 96.75 355 TYR A C 1
ATOM 2678 O O . TYR A 1 355 ? 11.623 -7.357 -26.299 1.00 96.75 355 TYR A O 1
ATOM 2686 N N . VAL A 1 356 ? 10.075 -7.917 -24.754 1.00 96.75 356 VAL A N 1
ATOM 2687 C CA . VAL A 1 356 ? 9.063 -8.437 -25.682 1.00 96.75 356 VAL A CA 1
ATOM 2688 C C . VAL A 1 356 ? 7.933 -7.408 -25.801 1.00 96.75 356 VAL A C 1
ATOM 2690 O O . VAL A 1 356 ? 7.046 -7.375 -24.945 1.00 96.75 356 VAL A O 1
ATOM 2693 N N . PRO A 1 357 ? 7.966 -6.523 -26.815 1.00 95.12 357 PRO A N 1
ATOM 2694 C CA . PRO A 1 357 ? 7.022 -5.421 -26.899 1.00 95.12 357 PRO A CA 1
ATOM 2695 C C . PRO A 1 357 ? 5.616 -5.852 -27.304 1.00 95.12 357 PRO A C 1
ATOM 2697 O O . PRO A 1 357 ? 5.431 -6.833 -28.029 1.00 95.12 357 PRO A O 1
ATOM 2700 N N . THR A 1 358 ? 4.629 -5.038 -26.932 1.00 94.88 358 THR A N 1
ATOM 2701 C CA . THR A 1 358 ? 3.254 -5.165 -27.430 1.00 94.88 358 THR A CA 1
ATOM 2702 C C . THR A 1 358 ? 3.003 -4.269 -28.651 1.00 94.88 358 THR A C 1
ATOM 2704 O O . THR A 1 358 ? 3.769 -3.353 -28.955 1.00 94.88 358 THR A O 1
ATOM 2707 N N . ALA A 1 359 ? 1.894 -4.512 -29.356 1.00 96.06 359 ALA A N 1
ATOM 2708 C CA . ALA A 1 359 ? 1.402 -3.619 -30.408 1.00 96.06 359 ALA A CA 1
ATOM 2709 C C . ALA A 1 359 ? 0.525 -2.472 -29.859 1.00 96.06 359 ALA A C 1
ATOM 2711 O O . ALA A 1 359 ? 0.003 -1.671 -30.636 1.00 96.06 359 ALA A O 1
ATOM 2712 N N . ASN A 1 360 ? 0.333 -2.392 -28.537 1.00 96.94 360 ASN A N 1
ATOM 2713 C CA . ASN A 1 360 ? -0.622 -1.475 -27.930 1.00 96.94 360 ASN A CA 1
ATOM 2714 C C . ASN A 1 360 ? -0.093 -0.036 -27.919 1.00 96.94 360 ASN A C 1
ATOM 2716 O O . ASN A 1 360 ? 1.074 0.231 -27.632 1.00 96.94 360 ASN A O 1
ATOM 2720 N N . GLY A 1 361 ? -0.989 0.917 -28.180 1.00 96.81 361 GLY A N 1
ATOM 2721 C CA . GLY A 1 361 ? -0.703 2.339 -28.016 1.00 96.81 361 GLY A CA 1
ATOM 2722 C C . GLY A 1 361 ? 0.487 2.841 -28.838 1.00 96.81 361 GLY A C 1
ATOM 2723 O O . GLY A 1 361 ? 0.627 2.555 -30.028 1.00 96.81 361 GLY A O 1
ATOM 2724 N N . ALA A 1 362 ? 1.332 3.653 -28.209 1.00 97.31 362 ALA A N 1
ATOM 2725 C CA . ALA A 1 362 ? 2.536 4.199 -28.821 1.00 97.31 362 ALA A CA 1
ATOM 2726 C C . ALA A 1 362 ? 3.663 3.164 -28.970 1.00 97.31 362 ALA A C 1
ATOM 2728 O O . ALA A 1 362 ? 4.530 3.353 -29.828 1.00 97.31 362 ALA A O 1
ATOM 2729 N N . GLU A 1 363 ? 3.646 2.087 -28.179 1.00 97.62 363 GLU A N 1
ATOM 2730 C CA . GLU A 1 363 ? 4.711 1.084 -28.135 1.00 97.62 363 GLU A CA 1
ATOM 2731 C C . GLU A 1 363 ? 4.933 0.451 -29.508 1.00 97.62 363 GLU A C 1
ATOM 2733 O O . GLU A 1 363 ? 6.059 0.448 -30.004 1.00 97.62 363 GLU A O 1
ATOM 2738 N N . GLY A 1 364 ? 3.854 0.024 -30.174 1.00 95.44 364 GLY A N 1
ATOM 2739 C CA . GLY A 1 364 ? 3.931 -0.592 -31.500 1.00 95.44 364 GLY A CA 1
ATOM 2740 C C . GLY A 1 364 ? 4.656 0.294 -32.519 1.00 95.44 364 GLY A C 1
ATOM 2741 O O . GLY A 1 364 ? 5.604 -0.148 -33.166 1.00 95.44 364 GLY A O 1
ATOM 2742 N N . ARG A 1 365 ? 4.301 1.586 -32.587 1.00 94.56 365 ARG A N 1
ATOM 2743 C CA . ARG A 1 365 ? 4.946 2.558 -33.495 1.00 94.56 365 ARG A CA 1
ATOM 2744 C C . ARG A 1 365 ? 6.392 2.882 -33.114 1.00 94.56 365 ARG A C 1
ATOM 2746 O O . ARG A 1 365 ? 7.186 3.296 -33.959 1.00 94.56 365 ARG A O 1
ATOM 2753 N N . LEU A 1 366 ? 6.741 2.804 -31.832 1.00 95.19 366 LEU A N 1
ATOM 2754 C CA . LEU A 1 366 ? 8.123 2.994 -31.380 1.00 95.19 366 LEU A CA 1
ATOM 2755 C C . LEU A 1 366 ? 8.989 1.796 -31.775 1.00 95.19 366 LEU A C 1
ATOM 2757 O O . LEU A 1 366 ? 10.113 1.982 -32.244 1.00 95.19 366 LEU A O 1
ATOM 2761 N N . VAL A 1 367 ? 8.441 0.592 -31.633 1.00 95.12 367 VAL A N 1
ATOM 2762 C CA . VAL A 1 367 ? 9.091 -0.678 -31.969 1.00 95.12 367 VAL A CA 1
ATOM 2763 C C . VAL A 1 367 ? 9.264 -0.827 -33.475 1.00 95.12 367 VAL A C 1
ATOM 2765 O O . VAL A 1 367 ? 10.338 -1.225 -33.914 1.00 95.12 367 VAL A O 1
ATOM 2768 N N . GLU A 1 368 ? 8.264 -0.449 -34.269 1.00 94.31 368 GLU A N 1
ATOM 2769 C CA . GLU A 1 368 ? 8.354 -0.414 -35.732 1.00 94.31 368 GLU A CA 1
ATOM 2770 C C . GLU A 1 368 ? 9.506 0.490 -36.192 1.00 94.31 368 GLU A C 1
ATOM 2772 O O . GLU A 1 368 ? 10.446 0.017 -36.825 1.00 94.31 368 GLU A O 1
ATOM 2777 N N . ARG A 1 369 ? 9.536 1.751 -35.738 1.00 92.75 369 ARG A N 1
ATOM 2778 C CA . ARG A 1 369 ? 10.637 2.689 -36.039 1.00 92.75 369 ARG A CA 1
ATOM 2779 C C . ARG A 1 369 ? 12.000 2.221 -35.530 1.00 92.75 369 ARG A C 1
ATOM 2781 O O . ARG A 1 369 ? 13.040 2.646 -36.035 1.00 92.75 369 ARG A O 1
ATOM 2788 N N . TRP A 1 370 ? 12.041 1.434 -34.459 1.00 92.56 370 TRP A N 1
ATOM 2789 C CA . TRP A 1 370 ? 13.280 0.824 -33.976 1.00 92.56 370 TRP A CA 1
ATOM 2790 C C . TRP A 1 370 ? 13.750 -0.297 -34.912 1.00 92.56 370 TRP A C 1
ATOM 2792 O O . TRP A 1 370 ? 14.908 -0.278 -35.324 1.00 92.56 370 TRP A O 1
ATOM 2802 N N . ARG A 1 371 ? 12.855 -1.201 -35.322 1.00 92.81 371 ARG A N 1
ATOM 2803 C CA . ARG A 1 371 ? 13.135 -2.283 -36.282 1.00 92.81 371 ARG A CA 1
ATOM 2804 C C . ARG A 1 371 ? 13.537 -1.756 -37.661 1.00 92.81 371 ARG A C 1
ATOM 2806 O O . ARG A 1 371 ? 14.492 -2.249 -38.251 1.00 92.81 371 ARG A O 1
ATOM 2813 N N . GLU A 1 372 ? 12.893 -0.695 -38.143 1.00 90.69 372 GLU A N 1
ATOM 2814 C CA . GLU A 1 372 ? 13.283 -0.009 -39.384 1.00 90.69 372 GLU A CA 1
ATOM 2815 C C . GLU A 1 372 ? 14.715 0.543 -39.321 1.00 90.69 372 GLU A C 1
ATOM 2817 O O . GLU A 1 372 ? 15.483 0.381 -40.270 1.00 90.69 372 GLU A O 1
ATOM 2822 N N . ARG A 1 373 ? 15.111 1.162 -38.196 1.00 89.75 373 ARG A N 1
ATOM 2823 C CA . ARG A 1 373 ? 16.482 1.675 -37.999 1.00 89.75 373 ARG A CA 1
ATOM 2824 C C . ARG A 1 373 ? 17.528 0.561 -38.026 1.00 89.75 373 ARG A C 1
ATOM 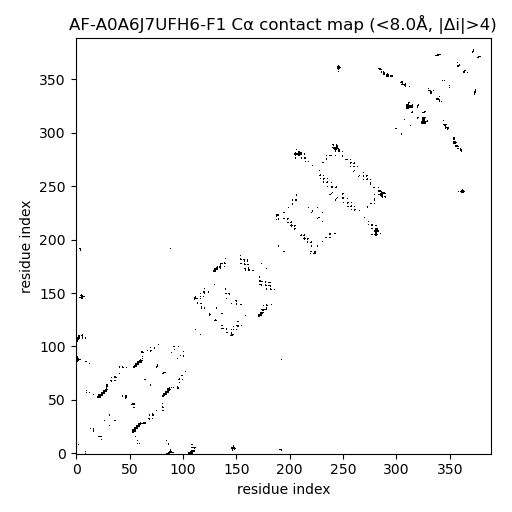2826 O O . ARG A 1 373 ? 18.620 0.777 -38.548 1.00 89.75 373 ARG A O 1
ATOM 2833 N N . ARG A 1 374 ? 17.177 -0.619 -37.510 1.00 88.81 374 ARG A N 1
ATOM 2834 C CA . ARG A 1 374 ? 18.013 -1.828 -37.560 1.00 88.81 374 ARG A CA 1
ATOM 2835 C C . ARG A 1 374 ? 18.088 -2.456 -38.953 1.00 88.81 374 ARG A C 1
ATOM 2837 O O . ARG A 1 374 ? 19.059 -3.135 -39.260 1.00 88.81 374 ARG A O 1
ATOM 2844 N N . GLY A 1 375 ? 17.112 -2.172 -39.816 1.00 82.19 375 GLY A N 1
ATOM 2845 C CA . GLY A 1 375 ? 16.967 -2.829 -41.116 1.00 82.19 375 GLY A CA 1
ATOM 2846 C C . GLY A 1 375 ? 16.232 -4.171 -41.042 1.00 82.19 375 GLY A C 1
ATOM 2847 O O . GLY A 1 375 ? 16.271 -4.924 -42.009 1.00 82.19 375 GLY A O 1
ATOM 2848 N N . ASP A 1 376 ? 15.538 -4.452 -39.934 1.00 78.31 376 ASP A N 1
ATOM 2849 C CA . ASP A 1 376 ? 14.785 -5.697 -39.717 1.00 78.31 376 ASP A CA 1
ATOM 2850 C C . ASP A 1 376 ? 13.503 -5.763 -40.579 1.00 78.31 376 ASP A C 1
ATOM 2852 O O . ASP A 1 376 ? 12.893 -6.822 -40.722 1.00 78.31 376 ASP A O 1
ATOM 2856 N N . ILE A 1 377 ? 13.072 -4.628 -41.146 1.00 60.44 377 ILE A N 1
ATOM 2857 C CA . ILE A 1 377 ? 11.898 -4.499 -42.019 1.00 60.44 377 ILE A CA 1
ATOM 2858 C C . ILE A 1 377 ? 12.363 -3.899 -43.360 1.00 60.44 377 ILE A C 1
ATOM 2860 O O . ILE A 1 377 ? 12.962 -2.817 -43.355 1.00 60.44 377 ILE A O 1
ATOM 2864 N N . PRO A 1 378 ? 12.107 -4.549 -44.515 1.00 48.25 378 PRO A N 1
ATOM 2865 C CA . PRO A 1 378 ? 12.379 -3.957 -45.822 1.00 48.25 378 PRO A CA 1
ATOM 2866 C C . PRO A 1 378 ? 11.578 -2.662 -45.981 1.00 48.25 378 PRO A C 1
ATOM 2868 O O . PRO A 1 378 ? 10.378 -2.653 -45.713 1.00 48.25 378 PRO A O 1
ATOM 2871 N N . LYS A 1 379 ? 12.213 -1.573 -46.439 1.00 51.69 379 LYS A N 1
ATOM 2872 C CA . LYS A 1 379 ? 11.489 -0.337 -46.779 1.00 51.69 379 LYS A CA 1
ATOM 2873 C C . LYS A 1 379 ? 10.364 -0.682 -47.755 1.00 51.69 379 LYS A C 1
ATOM 2875 O O . LYS A 1 379 ? 10.645 -1.215 -48.828 1.00 51.69 379 LYS A O 1
ATOM 2880 N N . SER A 1 380 ? 9.117 -0.372 -47.403 1.00 49.12 380 SER A N 1
ATOM 2881 C CA . SER A 1 380 ? 8.034 -0.401 -48.380 1.00 49.12 380 SER A CA 1
ATOM 2882 C C . SER A 1 380 ? 8.355 0.631 -49.458 1.00 49.12 380 SER A C 1
ATOM 2884 O O . SER A 1 380 ? 8.619 1.799 -49.171 1.00 49.12 380 SER A O 1
ATOM 2886 N N . ASP A 1 381 ? 8.432 0.170 -50.703 1.00 42.69 381 ASP A N 1
ATOM 2887 C CA . ASP A 1 381 ? 8.709 1.029 -51.844 1.00 42.69 381 ASP A CA 1
ATOM 2888 C C . ASP A 1 381 ? 7.452 1.875 -52.123 1.00 42.69 381 ASP A C 1
ATOM 2890 O O . ASP A 1 381 ? 6.420 1.309 -52.515 1.00 42.69 381 ASP A O 1
ATOM 2894 N N . PRO A 1 382 ? 7.480 3.211 -51.932 1.00 49.50 382 PRO A N 1
ATOM 2895 C CA . PRO A 1 382 ? 6.314 4.071 -52.151 1.00 49.50 382 PRO A CA 1
ATOM 2896 C C . PRO A 1 382 ? 5.849 4.094 -53.619 1.00 49.50 382 PRO A C 1
ATOM 2898 O O . PRO A 1 382 ? 4.822 4.693 -53.937 1.00 49.50 382 PRO A O 1
ATOM 2901 N N . ALA A 1 383 ? 6.583 3.446 -54.531 1.00 46.25 383 ALA A N 1
ATOM 2902 C CA . ALA A 1 383 ? 6.192 3.254 -55.923 1.00 46.25 383 ALA A CA 1
ATOM 2903 C C . ALA A 1 383 ? 5.168 2.119 -56.149 1.00 46.25 383 ALA A C 1
ATOM 2905 O O . ALA A 1 383 ? 4.587 2.048 -57.233 1.00 46.25 383 ALA A O 1
ATOM 2906 N N . SER A 1 384 ? 4.915 1.252 -55.161 1.00 44.84 384 SER A N 1
ATOM 2907 C CA . SER A 1 384 ? 4.018 0.093 -55.323 1.00 44.84 384 SER A CA 1
ATOM 2908 C C . SER A 1 384 ? 2.518 0.414 -55.178 1.00 44.84 384 SER A C 1
ATOM 2910 O O . SER A 1 384 ? 1.699 -0.262 -55.797 1.00 44.84 384 SER A O 1
ATOM 2912 N N . ASP A 1 385 ? 2.156 1.510 -54.501 1.00 42.59 385 ASP A N 1
ATOM 2913 C CA . ASP A 1 385 ? 0.755 1.942 -54.309 1.00 42.59 385 ASP A CA 1
ATOM 2914 C C . ASP A 1 385 ? 0.162 2.736 -55.492 1.00 42.59 385 ASP A C 1
ATOM 2916 O O . ASP A 1 385 ? -1.014 3.094 -55.483 1.00 42.59 385 ASP A O 1
ATOM 2920 N N . LYS A 1 386 ? 0.941 3.013 -56.549 1.00 47.34 386 LYS A N 1
ATOM 2921 C CA . LYS A 1 386 ? 0.445 3.729 -57.744 1.00 47.34 386 LYS A CA 1
ATOM 2922 C C . LYS A 1 386 ? -0.124 2.834 -58.849 1.00 47.34 386 LYS A C 1
ATOM 2924 O O . LYS A 1 386 ? -0.610 3.372 -59.837 1.00 47.34 386 LYS A O 1
ATOM 2929 N N . ASN A 1 387 ? -0.093 1.509 -58.690 1.00 41.50 387 ASN A N 1
ATOM 2930 C CA . ASN A 1 387 ? -0.556 0.561 -59.716 1.00 41.50 387 ASN A CA 1
ATOM 2931 C C . ASN A 1 387 ? -1.769 -0.290 -59.298 1.00 41.50 387 ASN A C 1
ATOM 2933 O O . ASN A 1 387 ? -2.093 -1.260 -59.981 1.00 41.50 387 ASN A O 1
ATOM 2937 N N . MET A 1 388 ? -2.471 0.071 -58.223 1.00 44.38 388 MET A N 1
ATOM 2938 C CA . MET A 1 388 ? -3.794 -0.483 -57.910 1.00 44.38 388 MET A CA 1
ATOM 2939 C C . MET A 1 388 ? -4.831 0.641 -57.910 1.00 44.38 388 MET A C 1
ATOM 2941 O O . MET A 1 388 ? -5.255 1.127 -56.866 1.00 44.38 388 MET A O 1
ATOM 2945 N N . SER A 1 389 ? -5.213 1.061 -59.117 1.00 38.62 389 SER A N 1
ATOM 2946 C CA . SER A 1 389 ? -6.408 1.865 -59.394 1.00 38.62 389 SER A CA 1
ATOM 2947 C C . SER A 1 389 ? -7.256 1.165 -60.439 1.00 38.62 389 SER A C 1
ATOM 2949 O O . SER A 1 389 ? -6.651 0.808 -61.479 1.00 38.62 389 SER A O 1
#

Radius of gyration: 30.48 Å; Cα contacts (8 Å, |Δi|>4): 553; chains: 1; bounding box: 80×43×101 Å

Mean predicted aligned error: 15.29 Å

Organism: NCBI:txid449393

Sequence (389 aa):
MWGPPGTGKTTIARLIAQASSKEFIPLSAVTATVKDIREVSAAAQERLGARGLGTILFLDEIHRFTKAQQDALLPAVETGLLVLIGATTENPYFEVNPPLMSRSTLFRLRVLDPEALRQLARRALDSEQASADSDAVDHLVDRSGGDGRHLLTSLEVALALASTRDPSESSVRVVLEDAEGALGASAVRYGQDDHYDVISAFIKSIRGSDPDAALHWLARMLAAGEDARFIARRLVIAASEDVGMADPFALLIANAAAQAVEFVGLPEARINLAQATVHLALAPKSNSAYQGLLAAAAEVETSVIGEVPPHLRDGHYQGAQHLGHGTDYRTPHGDPRGWIEQQYLPEELSDSSYYVPTANGAEGRLVERWRERRGDIPKSDPASDKNMS